Protein AF-A0AB39FPR2-F1 (afdb_monomer_lite)

Sequence (483 aa):
MNIKIENTLQAGTAARDAWGEVFLKLSSGEIPLDKPYDILQDCTLQELDERMTATFALIEGLRRIDEGAISLVLPRLKNIDKSIGQIKTTCESALNTAKTFPDDFTLNDPSGNLQLQVVSGGAAVATWELNGLLPTVGSQQMALLDPLTLSLRFGRYRGASFFQQTATELRALADELKGLVEESSPRADSIEKALETVRASMAAIASEEEGAVEKNKEIAVLVQESQTKVDEIDAKLARTKEITGKSDALEKEVDGYRSSFDAFQKSLDARVSAHEKFEENVRSVNIKNKEREADIDRLIGQADTMIRGATTAGLSSSLDETKLSYERKLVVTQRWFLGSAIFLLICVLPIVGQLIPGPWQQWFPSTPHNGEGASVWLSALGKIILALPATWATAFFAGNYAELFHLSREYAHKAAMAKAVDGFKREAPDYKEEIVAGVFVEISDNPGSRRSPAAATPQNPITKRVMETLLGAIKKKAEGPSQ

Radius of gyration: 102.19 Å; chains: 1; bounding box: 181×46×248 Å

Secondary structure (DSSP, 8-state):
-HHHHHHHHHHHHHHHHHHHHHHHHHHTTT--SSSEEGGGTTEEHHHHHHHHHHHHHHHHHGGGB-TTTHHHHHHHHHHHHHHHHHHHHHHHHHHHHHTTS-TT-EEE-TTSSSEEEEEETTEEEEEEE-TTHHHHHHHHHHHHHHHHHHHHTTBS---THHHHHHHHHHHHHHHHHHHHHHHHHHHHHHHHHHHHHHHHHHHHHHHHHHHHHHHHHHHHHHHHHHHHHHHHHHHHHHHHHHHHHHHHHHHHHHHHHHHHHHHHHHHHHHHHHHHHHHHHHHHHHHHHHHHHHHHHHHHHHHHHHHHHHHHHHHHHHHHHHHHHHHHHHHHHHHHHHHHHHHHHHHHHHHHHHHHS-SGGGGGS------S-SSHHHHHHHHHHHHHHHHHHHHHHHHHHHHHHHHHHHHHHHHHHHHHHHHHHHHH-GGGHHHHHHHHHHHHHS-GGGSPPPPP-----HHHHHHHHHHHHHHHHHH-----

pLDDT: mean 79.86, std 15.67, range [35.88, 97.75]

Foldseek 3Di:
DVVLLVVLLVLLVLLLVLVVVLLVVCVQQPHPQCAAAVLLVRDGVVRLNVLSVVLSVLSVLLVQFDPVLVVVLVVVSVLSSVLSVQSNVLSVVLVVVVVVADPAWHWDDPPSNQQTFTDDPRDGDDTRDCSVRSSSNSVSSVSSCVSSVVSNVRGPDDDCVCVVVVVVVVVVVVVVVVVVVVVVVVVVVVVVVVVVVVVVVVVVVVVVVVVVVVVVVVVVVVVVVVVVVVVVVVVVVVVVVVVVVVVVVVVVVVVVVVVVVVVVVVVVVVVVVVVVVVVVVVVVVVVVVVVVVVVVVVVVVVVVVVVVVVVLVVVLVVLVVVLVVLVVVLVVLVVQLVVLVVVLVVLCVVVVLVVDDDPCPVVDDDDDDDDDDDPPVVVVVVSVVSNVVSVVSNVVSVVVNQLSVQVSVLSVVLSVLSNCLVVVCVVDVVCNPVSVVVSCVSNVDDSVVDPRDPPDPPPPVVVVVVVVVVVVVVVVVVCDDDD

Structure (mmCIF, N/CA/C/O backbone):
data_AF-A0AB39FPR2-F1
#
_entry.id   AF-A0AB39FPR2-F1
#
loop_
_atom_site.group_PDB
_atom_site.id
_atom_site.type_symbol
_atom_site.label_atom_id
_atom_site.label_alt_id
_atom_site.label_comp_id
_atom_site.label_asym_id
_atom_site.label_entity_id
_atom_site.label_seq_id
_atom_site.pdbx_PDB_ins_code
_atom_site.Cartn_x
_atom_site.Cartn_y
_atom_site.Cartn_z
_atom_site.occupancy
_atom_site.B_iso_or_equiv
_atom_site.auth_seq_id
_atom_site.auth_comp_id
_atom_site.auth_asym_id
_atom_site.auth_atom_id
_atom_site.pdbx_PDB_model_num
ATOM 1 N N . MET A 1 1 ? 25.248 17.379 -100.585 1.00 63.06 1 MET A N 1
ATOM 2 C CA . MET A 1 1 ? 26.004 16.229 -100.040 1.00 63.06 1 MET A CA 1
ATOM 3 C C . MET A 1 1 ? 26.344 16.466 -98.575 1.00 63.06 1 MET A C 1
ATOM 5 O O . MET A 1 1 ? 25.871 15.693 -97.755 1.00 63.06 1 MET A O 1
ATOM 9 N N . ASN A 1 2 ? 26.981 17.597 -98.245 1.00 76.94 2 ASN A N 1
ATOM 10 C CA . ASN A 1 2 ? 27.242 18.031 -96.861 1.00 76.94 2 ASN A CA 1
ATOM 11 C C . ASN A 1 2 ? 25.987 18.071 -95.971 1.00 76.94 2 ASN A C 1
ATOM 13 O O . ASN A 1 2 ? 26.049 17.625 -94.838 1.00 76.94 2 ASN A O 1
ATOM 17 N N . ILE A 1 3 ? 24.825 18.464 -96.513 1.00 86.38 3 ILE A N 1
ATOM 18 C CA . ILE A 1 3 ? 23.545 18.447 -95.772 1.00 86.38 3 ILE A CA 1
ATOM 19 C C . ILE A 1 3 ? 23.184 17.042 -95.254 1.00 86.38 3 ILE A C 1
ATOM 21 O O . ILE A 1 3 ? 22.679 16.914 -94.149 1.00 86.38 3 ILE A O 1
ATOM 25 N N . LYS A 1 4 ? 23.447 15.973 -96.023 1.00 87.50 4 LYS A N 1
ATOM 26 C CA . LYS A 1 4 ? 23.105 14.608 -95.586 1.00 87.50 4 LYS A CA 1
ATOM 27 C C . LYS A 1 4 ? 24.008 14.141 -94.447 1.00 87.50 4 LYS A C 1
ATOM 29 O O . LYS A 1 4 ? 23.493 13.587 -93.492 1.00 87.50 4 LYS A O 1
ATOM 34 N N . ILE A 1 5 ? 25.313 14.408 -94.536 1.00 88.50 5 ILE A N 1
ATOM 35 C CA . ILE A 1 5 ? 26.253 14.088 -93.453 1.00 88.50 5 ILE A CA 1
ATOM 36 C C . ILE A 1 5 ? 25.920 14.900 -92.204 1.00 88.50 5 ILE A C 1
ATOM 38 O O . ILE A 1 5 ? 25.873 14.326 -91.127 1.00 88.50 5 ILE A O 1
ATOM 42 N N . GLU A 1 6 ? 25.644 16.200 -92.332 1.00 91.19 6 GLU A N 1
ATOM 43 C CA . GLU A 1 6 ? 25.304 17.029 -91.170 1.00 91.19 6 GLU A CA 1
ATOM 44 C C . GLU A 1 6 ? 24.013 16.544 -90.491 1.00 91.19 6 GLU A C 1
ATOM 46 O O . GLU A 1 6 ? 23.961 16.472 -89.268 1.00 91.19 6 GLU A O 1
ATOM 51 N N . ASN A 1 7 ? 23.012 16.103 -91.263 1.00 92.81 7 ASN A N 1
ATOM 52 C CA . ASN A 1 7 ? 21.810 15.477 -90.706 1.00 92.81 7 ASN A CA 1
ATOM 53 C C . ASN A 1 7 ? 22.129 14.164 -89.966 1.00 92.81 7 ASN A C 1
ATOM 55 O O . ASN A 1 7 ? 21.593 13.938 -88.883 1.00 92.81 7 ASN A O 1
ATOM 59 N N . THR A 1 8 ? 23.007 13.315 -90.515 1.00 92.81 8 THR A N 1
ATOM 60 C CA . THR A 1 8 ? 23.482 12.090 -89.845 1.00 92.81 8 THR A CA 1
ATOM 61 C C . THR A 1 8 ? 24.229 12.415 -88.551 1.00 92.81 8 THR A C 1
ATOM 63 O O . THR A 1 8 ? 24.008 11.762 -87.535 1.00 92.81 8 THR A O 1
ATOM 66 N N . LEU A 1 9 ? 25.088 13.440 -88.565 1.00 93.19 9 LEU A N 1
ATOM 67 C CA . LEU A 1 9 ? 25.830 13.905 -87.393 1.00 93.19 9 LEU A CA 1
ATOM 68 C C . LEU A 1 9 ? 24.878 14.405 -86.307 1.00 93.19 9 LEU A C 1
ATOM 70 O O . LEU A 1 9 ? 24.980 13.973 -85.165 1.00 93.19 9 LEU A O 1
ATOM 74 N N . GLN A 1 10 ? 23.906 15.242 -86.674 1.00 95.06 10 GLN A N 1
ATOM 75 C CA . GLN A 1 10 ? 22.899 15.753 -85.748 1.00 95.06 10 GLN A CA 1
ATOM 76 C C . GLN A 1 10 ? 22.044 14.624 -85.156 1.00 95.06 10 GLN A C 1
ATOM 78 O O . GLN A 1 10 ? 21.759 14.623 -83.958 1.00 95.06 10 GLN A O 1
ATOM 83 N N . ALA A 1 11 ? 21.656 13.639 -85.972 1.00 94.25 11 ALA A N 1
ATOM 84 C CA . ALA A 1 11 ? 20.962 12.448 -85.493 1.00 94.25 11 ALA A CA 1
ATOM 85 C C . ALA A 1 11 ? 21.848 11.619 -84.546 1.00 94.25 11 ALA A C 1
ATOM 87 O O . ALA A 1 11 ? 21.353 11.120 -83.537 1.00 94.25 11 ALA A O 1
ATOM 88 N N . GLY A 1 12 ? 23.146 11.507 -84.848 1.00 94.56 12 GLY A N 1
ATOM 89 C CA . GLY A 1 12 ? 24.142 10.830 -84.020 1.00 94.56 12 GLY A CA 1
ATOM 90 C C . GLY A 1 12 ? 24.302 11.482 -82.651 1.00 94.56 12 GLY A C 1
ATOM 91 O O . GLY A 1 12 ? 24.247 10.782 -81.646 1.00 94.56 12 GLY A O 1
ATOM 92 N N . THR A 1 13 ? 24.409 12.811 -82.597 1.00 95.00 13 THR A N 1
ATOM 93 C CA . THR A 1 13 ? 24.443 13.564 -81.335 1.00 95.00 13 THR A CA 1
ATOM 94 C C . THR A 1 13 ? 23.161 13.353 -80.533 1.00 95.00 13 THR A C 1
ATOM 96 O O . THR A 1 13 ? 23.231 12.987 -79.368 1.00 95.00 13 THR A O 1
ATOM 99 N N . ALA A 1 14 ? 21.986 13.452 -81.164 1.00 95.19 14 ALA A N 1
ATOM 100 C CA . ALA A 1 14 ? 20.722 13.215 -80.465 1.00 95.19 14 ALA A CA 1
ATOM 101 C C . ALA A 1 14 ? 20.593 11.777 -79.920 1.00 95.19 14 ALA A C 1
ATOM 103 O O . ALA A 1 14 ? 20.019 11.569 -78.855 1.00 95.19 14 ALA A O 1
ATOM 104 N N . ALA A 1 15 ? 21.115 10.778 -80.639 1.00 96.25 15 ALA A N 1
ATOM 105 C CA . ALA A 1 15 ? 21.152 9.394 -80.169 1.00 96.25 15 ALA A CA 1
ATOM 106 C C . ALA A 1 15 ? 22.151 9.199 -79.016 1.00 96.25 15 ALA A C 1
ATOM 108 O O . ALA A 1 15 ? 21.858 8.456 -78.082 1.00 96.25 15 ALA A O 1
ATOM 109 N N . ARG A 1 16 ? 23.304 9.879 -79.070 1.00 96.88 16 ARG A N 1
ATOM 110 C CA . ARG A 1 16 ? 24.313 9.896 -78.005 1.00 96.88 16 ARG A CA 1
ATOM 111 C C . ARG A 1 16 ? 23.754 10.487 -76.720 1.00 96.88 16 ARG A C 1
ATOM 113 O O . ARG A 1 16 ? 23.913 9.875 -75.671 1.00 96.88 16 ARG A O 1
ATOM 120 N N . ASP A 1 17 ? 23.082 11.628 -76.814 1.00 96.06 17 ASP A N 1
ATOM 121 C CA . ASP A 1 17 ? 22.495 12.302 -75.657 1.00 96.06 17 ASP A CA 1
ATOM 122 C C . ASP A 1 17 ? 21.399 11.429 -75.029 1.00 96.06 17 ASP A C 1
ATOM 124 O O . ASP A 1 17 ? 21.405 11.198 -73.821 1.00 96.06 17 ASP A O 1
ATOM 128 N N . ALA A 1 18 ? 20.525 10.837 -75.854 1.00 96.38 18 ALA A N 1
ATOM 129 C CA . ALA A 1 18 ? 19.496 9.913 -75.379 1.00 96.38 18 ALA A CA 1
ATOM 130 C C . ALA A 1 18 ? 20.090 8.662 -74.701 1.00 96.38 18 ALA A C 1
ATOM 132 O O . ALA A 1 18 ? 19.572 8.219 -73.678 1.00 96.38 18 ALA A O 1
ATOM 133 N N . TRP A 1 19 ? 21.174 8.094 -75.240 1.00 97.12 19 TRP A N 1
ATOM 134 C CA . TRP A 1 19 ? 21.887 6.984 -74.599 1.00 97.12 19 TRP A CA 1
ATOM 135 C C . TRP A 1 19 ? 22.521 7.408 -73.269 1.00 97.12 19 TRP A C 1
ATOM 137 O O . TRP A 1 19 ? 22.353 6.713 -72.271 1.00 97.12 19 TRP A O 1
ATOM 147 N N . GLY A 1 20 ? 23.195 8.561 -73.236 1.00 96.38 20 GLY A N 1
ATOM 148 C CA . GLY A 1 20 ? 23.829 9.088 -72.029 1.00 96.38 20 GLY A CA 1
ATOM 149 C C . GLY A 1 20 ? 22.829 9.319 -70.895 1.00 96.38 20 GLY A C 1
ATOM 150 O O . GLY A 1 20 ? 23.113 8.970 -69.752 1.00 96.38 20 GLY A O 1
ATOM 151 N N . GLU A 1 21 ? 21.630 9.824 -71.200 1.00 95.75 21 GLU A N 1
ATOM 152 C CA . GLU A 1 21 ? 20.555 9.960 -70.209 1.00 95.75 21 GLU A CA 1
ATOM 153 C C . GLU A 1 21 ? 20.066 8.602 -69.680 1.00 95.75 21 GLU A C 1
ATOM 155 O O . GLU A 1 21 ? 19.840 8.458 -68.475 1.00 95.75 21 GLU A O 1
ATOM 160 N N . VAL A 1 22 ? 19.922 7.595 -70.553 1.00 95.12 22 VAL A N 1
ATOM 161 C CA . VAL A 1 22 ? 19.559 6.232 -70.131 1.00 95.12 22 VAL A CA 1
ATOM 162 C C . VAL A 1 22 ? 20.647 5.660 -69.228 1.00 95.12 22 VAL A C 1
ATOM 164 O O . VAL A 1 22 ? 20.339 5.190 -68.136 1.00 95.12 22 VAL A O 1
ATOM 167 N N . PHE A 1 23 ? 21.912 5.738 -69.638 1.00 95.69 23 PHE A N 1
ATOM 168 C CA . PHE A 1 23 ? 23.033 5.210 -68.865 1.00 95.69 23 PHE A CA 1
ATOM 169 C C . PHE A 1 23 ? 23.166 5.897 -67.501 1.00 95.69 23 PHE A C 1
ATOM 171 O O . PHE A 1 23 ? 23.323 5.220 -66.485 1.00 95.69 23 PHE A O 1
ATOM 178 N N . LEU A 1 24 ? 22.997 7.222 -67.443 1.00 94.31 24 LEU A N 1
ATOM 179 C CA . LEU A 1 24 ? 23.017 7.970 -66.188 1.00 94.31 24 LEU A CA 1
ATOM 180 C C . LEU A 1 24 ? 21.929 7.473 -65.221 1.00 94.31 24 LEU A C 1
ATOM 182 O O . LEU A 1 24 ? 22.223 7.206 -64.056 1.00 94.31 24 LEU A O 1
ATOM 186 N N . LYS A 1 25 ? 20.698 7.262 -65.711 1.00 91.50 25 LYS A N 1
ATOM 187 C CA . LYS A 1 25 ? 19.593 6.689 -64.918 1.00 91.50 25 LYS A CA 1
ATOM 188 C C . LYS A 1 25 ? 19.932 5.294 -64.381 1.00 91.50 25 LYS A C 1
ATOM 190 O O . LYS A 1 25 ? 19.616 5.000 -63.231 1.00 91.50 25 LYS A O 1
ATOM 195 N N . LEU A 1 26 ? 20.595 4.455 -65.177 1.00 92.25 26 LEU A N 1
ATOM 196 C CA . LEU A 1 26 ? 21.035 3.126 -64.736 1.00 92.25 26 LEU A CA 1
ATOM 197 C C . LEU A 1 26 ? 22.132 3.212 -63.672 1.00 92.25 26 LEU A C 1
ATOM 199 O O . LEU A 1 26 ? 22.028 2.550 -62.644 1.00 92.25 26 LEU A O 1
ATOM 203 N N . SER A 1 27 ? 23.131 4.076 -63.869 1.00 91.62 27 SER A N 1
ATOM 204 C CA . SER A 1 27 ? 24.230 4.257 -62.910 1.00 91.62 27 SER A CA 1
ATOM 205 C C . SER A 1 27 ? 23.777 4.819 -61.560 1.00 91.62 27 SER A C 1
ATOM 207 O O . SER A 1 27 ? 24.382 4.510 -60.538 1.00 91.62 27 SER A O 1
ATOM 209 N N . SER A 1 28 ? 22.692 5.602 -61.527 1.00 87.94 28 SER A N 1
ATOM 210 C CA . SER A 1 28 ? 22.131 6.111 -60.270 1.00 87.94 28 SER A CA 1
ATOM 211 C C . SER A 1 28 ? 21.404 5.046 -59.445 1.00 87.94 28 SER A C 1
ATOM 213 O O . SER A 1 28 ? 21.157 5.258 -58.264 1.00 87.94 28 SER A O 1
ATOM 215 N N . GLY A 1 29 ? 21.047 3.912 -60.052 1.00 81.94 29 GLY A N 1
ATOM 216 C CA . GLY A 1 29 ? 20.167 2.906 -59.461 1.00 81.94 29 GLY A CA 1
ATOM 217 C C . GLY A 1 29 ? 20.853 1.774 -58.697 1.00 81.94 29 GLY A C 1
ATOM 218 O O . GLY A 1 29 ? 20.266 0.706 -58.633 1.00 81.94 29 GLY A O 1
ATOM 219 N N . GLU A 1 30 ? 22.082 1.950 -58.199 1.00 83.50 30 GLU A N 1
ATOM 220 C CA . GLU A 1 30 ? 22.879 0.894 -57.528 1.00 83.50 30 GLU A CA 1
ATOM 221 C C . GLU A 1 30 ? 23.048 -0.412 -58.342 1.00 83.50 30 GLU A C 1
ATOM 223 O O . GLU A 1 30 ? 23.407 -1.463 -57.809 1.00 83.50 30 GLU A O 1
ATOM 228 N N . ILE A 1 31 ? 22.830 -0.364 -59.659 1.00 89.69 31 ILE A N 1
ATOM 229 C CA . ILE A 1 31 ? 23.001 -1.516 -60.547 1.00 89.69 31 ILE A CA 1
ATOM 230 C C . ILE A 1 31 ? 24.505 -1.760 -60.729 1.00 89.69 31 ILE A C 1
ATOM 232 O O . ILE A 1 31 ? 25.219 -0.824 -61.101 1.00 89.69 31 ILE A O 1
ATOM 236 N N . PRO A 1 32 ? 25.012 -2.990 -60.529 1.00 90.81 32 PRO A N 1
ATOM 237 C CA . PRO A 1 32 ? 26.423 -3.281 -60.743 1.00 90.81 32 PRO A CA 1
ATOM 238 C C . PRO A 1 32 ? 26.771 -3.110 -62.228 1.00 90.81 32 PRO A C 1
ATOM 240 O O . PRO A 1 32 ? 26.290 -3.855 -63.089 1.00 90.81 32 PRO A O 1
ATOM 243 N N . LEU A 1 33 ? 27.579 -2.092 -62.532 1.00 92.69 33 LEU A N 1
ATOM 244 C CA . LEU A 1 33 ? 27.967 -1.721 -63.898 1.00 92.69 33 LEU A CA 1
ATOM 245 C C . LEU A 1 33 ? 29.066 -2.626 -64.469 1.00 92.69 33 LEU A C 1
ATOM 247 O O . LEU A 1 33 ? 29.176 -2.753 -65.688 1.00 92.69 33 LEU A O 1
ATOM 251 N N . ASP A 1 34 ? 29.847 -3.242 -63.585 1.00 93.81 34 ASP A N 1
ATOM 252 C CA . ASP A 1 34 ? 31.006 -4.102 -63.837 1.00 93.81 34 ASP A CA 1
ATOM 253 C C . ASP A 1 34 ? 30.650 -5.595 -63.917 1.00 93.81 34 ASP A C 1
ATOM 255 O O . ASP A 1 34 ? 31.486 -6.424 -64.278 1.00 93.81 34 ASP A O 1
ATOM 259 N N . LYS A 1 35 ? 29.400 -5.955 -63.614 1.00 92.75 35 LYS A N 1
ATOM 260 C CA . LYS A 1 35 ? 28.915 -7.329 -63.721 1.00 92.75 35 LYS A CA 1
ATOM 261 C C . LYS A 1 35 ? 28.544 -7.659 -65.178 1.00 92.75 35 LYS A C 1
ATOM 263 O O . LYS A 1 35 ? 27.854 -6.860 -65.815 1.00 92.75 35 LYS A O 1
ATOM 268 N N . PRO A 1 36 ? 28.954 -8.821 -65.718 1.00 91.81 36 PRO A N 1
ATOM 269 C CA . PRO A 1 36 ? 28.508 -9.273 -67.033 1.00 91.81 36 PRO A CA 1
ATOM 270 C C . PRO A 1 36 ? 27.037 -9.709 -66.995 1.00 91.81 36 PRO A C 1
ATOM 272 O O . PRO A 1 36 ? 26.582 -10.300 -66.010 1.00 91.81 36 PRO A O 1
ATOM 275 N N . TYR A 1 37 ? 26.307 -9.430 -68.078 1.00 91.62 37 TYR A N 1
ATOM 276 C CA . TYR A 1 37 ? 24.900 -9.807 -68.235 1.00 91.62 37 TYR A CA 1
ATOM 277 C C . TYR A 1 37 ? 24.714 -10.708 -69.462 1.00 91.62 37 TYR A C 1
ATOM 279 O O . TYR A 1 37 ? 25.089 -10.324 -70.571 1.00 91.62 37 TYR A O 1
ATOM 287 N N . ASP A 1 38 ? 24.052 -11.857 -69.294 1.00 90.44 38 ASP A N 1
ATOM 288 C CA . ASP A 1 38 ? 23.791 -12.830 -70.372 1.00 90.44 38 ASP A CA 1
ATOM 289 C C . ASP A 1 38 ? 23.085 -12.183 -71.576 1.00 90.44 38 ASP A C 1
ATOM 291 O O . ASP A 1 38 ? 23.414 -12.431 -72.738 1.00 90.44 38 ASP A O 1
ATOM 295 N N . ILE A 1 39 ? 22.137 -11.279 -71.307 1.00 88.94 39 ILE A N 1
ATOM 296 C CA . ILE A 1 39 ? 21.393 -10.555 -72.346 1.00 88.94 39 ILE A CA 1
ATOM 297 C C . ILE A 1 39 ? 22.270 -9.605 -73.176 1.00 88.94 39 ILE A C 1
ATOM 299 O O . ILE A 1 39 ? 21.896 -9.241 -74.290 1.00 88.94 39 ILE A O 1
ATOM 303 N N . LEU A 1 40 ? 23.440 -9.223 -72.658 1.00 90.25 40 LEU A N 1
ATOM 304 C CA . LEU A 1 40 ? 24.439 -8.401 -73.341 1.00 90.25 40 LEU A CA 1
ATOM 305 C C . LEU A 1 40 ? 25.577 -9.242 -73.928 1.00 90.25 40 LEU A C 1
ATOM 307 O O . LEU A 1 40 ? 26.620 -8.684 -74.260 1.00 90.25 40 LEU A O 1
ATOM 311 N N . GLN A 1 41 ? 25.384 -10.558 -74.090 1.00 89.50 41 GLN A N 1
ATOM 312 C CA . GLN A 1 41 ? 26.417 -11.477 -74.584 1.00 89.50 41 GLN A CA 1
ATOM 313 C C . GLN A 1 41 ? 27.677 -11.424 -73.708 1.00 89.50 41 GLN A C 1
ATOM 315 O O . GLN A 1 41 ? 28.777 -11.190 -74.208 1.00 89.50 41 GLN A O 1
ATOM 320 N N . ASP A 1 42 ? 27.489 -11.562 -72.394 1.00 89.94 42 ASP A N 1
ATOM 321 C CA . ASP A 1 42 ? 28.544 -11.524 -71.371 1.00 89.94 42 ASP A CA 1
ATOM 322 C C . ASP A 1 42 ? 29.315 -10.194 -71.282 1.00 89.94 42 ASP A C 1
ATOM 324 O O . ASP A 1 42 ? 30.339 -10.114 -70.606 1.00 89.94 42 ASP A O 1
ATOM 328 N N . CYS A 1 43 ? 28.827 -9.131 -71.930 1.00 90.50 43 CYS A N 1
ATOM 329 C CA . CYS A 1 43 ? 29.392 -7.792 -71.785 1.00 90.50 43 CYS A CA 1
ATOM 330 C C . CYS A 1 43 ? 28.835 -7.102 -70.533 1.00 90.50 43 CYS A C 1
ATOM 332 O O . CYS A 1 43 ? 27.684 -7.319 -70.133 1.00 90.50 43 CYS A O 1
ATOM 334 N N . THR A 1 44 ? 29.640 -6.231 -69.932 1.00 94.75 44 THR A N 1
ATOM 335 C CA . THR A 1 44 ? 29.190 -5.385 -68.817 1.00 94.75 44 THR A CA 1
ATOM 336 C C . THR A 1 44 ? 28.428 -4.159 -69.337 1.00 94.75 44 THR A C 1
ATOM 338 O O . THR A 1 44 ? 28.544 -3.773 -70.506 1.00 94.75 44 THR A O 1
ATOM 341 N N . LEU A 1 45 ? 27.627 -3.517 -68.479 1.00 93.94 45 LEU A N 1
ATOM 342 C CA . LEU A 1 45 ? 26.952 -2.263 -68.847 1.00 93.94 45 LEU A CA 1
ATOM 343 C C . LEU A 1 45 ? 27.960 -1.143 -69.123 1.00 93.94 45 LEU A C 1
ATOM 345 O O . LEU A 1 45 ? 27.750 -0.347 -70.038 1.00 93.94 45 LEU A O 1
ATOM 349 N N . GLN A 1 46 ? 29.060 -1.114 -68.367 1.00 95.12 46 GLN A N 1
ATOM 350 C CA . GLN A 1 46 ? 30.154 -0.175 -68.586 1.00 95.12 46 GLN A CA 1
ATOM 351 C C . GLN A 1 46 ? 30.818 -0.389 -69.956 1.00 95.12 46 GLN A C 1
ATOM 353 O O . GLN A 1 46 ? 31.009 0.567 -70.704 1.00 95.12 46 GLN A O 1
ATOM 358 N N . GLU A 1 47 ? 31.102 -1.636 -70.338 1.00 93.12 47 GLU A N 1
ATOM 359 C CA . GLU A 1 47 ? 31.674 -1.944 -71.653 1.00 93.12 47 GLU A CA 1
ATOM 360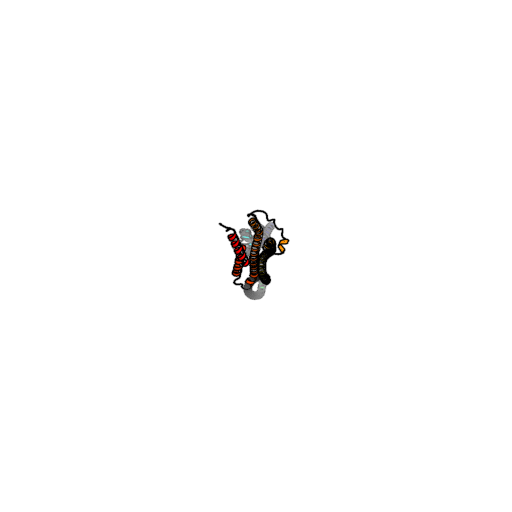 C C . GLU A 1 47 ? 30.744 -1.537 -72.802 1.00 93.12 47 GLU A C 1
ATOM 362 O O . GLU A 1 47 ? 31.205 -1.074 -73.849 1.00 93.12 47 GLU A O 1
ATOM 367 N N . LEU A 1 48 ? 29.428 -1.706 -72.634 1.00 94.56 48 LEU A N 1
ATOM 368 C CA . LEU A 1 48 ? 28.453 -1.261 -73.628 1.00 94.56 48 LEU A CA 1
ATOM 369 C C . LEU A 1 48 ? 28.469 0.267 -73.779 1.00 94.56 48 LEU A C 1
ATOM 371 O O . LEU A 1 48 ? 28.468 0.754 -74.911 1.00 94.56 48 LEU A O 1
ATOM 375 N N . ASP A 1 49 ? 28.529 1.018 -72.678 1.00 95.75 49 ASP A N 1
ATOM 376 C CA . ASP A 1 49 ? 28.626 2.482 -72.711 1.00 95.75 49 ASP A CA 1
ATOM 377 C C . ASP A 1 49 ? 29.912 2.971 -73.390 1.00 95.75 49 ASP A C 1
ATOM 379 O O . ASP A 1 49 ? 29.868 3.828 -74.279 1.00 95.75 49 ASP A O 1
ATOM 383 N N . GLU A 1 50 ? 31.052 2.361 -73.065 1.00 91.75 50 GLU A N 1
ATOM 384 C CA . GLU A 1 50 ? 32.335 2.670 -73.698 1.00 91.75 50 GLU A CA 1
ATOM 385 C C . GLU A 1 50 ? 32.285 2.421 -75.216 1.00 91.75 50 GLU A C 1
ATOM 387 O O . GLU A 1 50 ? 32.724 3.260 -76.013 1.00 91.75 50 GLU A O 1
ATOM 392 N N . ARG A 1 51 ? 31.670 1.309 -75.649 1.00 91.75 51 ARG A N 1
ATOM 393 C CA . ARG A 1 51 ? 31.463 0.993 -77.076 1.00 91.75 51 ARG A CA 1
ATOM 394 C C . ARG A 1 51 ? 30.532 1.988 -77.760 1.00 91.75 51 ARG A C 1
ATOM 396 O O . ARG A 1 51 ? 30.799 2.384 -78.899 1.00 91.75 51 ARG A O 1
ATOM 403 N N . MET A 1 52 ? 29.451 2.396 -77.101 1.00 93.88 52 MET A N 1
ATOM 404 C CA . MET A 1 52 ? 28.510 3.393 -77.617 1.00 93.88 52 MET A CA 1
ATOM 405 C C . MET A 1 52 ? 29.189 4.752 -77.783 1.00 93.88 52 MET A C 1
ATOM 407 O O . MET A 1 52 ? 29.144 5.337 -78.869 1.00 93.88 52 MET A O 1
ATOM 411 N N . THR A 1 53 ? 29.903 5.208 -76.755 1.00 91.12 53 THR A N 1
ATOM 412 C CA . THR A 1 53 ? 30.674 6.456 -76.767 1.00 91.12 53 THR A CA 1
ATOM 413 C C . THR A 1 53 ? 31.719 6.453 -77.881 1.00 91.12 53 THR A C 1
ATOM 415 O O . THR A 1 53 ? 31.792 7.405 -78.664 1.00 91.12 53 THR A O 1
ATOM 418 N N . ALA A 1 54 ? 32.469 5.357 -78.032 1.00 87.31 54 ALA A N 1
ATOM 419 C CA . ALA A 1 54 ? 33.413 5.197 -79.132 1.00 87.31 54 ALA A CA 1
ATOM 420 C C . ALA A 1 54 ? 32.706 5.248 -80.497 1.00 87.31 54 ALA A C 1
ATOM 422 O O . ALA A 1 54 ? 33.137 5.973 -81.390 1.00 87.31 54 ALA A O 1
ATOM 423 N N . THR A 1 55 ? 31.586 4.542 -80.659 1.00 90.56 55 THR A N 1
ATOM 424 C CA . THR A 1 55 ? 30.827 4.499 -81.921 1.00 90.56 55 THR A CA 1
ATOM 425 C C . THR A 1 55 ? 30.314 5.882 -82.325 1.00 90.56 55 THR A C 1
ATOM 427 O O . THR A 1 55 ? 30.441 6.267 -83.489 1.00 90.56 55 THR A O 1
ATOM 430 N N . PHE A 1 56 ? 29.802 6.676 -81.382 1.00 92.31 56 PHE A N 1
ATOM 431 C CA . PHE A 1 56 ? 29.379 8.049 -81.663 1.00 92.31 56 PHE A CA 1
ATOM 432 C C . PHE A 1 56 ? 30.551 8.982 -81.977 1.00 92.31 56 PHE A C 1
ATOM 434 O O . PHE A 1 56 ? 30.434 9.805 -82.885 1.00 92.31 56 PHE A O 1
ATOM 441 N N . ALA A 1 57 ? 31.709 8.806 -81.336 1.00 86.56 57 ALA A N 1
ATOM 442 C CA . ALA A 1 57 ? 32.921 9.531 -81.716 1.00 86.56 57 ALA A CA 1
ATOM 443 C C . ALA A 1 57 ? 33.369 9.195 -83.156 1.00 86.56 57 ALA A C 1
ATOM 445 O O . ALA A 1 57 ? 33.819 10.073 -83.896 1.00 86.56 57 ALA A O 1
ATOM 446 N N . LEU A 1 58 ? 33.192 7.944 -83.603 1.00 86.38 58 LEU A N 1
ATOM 447 C CA . LEU A 1 58 ? 33.441 7.554 -84.997 1.00 86.38 58 LEU A CA 1
ATOM 448 C C . LEU A 1 58 ? 32.435 8.198 -85.965 1.00 86.38 58 LEU A C 1
ATOM 450 O O . LEU A 1 58 ? 32.828 8.594 -87.065 1.00 86.38 58 LEU A O 1
ATOM 454 N N . ILE A 1 59 ? 31.167 8.345 -85.561 1.00 89.31 59 ILE A N 1
ATOM 455 C CA . ILE A 1 59 ? 30.151 9.087 -86.327 1.00 89.31 59 ILE A CA 1
ATOM 456 C C . ILE A 1 59 ? 30.568 10.554 -86.468 1.00 89.31 59 ILE A C 1
ATOM 458 O O . ILE A 1 59 ? 30.575 11.068 -87.583 1.00 89.31 59 ILE A O 1
ATOM 462 N N . GLU A 1 60 ? 31.007 11.210 -85.390 1.00 87.25 60 GLU A N 1
ATOM 463 C CA . GLU A 1 60 ? 31.555 12.576 -85.441 1.00 87.25 60 GLU A CA 1
ATOM 464 C C . GLU A 1 60 ? 32.776 12.677 -86.371 1.00 87.25 60 GLU A C 1
ATOM 466 O O . GLU A 1 60 ? 32.951 13.661 -87.099 1.00 87.25 60 GLU A O 1
ATOM 471 N N . GLY A 1 61 ? 33.584 11.615 -86.425 1.00 85.19 61 GLY A N 1
ATOM 472 C CA . GLY A 1 61 ? 34.702 11.464 -87.351 1.00 85.19 61 GLY A CA 1
ATOM 473 C C . GLY A 1 61 ? 34.314 11.558 -88.832 1.00 85.19 61 GLY A C 1
ATOM 474 O O . GLY A 1 61 ? 35.144 11.976 -89.644 1.00 85.19 61 GLY A O 1
ATOM 475 N N . LEU A 1 62 ? 33.054 11.278 -89.197 1.00 85.38 62 LEU A N 1
ATOM 476 C CA . LEU A 1 62 ? 32.560 11.436 -90.571 1.00 85.38 62 LEU A CA 1
ATOM 477 C C . LEU A 1 62 ? 32.659 12.887 -91.065 1.00 85.38 62 LEU A C 1
ATOM 479 O O . LEU A 1 62 ? 32.803 13.114 -92.267 1.00 85.38 62 LEU A O 1
ATOM 483 N N . ARG A 1 63 ? 32.676 13.872 -90.153 1.00 85.00 63 ARG A N 1
ATOM 484 C CA . ARG A 1 63 ? 32.887 15.293 -90.480 1.00 85.00 63 ARG A CA 1
ATOM 485 C C . ARG A 1 63 ? 34.242 15.561 -91.141 1.00 85.00 63 ARG A C 1
ATOM 487 O O . ARG A 1 63 ? 34.416 16.578 -91.803 1.00 85.00 63 ARG A O 1
ATOM 494 N N . ARG A 1 64 ? 35.216 14.666 -90.941 1.00 82.75 64 ARG A N 1
ATOM 495 C CA . ARG A 1 64 ? 36.602 14.802 -91.418 1.00 82.75 64 ARG A CA 1
ATOM 496 C C . ARG A 1 64 ? 36.885 14.024 -92.708 1.00 82.75 64 ARG A C 1
ATOM 498 O O . ARG A 1 64 ? 38.045 13.939 -93.121 1.00 82.75 64 ARG A O 1
ATOM 505 N N . ILE A 1 65 ? 35.863 13.434 -93.329 1.00 81.69 65 ILE A N 1
ATOM 506 C CA . ILE A 1 65 ? 36.006 12.723 -94.604 1.00 81.69 65 ILE A CA 1
ATOM 507 C C . ILE A 1 65 ? 36.270 13.735 -95.723 1.00 81.69 65 ILE A C 1
ATOM 509 O O . ILE A 1 65 ? 35.612 14.768 -95.814 1.00 81.69 65 ILE A O 1
ATOM 513 N N . ASP A 1 66 ? 37.253 13.435 -96.573 1.00 78.81 66 ASP A N 1
ATOM 514 C CA . ASP A 1 66 ? 37.606 14.281 -97.714 1.00 78.81 66 ASP A CA 1
ATOM 515 C C . ASP A 1 66 ? 36.475 14.323 -98.751 1.00 78.81 66 ASP A C 1
ATOM 517 O O . ASP A 1 66 ? 35.838 13.300 -99.001 1.00 78.81 66 ASP A O 1
ATOM 521 N N . GLU A 1 67 ? 36.250 15.470 -99.402 1.00 75.81 67 GLU A N 1
ATOM 522 C CA . GLU A 1 67 ? 35.118 15.660 -100.327 1.00 75.81 67 GLU A CA 1
ATOM 523 C C . GLU A 1 67 ? 35.049 14.592 -101.433 1.00 75.81 67 GLU A C 1
ATOM 525 O O . GLU A 1 67 ? 33.959 14.133 -101.784 1.00 75.81 67 GLU A O 1
ATOM 530 N N . GLY A 1 68 ? 36.202 14.115 -101.922 1.00 76.00 68 GLY A N 1
ATOM 531 C CA . GLY A 1 68 ? 36.275 13.037 -102.915 1.00 76.00 68 GLY A CA 1
ATOM 532 C C . GLY A 1 68 ? 35.834 11.665 -102.386 1.00 76.00 68 GLY A C 1
ATOM 533 O O . GLY A 1 68 ? 35.243 10.871 -103.122 1.00 76.00 68 GLY A O 1
ATOM 534 N N . ALA A 1 69 ? 36.053 11.397 -101.098 1.00 79.00 69 ALA A N 1
ATOM 535 C CA . ALA A 1 69 ? 35.682 10.150 -100.433 1.00 79.00 69 ALA A CA 1
ATOM 536 C C . ALA A 1 69 ? 34.215 10.111 -99.980 1.00 79.00 69 ALA A C 1
ATOM 538 O O . ALA A 1 69 ? 33.675 9.028 -99.742 1.00 79.00 69 ALA A O 1
ATOM 539 N N . ILE A 1 70 ? 33.532 11.261 -99.918 1.00 79.94 70 ILE A N 1
ATOM 540 C CA . ILE A 1 70 ? 32.123 11.318 -99.504 1.00 79.94 70 ILE A CA 1
ATOM 541 C C . ILE A 1 70 ? 31.241 10.448 -100.420 1.00 79.94 70 ILE A C 1
ATOM 543 O O . ILE A 1 70 ? 30.271 9.845 -99.960 1.00 79.94 70 ILE A O 1
ATOM 547 N N . SER A 1 71 ? 31.590 10.321 -101.707 1.00 80.25 71 SER A N 1
ATOM 548 C CA . SER A 1 71 ? 30.853 9.497 -102.680 1.00 80.25 71 SER A CA 1
ATOM 549 C C . SER A 1 71 ? 30.832 8.003 -102.329 1.00 80.25 71 SER A C 1
ATOM 551 O O . SER A 1 71 ? 29.848 7.325 -102.623 1.00 80.25 71 SER A O 1
ATOM 553 N N . LEU A 1 72 ? 31.864 7.509 -101.636 1.00 81.31 72 LEU A N 1
ATOM 554 C CA . LEU A 1 72 ? 31.992 6.114 -101.200 1.00 81.31 72 LEU A CA 1
ATOM 555 C C . LEU A 1 72 ? 31.204 5.827 -99.915 1.00 81.31 72 LEU A C 1
ATOM 557 O O . LEU A 1 72 ? 30.757 4.701 -99.692 1.00 81.31 72 LEU A O 1
ATOM 561 N N . VAL A 1 73 ? 31.006 6.851 -99.084 1.00 83.62 73 VAL A N 1
ATOM 562 C CA . VAL A 1 73 ? 30.291 6.754 -97.803 1.00 83.62 73 VAL A CA 1
ATOM 563 C C . VAL A 1 73 ? 28.791 6.993 -97.981 1.00 83.62 73 VAL A C 1
ATOM 565 O O . VAL A 1 73 ? 27.976 6.401 -97.273 1.00 83.62 73 VAL A O 1
ATOM 568 N N . LEU A 1 74 ? 28.397 7.778 -98.990 1.00 85.19 74 LEU A N 1
ATOM 569 C CA . LEU A 1 74 ? 27.004 8.152 -99.247 1.00 85.19 74 LEU A CA 1
ATOM 570 C C . LEU A 1 74 ? 26.014 6.969 -99.327 1.00 85.19 74 LEU A C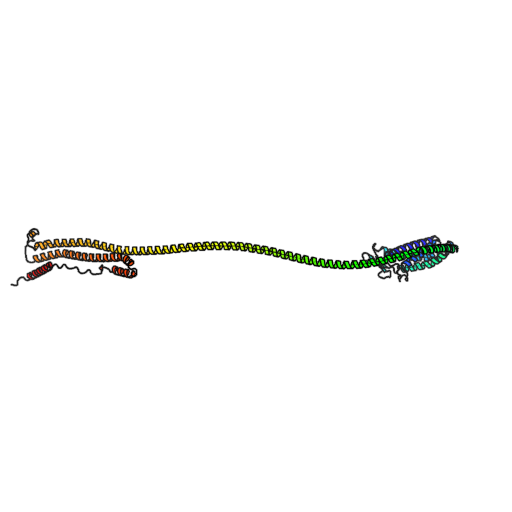 1
ATOM 572 O O . LEU A 1 74 ? 24.942 7.076 -98.729 1.00 85.19 74 LEU A O 1
ATOM 576 N N . PRO A 1 75 ? 26.319 5.841 -100.006 1.00 87.56 75 PRO A N 1
ATOM 577 C CA . PRO A 1 75 ? 25.405 4.696 -100.064 1.00 87.56 75 PRO A CA 1
ATOM 578 C C . PRO A 1 75 ? 25.174 4.044 -98.696 1.00 87.56 75 PRO A C 1
ATOM 580 O O . PRO A 1 75 ? 24.138 3.422 -98.472 1.00 87.56 75 PRO A O 1
ATOM 583 N N . ARG A 1 76 ? 26.134 4.198 -97.777 1.00 88.19 76 ARG A N 1
ATOM 584 C CA . ARG A 1 76 ? 26.124 3.604 -96.436 1.00 88.19 76 ARG A CA 1
ATOM 585 C C . ARG A 1 76 ? 25.500 4.517 -95.391 1.00 88.19 76 ARG A C 1
ATOM 587 O O . ARG A 1 76 ? 24.994 4.004 -94.398 1.00 88.19 76 ARG A O 1
ATOM 594 N N . LEU A 1 77 ? 25.455 5.832 -95.641 1.00 89.50 77 LEU A N 1
ATOM 595 C CA . LEU A 1 77 ? 24.789 6.794 -94.754 1.00 89.50 77 LEU A CA 1
ATOM 596 C C . LEU A 1 77 ? 23.346 6.391 -94.459 1.00 89.50 77 LEU A C 1
ATOM 598 O O . LEU A 1 77 ? 22.925 6.492 -93.322 1.00 89.50 77 LEU A O 1
ATOM 602 N N . LYS A 1 78 ? 22.617 5.822 -95.429 1.00 91.12 78 LYS A N 1
ATOM 603 C CA . LYS A 1 78 ? 21.248 5.337 -95.192 1.00 91.12 78 LYS A CA 1
ATOM 604 C C . LYS A 1 78 ? 21.177 4.256 -94.102 1.00 91.12 78 LYS A C 1
ATOM 606 O O . LYS A 1 78 ? 20.214 4.225 -93.341 1.00 91.12 78 LYS A O 1
ATOM 611 N N . ASN A 1 79 ? 22.166 3.365 -94.043 1.00 91.00 79 ASN A N 1
ATOM 612 C CA . ASN A 1 79 ? 22.227 2.322 -93.018 1.00 91.00 79 ASN A CA 1
ATOM 613 C C . ASN A 1 79 ? 22.669 2.909 -91.674 1.00 91.00 79 ASN A C 1
ATOM 615 O O . ASN A 1 79 ? 22.082 2.567 -90.655 1.00 91.00 79 ASN A O 1
ATOM 619 N N . ILE A 1 80 ? 23.631 3.838 -91.694 1.00 93.31 80 ILE A N 1
ATOM 620 C CA . ILE A 1 80 ? 24.074 4.575 -90.504 1.00 93.31 80 ILE A CA 1
ATOM 621 C C . ILE A 1 80 ? 22.898 5.351 -89.893 1.00 93.31 80 ILE A C 1
ATOM 623 O O . ILE A 1 80 ? 22.593 5.166 -88.721 1.00 93.31 80 ILE A O 1
ATOM 627 N N . ASP A 1 81 ? 22.172 6.132 -90.696 1.00 94.62 81 ASP A N 1
ATOM 628 C CA . ASP A 1 81 ? 20.981 6.883 -90.284 1.00 94.62 81 ASP A CA 1
ATOM 629 C C . ASP A 1 81 ? 19.907 5.964 -89.701 1.00 94.62 81 ASP A C 1
ATOM 631 O O . ASP A 1 81 ? 19.289 6.288 -88.688 1.00 94.62 81 ASP A O 1
ATOM 635 N N . LYS A 1 82 ? 19.686 4.798 -90.324 1.00 95.31 82 LYS A N 1
ATOM 636 C CA . LYS A 1 82 ? 18.715 3.814 -89.838 1.00 95.31 82 LYS A CA 1
ATOM 637 C C . LYS A 1 82 ? 19.103 3.291 -88.454 1.00 95.31 82 LYS A C 1
ATOM 639 O O . LYS A 1 82 ? 18.249 3.279 -87.572 1.00 95.31 82 LYS A O 1
ATOM 644 N N . SER A 1 83 ? 20.357 2.885 -88.258 1.00 95.25 83 SER A N 1
ATOM 645 C CA . SER A 1 83 ? 20.820 2.348 -86.974 1.00 95.25 83 SER A CA 1
ATOM 646 C C . SER A 1 83 ? 20.881 3.423 -85.886 1.00 95.25 83 SER A C 1
ATOM 648 O O . SER A 1 83 ? 20.413 3.177 -84.778 1.00 95.25 83 SER A O 1
ATOM 650 N N . ILE A 1 84 ? 21.333 4.643 -86.206 1.00 96.44 84 ILE A N 1
ATOM 651 C CA . ILE A 1 84 ? 21.268 5.804 -85.299 1.00 96.44 84 ILE A CA 1
ATOM 652 C C . ILE A 1 84 ? 19.817 6.093 -84.898 1.00 96.44 84 ILE A C 1
ATOM 654 O O . ILE A 1 84 ? 19.520 6.252 -83.715 1.00 96.44 84 ILE A O 1
ATOM 658 N N . GLY A 1 85 ? 18.900 6.128 -85.869 1.00 95.81 85 GLY A N 1
ATOM 659 C CA . GLY A 1 85 ? 17.481 6.364 -85.617 1.00 95.81 85 GLY A CA 1
ATOM 660 C C . GLY A 1 85 ? 16.868 5.295 -84.713 1.00 95.81 85 GLY A C 1
ATOM 661 O O . GLY A 1 85 ? 16.140 5.626 -83.783 1.00 95.81 85 GLY A O 1
ATOM 662 N N . GLN A 1 86 ? 17.212 4.023 -84.929 1.00 96.44 86 GLN A N 1
ATOM 663 C CA . GLN A 1 86 ? 16.747 2.920 -84.085 1.00 96.44 86 GLN A CA 1
ATOM 664 C C . GLN A 1 86 ? 17.298 3.002 -82.658 1.00 96.44 86 GLN A C 1
ATOM 666 O O . GLN A 1 86 ? 16.526 2.819 -81.717 1.00 96.44 86 GLN A O 1
ATOM 671 N N . ILE A 1 87 ? 18.584 3.327 -82.479 1.00 96.56 87 ILE A N 1
ATOM 672 C CA . ILE A 1 87 ? 19.172 3.563 -81.150 1.00 96.56 87 ILE A CA 1
ATOM 673 C C . ILE A 1 87 ? 18.427 4.692 -80.445 1.00 96.56 87 ILE A C 1
ATOM 675 O O . ILE A 1 87 ? 17.967 4.510 -79.319 1.00 96.56 87 ILE A O 1
ATOM 679 N N . LYS A 1 88 ? 18.251 5.829 -81.126 1.00 96.81 88 LYS A N 1
ATOM 680 C CA . LYS A 1 88 ? 17.564 6.997 -80.579 1.00 96.81 88 LYS A CA 1
ATOM 681 C C . LYS A 1 88 ? 16.145 6.656 -80.127 1.00 96.81 88 LYS A C 1
ATOM 683 O O . LYS A 1 88 ? 15.820 6.873 -78.968 1.00 96.81 88 LYS A O 1
ATOM 688 N N . THR A 1 89 ? 15.318 6.080 -81.003 1.00 96.62 89 THR A N 1
ATOM 689 C CA . THR A 1 89 ? 13.926 5.733 -80.668 1.00 96.62 89 THR A CA 1
ATOM 690 C C . THR A 1 89 ? 13.846 4.724 -79.521 1.00 96.62 89 THR A C 1
ATOM 692 O O . THR A 1 89 ? 12.972 4.838 -78.664 1.00 96.62 89 THR A O 1
ATOM 695 N N . THR A 1 90 ? 14.775 3.764 -79.465 1.00 96.38 90 THR A N 1
ATOM 696 C CA . THR A 1 90 ? 14.847 2.784 -78.369 1.00 96.38 90 THR A CA 1
ATOM 697 C C . THR A 1 90 ? 15.176 3.469 -77.039 1.00 96.38 90 THR A C 1
ATOM 699 O O . THR A 1 90 ? 14.493 3.231 -76.043 1.00 96.38 90 THR A O 1
ATOM 702 N N . CYS A 1 91 ? 16.158 4.377 -77.026 1.00 96.69 91 CYS A N 1
ATOM 703 C CA . CYS A 1 91 ? 16.528 5.139 -75.830 1.00 96.69 91 CYS A CA 1
ATOM 704 C C . CYS A 1 91 ? 15.413 6.103 -75.399 1.00 96.69 91 CYS A C 1
ATOM 706 O O . CYS A 1 91 ? 15.065 6.154 -74.226 1.00 96.69 91 CYS A O 1
ATOM 708 N N . GLU A 1 92 ? 14.777 6.812 -76.334 1.00 96.69 92 GLU A N 1
ATOM 709 C CA . GLU A 1 92 ? 13.649 7.706 -76.037 1.00 96.69 92 GLU A CA 1
ATOM 710 C C . GLU A 1 92 ? 12.449 6.945 -75.456 1.00 96.69 92 GLU A C 1
ATOM 712 O O . GLU A 1 92 ? 11.803 7.430 -74.529 1.00 96.69 92 GLU A O 1
ATOM 717 N N . SER A 1 93 ? 12.166 5.732 -75.945 1.00 95.62 93 SER A N 1
ATOM 718 C CA . SER A 1 93 ? 11.141 4.859 -75.359 1.00 95.62 93 SER A CA 1
ATOM 719 C C . SER A 1 93 ? 11.486 4.465 -73.918 1.00 95.62 93 SER A C 1
ATOM 721 O O . SER A 1 93 ? 10.613 4.476 -73.045 1.00 95.62 93 SER A O 1
ATOM 723 N N . ALA A 1 94 ? 12.760 4.158 -73.652 1.00 95.25 94 ALA A N 1
ATOM 724 C CA . ALA A 1 94 ? 13.249 3.858 -72.310 1.00 95.25 94 ALA A CA 1
ATOM 725 C C . ALA A 1 94 ? 13.086 5.068 -71.375 1.00 95.25 94 ALA A C 1
ATOM 727 O O . ALA A 1 94 ? 12.519 4.942 -70.292 1.00 95.25 94 ALA A O 1
ATOM 728 N N . LEU A 1 95 ? 13.500 6.255 -71.828 1.00 95.88 95 LEU A N 1
ATOM 729 C CA . LEU A 1 95 ? 13.394 7.506 -71.073 1.00 95.88 95 LEU A CA 1
ATOM 730 C C . LEU A 1 95 ? 11.944 7.912 -70.818 1.00 95.88 95 LEU A C 1
ATOM 732 O O . LEU A 1 95 ? 11.621 8.374 -69.729 1.00 95.88 95 LEU A O 1
ATOM 736 N N . ASN A 1 96 ? 11.048 7.731 -71.789 1.00 95.31 96 ASN A N 1
ATOM 737 C CA . ASN A 1 96 ? 9.628 8.027 -71.603 1.00 95.31 96 ASN A CA 1
ATOM 738 C C . ASN A 1 96 ? 8.980 7.103 -70.569 1.00 95.31 96 ASN A C 1
ATOM 740 O O . ASN A 1 96 ? 8.132 7.560 -69.809 1.00 95.31 96 ASN A O 1
ATOM 744 N N . THR A 1 97 ? 9.423 5.846 -70.489 1.00 94.75 97 THR A N 1
ATOM 745 C CA . THR A 1 97 ? 9.029 4.939 -69.401 1.00 94.75 97 THR A CA 1
ATOM 746 C C . THR A 1 97 ? 9.590 5.444 -68.070 1.00 94.75 97 THR A C 1
ATOM 748 O O . THR A 1 97 ? 8.840 5.600 -67.111 1.00 94.75 97 THR A O 1
ATOM 751 N N . ALA A 1 98 ? 10.873 5.821 -68.033 1.00 92.81 98 ALA A N 1
ATOM 752 C CA . ALA A 1 98 ? 11.528 6.321 -66.826 1.00 92.81 98 ALA A CA 1
ATOM 753 C C . ALA A 1 98 ? 10.940 7.634 -66.280 1.00 92.81 98 ALA A C 1
ATOM 755 O O . ALA A 1 98 ? 10.957 7.860 -65.075 1.00 92.81 98 ALA A O 1
ATOM 756 N N . LYS A 1 99 ? 10.370 8.489 -67.139 1.00 94.06 99 LYS A N 1
ATOM 757 C CA . LYS A 1 99 ? 9.658 9.716 -66.730 1.00 94.06 99 LYS A CA 1
ATOM 758 C C . LYS A 1 99 ? 8.379 9.448 -65.933 1.00 94.06 99 LYS A C 1
ATOM 760 O O . LYS A 1 99 ? 7.867 10.371 -65.312 1.00 94.06 99 LYS A O 1
ATOM 765 N N . THR A 1 100 ? 7.836 8.230 -65.979 1.00 93.75 100 THR A N 1
ATOM 766 C CA . THR A 1 100 ? 6.650 7.859 -65.188 1.00 93.75 100 THR A CA 1
ATOM 767 C C . THR A 1 100 ? 6.991 7.468 -63.751 1.00 93.75 100 THR A C 1
ATOM 769 O O . THR A 1 100 ? 6.083 7.281 -62.943 1.00 93.75 100 THR A O 1
ATOM 772 N N . PHE A 1 101 ? 8.279 7.334 -63.425 1.00 93.69 101 PHE A N 1
ATOM 773 C CA . PHE A 1 101 ? 8.724 6.935 -62.096 1.00 93.69 101 PHE A CA 1
ATOM 774 C C . PHE A 1 101 ? 8.685 8.130 -61.125 1.00 93.69 101 PHE A C 1
ATOM 776 O O . PHE A 1 101 ? 8.895 9.263 -61.563 1.00 93.69 101 PHE A O 1
ATOM 783 N N . PRO A 1 102 ? 8.409 7.902 -59.824 1.00 90.44 102 PRO A N 1
ATOM 784 C CA . PRO A 1 102 ? 8.515 8.936 -58.788 1.00 90.44 102 PRO A CA 1
ATOM 785 C C . PRO A 1 102 ? 9.915 9.559 -58.755 1.00 90.44 102 PRO A C 1
ATOM 787 O O . PRO A 1 102 ? 10.863 8.895 -59.149 1.00 90.44 102 PRO A O 1
ATOM 790 N N . ASP A 1 103 ? 10.083 10.786 -58.257 1.00 87.69 103 ASP A N 1
ATOM 791 C CA . ASP A 1 103 ? 11.409 11.434 -58.197 1.00 87.69 103 ASP A CA 1
ATOM 792 C C . ASP A 1 103 ? 12.378 10.759 -57.196 1.00 87.69 103 ASP A C 1
ATOM 794 O O . ASP A 1 103 ? 13.592 10.906 -57.323 1.00 87.69 103 ASP A O 1
ATOM 798 N N . ASP A 1 104 ? 11.861 10.000 -56.222 1.00 87.25 104 ASP A N 1
ATOM 799 C CA . ASP A 1 104 ? 12.591 9.391 -55.097 1.00 87.25 104 ASP A CA 1
ATOM 800 C C . ASP A 1 104 ? 12.723 7.857 -55.190 1.00 87.25 104 ASP A C 1
ATOM 802 O O . ASP A 1 104 ? 12.681 7.143 -54.185 1.00 87.25 104 ASP A O 1
ATOM 806 N N . PHE A 1 105 ? 12.861 7.328 -56.405 1.00 91.12 105 PHE A N 1
ATOM 807 C CA . PHE A 1 105 ? 12.955 5.888 -56.632 1.00 91.12 105 PHE A CA 1
ATOM 808 C C . PHE A 1 105 ? 14.379 5.331 -56.510 1.00 91.12 105 PHE A C 1
ATOM 810 O O . PHE A 1 105 ? 15.358 5.978 -56.879 1.00 91.12 105 PHE A O 1
ATOM 817 N N . THR A 1 106 ? 14.479 4.071 -56.091 1.00 90.81 106 THR A N 1
ATOM 818 C CA . THR A 1 106 ? 15.659 3.221 -56.281 1.00 90.81 106 THR A CA 1
ATOM 819 C C . THR A 1 106 ? 15.348 2.116 -57.289 1.00 90.81 106 THR A C 1
ATOM 821 O O . THR A 1 106 ? 14.191 1.725 -57.478 1.00 90.81 106 THR A O 1
ATOM 824 N N . LEU A 1 107 ? 16.375 1.634 -57.989 1.00 92.94 107 LEU A N 1
ATOM 825 C CA . LEU A 1 107 ? 16.256 0.499 -58.901 1.00 92.94 107 LEU A CA 1
ATOM 826 C C . LEU A 1 107 ? 16.816 -0.732 -58.199 1.00 92.94 107 LEU A C 1
ATOM 828 O O . LEU A 1 107 ? 17.880 -0.685 -57.598 1.00 92.94 107 LEU A O 1
ATOM 832 N N . ASN A 1 108 ? 16.092 -1.837 -58.271 1.00 90.94 108 ASN A N 1
ATOM 833 C CA . ASN A 1 108 ? 16.570 -3.122 -57.786 1.00 90.94 108 ASN A CA 1
ATOM 834 C C . ASN A 1 108 ? 16.460 -4.139 -58.921 1.00 90.94 108 ASN A C 1
ATOM 836 O O . ASN A 1 108 ? 15.411 -4.223 -59.556 1.00 90.94 108 ASN A O 1
ATOM 840 N N . ASP A 1 109 ? 17.509 -4.917 -59.180 1.00 91.56 109 ASP A N 1
ATOM 841 C CA . ASP A 1 109 ? 17.469 -6.025 -60.138 1.00 91.56 109 ASP A CA 1
ATOM 842 C C . ASP A 1 109 ? 17.425 -7.369 -59.397 1.00 91.56 109 ASP A C 1
ATOM 844 O O . ASP A 1 109 ? 18.459 -8.019 -59.219 1.00 91.56 109 ASP A O 1
ATOM 848 N N . PRO A 1 110 ? 16.238 -7.839 -58.975 1.00 86.00 110 PRO A N 1
ATOM 849 C CA . PRO A 1 110 ? 16.127 -9.121 -58.283 1.00 86.00 110 PRO A CA 1
ATOM 850 C C . PRO A 1 110 ? 16.461 -10.309 -59.193 1.00 86.00 110 PRO A C 1
ATOM 852 O O . PRO A 1 110 ? 16.741 -11.402 -58.708 1.00 86.00 110 PRO A O 1
ATOM 855 N N . SER A 1 111 ? 16.394 -10.116 -60.512 1.00 85.50 111 SER A N 1
ATOM 856 C CA . SER A 1 111 ? 16.538 -11.184 -61.499 1.00 85.50 111 SER A CA 1
ATOM 857 C C . SER A 1 111 ? 17.975 -11.377 -61.983 1.00 85.50 111 SER A C 1
ATOM 859 O O . SER A 1 111 ? 18.281 -12.420 -62.557 1.00 85.50 111 SER A O 1
ATOM 861 N N . GLY A 1 112 ? 18.835 -10.368 -61.804 1.00 85.00 112 GLY A N 1
ATOM 862 C CA . GLY A 1 112 ? 20.148 -10.295 -62.448 1.00 85.00 112 GLY A CA 1
ATOM 863 C C . GLY A 1 112 ? 20.087 -10.195 -63.978 1.00 85.00 112 GLY A C 1
ATOM 864 O O . GLY A 1 112 ? 21.117 -10.337 -64.628 1.00 85.00 112 GLY A O 1
ATOM 865 N N . ASN A 1 113 ? 18.894 -9.985 -64.541 1.00 86.88 113 ASN A N 1
ATOM 866 C CA . ASN A 1 113 ? 18.604 -9.922 -65.970 1.00 86.88 113 ASN A CA 1
ATOM 867 C C . ASN A 1 113 ? 18.027 -8.552 -66.342 1.00 86.88 113 ASN A C 1
ATOM 869 O O . ASN A 1 113 ? 17.145 -8.477 -67.191 1.00 86.88 113 ASN A O 1
ATOM 873 N N . LEU A 1 114 ? 18.425 -7.475 -65.659 1.00 90.19 114 LEU A N 1
ATOM 874 C CA . LEU A 1 114 ? 18.008 -6.098 -65.954 1.00 90.19 114 LEU A CA 1
ATOM 875 C C . LEU A 1 114 ? 16.476 -5.923 -66.072 1.00 90.19 114 LEU A C 1
ATOM 877 O O . LEU A 1 114 ? 15.977 -5.090 -66.835 1.00 90.19 114 LEU A O 1
ATOM 881 N N . GLN A 1 115 ? 15.719 -6.715 -65.300 1.00 91.19 115 GLN A N 1
ATOM 882 C CA . GLN A 1 115 ? 14.297 -6.492 -65.031 1.00 91.19 115 GLN A CA 1
ATOM 883 C C . GLN A 1 115 ? 14.198 -5.657 -63.764 1.00 91.19 115 GLN A C 1
ATOM 885 O O . GLN A 1 115 ? 14.041 -6.178 -62.659 1.00 91.19 115 GLN A O 1
ATOM 890 N N . LEU A 1 116 ? 14.365 -4.350 -63.928 1.00 93.44 116 LEU A N 1
ATOM 891 C CA . LEU A 1 116 ? 14.543 -3.468 -62.790 1.00 93.44 116 LEU A CA 1
ATOM 892 C C . LEU A 1 116 ? 13.193 -3.194 -62.135 1.00 93.44 116 LEU A C 1
ATOM 894 O O . LEU A 1 116 ? 12.263 -2.698 -62.772 1.00 93.44 116 LEU A O 1
ATOM 898 N N . GLN A 1 117 ? 13.081 -3.494 -60.852 1.00 92.94 117 GLN A N 1
ATOM 899 C CA . GLN A 1 117 ? 11.971 -3.051 -60.027 1.00 92.94 117 GLN A CA 1
ATOM 900 C C . GLN A 1 117 ? 12.248 -1.629 -59.550 1.00 92.94 117 GLN A C 1
ATOM 902 O O . GLN A 1 117 ? 13.285 -1.352 -58.952 1.00 92.94 117 GLN A O 1
ATOM 907 N N . VAL A 1 118 ? 11.305 -0.734 -59.823 1.00 94.44 118 VAL A N 1
ATOM 908 C CA . VAL A 1 118 ? 11.318 0.649 -59.351 1.00 94.44 118 VAL A CA 1
ATOM 909 C C . VAL A 1 118 ? 10.691 0.657 -57.964 1.00 94.44 118 VAL A C 1
ATOM 911 O O . VAL A 1 118 ? 9.495 0.390 -57.828 1.00 94.44 118 VAL A O 1
ATOM 914 N N . VAL A 1 119 ? 11.487 0.935 -56.936 1.00 91.56 119 VAL A N 1
ATOM 915 C CA . VAL A 1 119 ? 11.057 0.945 -55.535 1.00 91.56 119 VAL A CA 1
ATOM 916 C C . VAL A 1 119 ? 11.001 2.389 -55.042 1.00 91.56 119 VAL A C 1
ATOM 918 O O . VAL A 1 119 ? 11.985 3.109 -55.141 1.00 91.56 119 VAL A O 1
ATOM 921 N N . SER A 1 120 ? 9.864 2.823 -54.499 1.00 92.19 120 SER A N 1
ATOM 922 C CA . SER A 1 120 ? 9.720 4.122 -53.817 1.00 92.19 120 SER A CA 1
ATOM 923 C C . SER A 1 120 ? 8.987 3.895 -52.494 1.00 92.19 120 SER A C 1
ATOM 925 O O . SER A 1 120 ? 8.077 3.066 -52.405 1.00 92.19 120 SER A O 1
ATOM 927 N N . GLY A 1 121 ? 9.464 4.526 -51.417 1.00 88.44 121 GLY A N 1
ATOM 928 C CA . GLY A 1 121 ? 8.939 4.313 -50.061 1.00 88.44 121 GLY A CA 1
ATOM 929 C C . GLY A 1 121 ? 9.035 2.866 -49.543 1.00 88.44 121 GLY A C 1
ATOM 930 O O . GLY A 1 121 ? 8.267 2.481 -48.664 1.00 88.44 121 GLY A O 1
ATOM 931 N N . GLY A 1 122 ? 9.938 2.047 -50.095 1.00 87.44 122 GLY A N 1
ATOM 932 C CA . GLY A 1 122 ? 10.108 0.634 -49.725 1.00 87.44 122 GLY A CA 1
ATOM 933 C C . GLY A 1 122 ? 9.126 -0.344 -50.387 1.00 87.44 122 GLY A C 1
ATOM 934 O O . GLY A 1 122 ? 9.183 -1.536 -50.092 1.00 87.44 122 GLY A O 1
ATOM 935 N N . ALA A 1 123 ? 8.256 0.120 -51.292 1.00 90.31 123 ALA A N 1
ATOM 936 C CA . ALA A 1 123 ? 7.358 -0.727 -52.079 1.00 90.31 123 ALA A CA 1
ATOM 937 C C . ALA A 1 123 ? 7.715 -0.677 -53.574 1.00 90.31 123 ALA A C 1
ATOM 939 O O . ALA A 1 123 ? 8.101 0.369 -54.093 1.00 90.31 123 ALA A O 1
ATOM 940 N N . ALA A 1 124 ? 7.572 -1.803 -54.278 1.00 90.81 124 ALA A N 1
ATOM 941 C CA . ALA A 1 124 ? 7.733 -1.852 -55.730 1.00 90.81 124 ALA A CA 1
ATOM 942 C C . ALA A 1 124 ? 6.542 -1.153 -56.411 1.00 90.81 124 ALA A C 1
ATOM 944 O O . ALA A 1 124 ? 5.399 -1.583 -56.262 1.00 90.81 124 ALA A O 1
ATOM 945 N N . VAL A 1 125 ? 6.815 -0.071 -57.142 1.00 92.62 125 VAL A N 1
ATOM 946 C CA . VAL A 1 125 ? 5.802 0.796 -57.771 1.00 92.62 125 VAL A CA 1
ATOM 947 C C . VAL A 1 125 ? 5.659 0.510 -59.267 1.00 92.62 125 VAL A C 1
ATOM 949 O O . VAL A 1 125 ? 4.558 0.590 -59.807 1.00 92.62 125 VAL A O 1
ATOM 952 N N . ALA A 1 126 ? 6.754 0.156 -59.943 1.00 94.25 126 ALA A N 1
ATOM 953 C CA . ALA A 1 126 ? 6.763 -0.152 -61.372 1.00 94.25 126 ALA A CA 1
ATOM 954 C C . ALA A 1 126 ? 7.881 -1.144 -61.729 1.00 94.25 126 ALA A C 1
ATOM 956 O O . ALA A 1 126 ? 8.758 -1.447 -60.918 1.00 94.25 126 ALA A O 1
ATOM 957 N N . THR A 1 127 ? 7.865 -1.640 -62.964 1.00 92.31 127 THR A N 1
ATOM 958 C CA . THR A 1 127 ? 8.940 -2.466 -63.525 1.00 92.31 127 THR A CA 1
ATOM 959 C C . THR A 1 127 ? 9.460 -1.810 -64.794 1.00 92.31 127 THR A C 1
ATOM 961 O O . THR A 1 127 ? 8.683 -1.435 -65.671 1.00 92.31 127 THR A O 1
ATOM 964 N N . TRP A 1 128 ? 10.778 -1.660 -64.884 1.00 94.19 128 TRP A N 1
ATOM 965 C CA . TRP A 1 128 ? 11.470 -1.152 -66.055 1.00 94.19 128 TRP A CA 1
ATOM 966 C C . TRP A 1 128 ? 12.139 -2.312 -66.794 1.00 94.19 128 TRP A C 1
ATOM 968 O O . TRP A 1 128 ? 13.167 -2.843 -66.374 1.00 94.19 128 TRP A O 1
ATOM 978 N N . GLU A 1 129 ? 11.526 -2.733 -67.898 1.00 91.69 129 GLU A N 1
ATOM 979 C CA . GLU A 1 129 ? 12.013 -3.858 -68.696 1.00 91.69 129 GLU A CA 1
ATOM 980 C C . GLU A 1 129 ? 13.072 -3.405 -69.710 1.00 91.69 129 GLU A C 1
ATOM 982 O O . GLU A 1 129 ? 12.754 -2.880 -70.779 1.00 91.69 129 GLU A O 1
ATOM 987 N N . LEU A 1 130 ? 14.351 -3.639 -69.401 1.00 92.19 130 LEU A N 1
ATOM 988 C CA . LEU A 1 130 ? 15.467 -3.307 -70.301 1.00 92.19 130 LEU A CA 1
ATOM 989 C C . LEU A 1 130 ? 15.877 -4.458 -71.224 1.00 92.19 130 LEU A C 1
ATOM 991 O O . LEU A 1 130 ? 16.651 -4.250 -72.161 1.00 92.19 130 LEU A O 1
ATOM 995 N N . ASN A 1 131 ? 15.314 -5.648 -71.008 1.00 86.69 131 ASN A N 1
ATOM 996 C CA . ASN A 1 131 ? 15.656 -6.869 -71.738 1.00 86.69 131 ASN A CA 1
ATOM 997 C C . ASN A 1 131 ? 15.440 -6.794 -73.247 1.00 86.69 131 ASN A C 1
ATOM 999 O O . ASN A 1 131 ? 16.178 -7.416 -74.000 1.00 86.69 131 ASN A O 1
ATOM 1003 N N . GLY A 1 132 ? 14.456 -6.025 -73.715 1.00 87.19 132 GLY A N 1
ATOM 1004 C CA . GLY A 1 132 ? 14.290 -5.775 -75.149 1.00 87.19 132 GLY A CA 1
ATOM 1005 C C . GLY A 1 132 ? 15.148 -4.617 -75.663 1.00 87.19 132 GLY A C 1
ATOM 1006 O O . GLY A 1 132 ? 15.514 -4.578 -76.838 1.00 87.19 132 GLY A O 1
ATOM 1007 N N . LEU A 1 133 ? 15.473 -3.663 -74.790 1.00 91.62 133 LEU A N 1
ATOM 1008 C CA . LEU A 1 133 ? 16.040 -2.371 -75.166 1.00 91.62 133 LEU A CA 1
ATOM 1009 C C . LEU A 1 133 ? 17.556 -2.453 -75.355 1.00 91.62 133 LEU A C 1
ATOM 1011 O O . LEU A 1 133 ? 18.057 -2.096 -76.421 1.00 91.62 133 LEU A O 1
ATOM 1015 N N . LEU A 1 134 ? 18.289 -2.957 -74.361 1.00 94.25 134 LEU A N 1
ATOM 1016 C CA . LEU A 1 134 ? 19.755 -2.967 -74.399 1.00 94.25 134 LEU A CA 1
ATOM 1017 C C . LEU A 1 134 ? 20.335 -3.896 -75.476 1.00 94.25 134 LEU A C 1
ATOM 1019 O O . LEU A 1 134 ? 21.243 -3.456 -76.185 1.00 94.25 134 LEU A O 1
ATOM 1023 N N . PRO A 1 135 ? 19.796 -5.111 -75.714 1.00 94.12 135 PRO A N 1
ATOM 1024 C CA . PRO A 1 135 ? 20.259 -5.938 -76.828 1.00 94.12 135 PRO A CA 1
ATOM 1025 C C . PRO A 1 135 ? 19.978 -5.286 -78.185 1.00 94.12 135 PRO A C 1
ATOM 1027 O O . PRO A 1 135 ? 20.793 -5.374 -79.104 1.00 94.12 135 PRO A O 1
ATOM 1030 N N . THR A 1 136 ? 18.854 -4.568 -78.310 1.00 94.62 136 THR A N 1
ATOM 1031 C CA . THR A 1 136 ? 18.543 -3.800 -79.522 1.00 94.62 136 THR A CA 1
ATOM 1032 C C . THR A 1 136 ? 19.581 -2.701 -79.736 1.00 94.62 136 THR A C 1
ATOM 1034 O O . THR A 1 136 ? 20.146 -2.622 -80.827 1.00 94.62 136 THR A O 1
ATOM 1037 N N . VAL A 1 137 ? 19.906 -1.913 -78.705 1.00 95.19 137 VAL A N 1
ATOM 1038 C CA . VAL A 1 137 ? 20.946 -0.872 -78.778 1.00 95.19 137 VAL A CA 1
ATOM 1039 C C . VAL A 1 137 ? 22.311 -1.471 -79.128 1.00 95.19 137 VAL A C 1
ATOM 1041 O O . VAL A 1 137 ? 22.931 -1.016 -80.087 1.00 95.19 137 VAL A O 1
ATOM 1044 N N . GLY A 1 138 ? 22.740 -2.536 -78.445 1.00 93.31 138 GLY A N 1
ATOM 1045 C CA . GLY A 1 138 ? 24.003 -3.223 -78.733 1.00 93.31 138 GLY A CA 1
ATOM 1046 C C . GLY A 1 138 ? 24.072 -3.778 -80.161 1.00 93.31 138 GLY A C 1
ATOM 1047 O O . GLY A 1 138 ? 25.076 -3.614 -80.853 1.00 93.31 138 GLY A O 1
ATOM 1048 N N . SER A 1 139 ? 22.982 -4.361 -80.668 1.00 94.12 139 SER A N 1
ATOM 1049 C CA . SER A 1 139 ? 22.931 -4.860 -82.050 1.00 94.12 139 SER A CA 1
ATOM 1050 C C . SER A 1 139 ? 23.047 -3.736 -83.088 1.00 94.12 139 SER A C 1
ATOM 1052 O O . SER A 1 139 ? 23.738 -3.891 -84.096 1.00 94.12 139 SER A O 1
ATOM 1054 N N . GLN A 1 140 ? 22.416 -2.582 -82.836 1.00 95.06 140 GLN A N 1
ATOM 1055 C CA . GLN A 1 140 ? 22.510 -1.421 -83.722 1.00 95.06 140 GLN A CA 1
ATOM 1056 C C . GLN A 1 140 ? 23.877 -0.743 -83.634 1.00 95.06 140 GLN A C 1
ATOM 1058 O O . GLN A 1 140 ? 24.393 -0.285 -84.650 1.00 95.06 140 GLN A O 1
ATOM 1063 N N . GLN A 1 141 ? 24.493 -0.732 -82.453 1.00 94.62 141 GLN A N 1
ATOM 1064 C CA . GLN A 1 141 ? 25.869 -0.289 -82.252 1.00 94.62 141 GLN A CA 1
ATOM 1065 C C . GLN A 1 141 ? 26.841 -1.123 -83.091 1.00 94.62 141 GLN A C 1
ATOM 1067 O O . GLN A 1 141 ? 27.642 -0.571 -83.845 1.00 94.62 141 GLN A O 1
ATOM 1072 N N . MET A 1 142 ? 26.714 -2.449 -83.057 1.00 90.81 142 MET A N 1
ATOM 1073 C CA . MET A 1 142 ? 27.517 -3.338 -83.900 1.00 90.81 142 MET A CA 1
ATOM 1074 C C . MET A 1 142 ? 27.253 -3.113 -85.395 1.00 90.81 142 MET A C 1
ATOM 1076 O O . MET A 1 142 ? 28.194 -3.067 -86.189 1.00 90.81 142 MET A O 1
ATOM 1080 N N . ALA A 1 143 ? 25.994 -2.888 -85.787 1.00 90.94 143 ALA A N 1
ATOM 1081 C CA . ALA A 1 143 ? 25.630 -2.563 -87.168 1.00 90.94 143 ALA A CA 1
ATOM 1082 C C . ALA A 1 143 ? 26.218 -1.224 -87.656 1.00 90.94 143 ALA A C 1
ATOM 1084 O O . ALA A 1 143 ? 26.382 -1.035 -88.863 1.00 90.94 143 ALA A O 1
ATOM 1085 N N . LEU A 1 144 ? 26.563 -0.309 -86.743 1.00 89.62 144 LEU A N 1
ATOM 1086 C CA . LEU A 1 144 ? 27.250 0.945 -87.054 1.00 89.62 144 LEU A CA 1
ATOM 1087 C C . LEU A 1 144 ? 28.759 0.766 -87.243 1.00 89.62 144 LEU A C 1
ATOM 1089 O O . LEU A 1 144 ? 29.346 1.457 -88.077 1.00 89.62 144 LEU A O 1
ATOM 1093 N N . LEU A 1 145 ? 29.401 -0.160 -86.528 1.00 86.50 145 LEU A N 1
ATOM 1094 C CA . LEU A 1 145 ? 30.856 -0.329 -86.599 1.00 86.50 145 LEU A CA 1
ATOM 1095 C C . LEU A 1 145 ? 31.349 -0.720 -87.998 1.00 86.50 145 LEU A C 1
ATOM 1097 O O . LEU A 1 145 ? 32.346 -0.170 -88.470 1.00 86.50 145 LEU A O 1
ATOM 1101 N N . ASP A 1 146 ? 30.654 -1.616 -88.695 1.00 83.12 146 ASP A N 1
ATOM 1102 C CA . ASP A 1 146 ? 31.050 -2.058 -90.040 1.00 83.12 146 ASP A CA 1
ATOM 1103 C C . ASP A 1 146 ? 31.081 -0.902 -91.073 1.00 83.12 146 ASP A C 1
ATOM 1105 O O . ASP A 1 146 ? 32.131 -0.628 -91.670 1.00 83.12 146 ASP A O 1
ATOM 1109 N N . PRO A 1 147 ? 30.004 -0.112 -91.262 1.00 82.06 147 PRO A N 1
ATOM 1110 C CA . PRO A 1 147 ? 30.051 1.016 -92.182 1.00 82.06 147 PRO A CA 1
ATOM 1111 C C . PRO A 1 147 ? 30.980 2.144 -91.705 1.00 82.06 147 PRO A C 1
ATOM 1113 O O . PRO A 1 147 ? 31.604 2.781 -92.559 1.00 82.06 147 PRO A O 1
ATOM 1116 N N . LEU A 1 148 ? 31.116 2.392 -90.396 1.00 82.00 148 LEU A N 1
ATOM 1117 C CA . LEU A 1 148 ? 31.958 3.473 -89.862 1.00 82.00 148 LEU A CA 1
ATOM 1118 C C . LEU A 1 148 ? 33.453 3.184 -90.002 1.00 82.00 148 LEU A C 1
ATOM 1120 O O . LEU A 1 148 ? 34.197 4.039 -90.482 1.00 82.00 148 LEU A O 1
ATOM 1124 N N . THR A 1 149 ? 33.901 1.976 -89.660 1.00 79.12 149 THR A N 1
ATOM 1125 C CA . THR A 1 149 ? 35.321 1.591 -89.763 1.00 79.12 149 THR A CA 1
ATOM 1126 C C . THR A 1 149 ? 35.823 1.642 -91.205 1.00 79.12 149 THR A C 1
ATOM 1128 O O . THR A 1 149 ? 36.927 2.121 -91.468 1.00 79.12 149 THR A O 1
ATOM 1131 N N . LEU A 1 150 ? 34.994 1.230 -92.167 1.00 75.50 150 LEU A N 1
ATOM 1132 C CA . LEU A 1 150 ? 35.287 1.364 -93.594 1.00 75.50 150 LEU A CA 1
ATOM 1133 C C . LEU A 1 150 ? 35.275 2.826 -94.060 1.00 75.50 150 LEU A C 1
ATOM 1135 O O . LEU A 1 150 ? 36.103 3.193 -94.888 1.00 75.50 150 LEU A O 1
ATOM 1139 N N . SER A 1 151 ? 34.393 3.668 -93.516 1.00 70.75 151 SER A N 1
ATOM 1140 C CA . SER A 1 151 ? 34.313 5.096 -93.869 1.00 70.75 151 SER A CA 1
ATOM 1141 C C . SER A 1 151 ? 35.514 5.897 -93.350 1.00 70.75 151 SER A C 1
ATOM 1143 O O . SER A 1 151 ? 36.011 6.786 -94.038 1.00 70.75 151 SER A O 1
ATOM 1145 N N . LEU A 1 152 ? 36.041 5.541 -92.175 1.00 67.06 152 LEU A N 1
ATOM 1146 C CA . LEU A 1 152 ? 37.195 6.202 -91.557 1.00 67.06 152 LEU A CA 1
ATOM 1147 C C . LEU A 1 152 ? 38.522 5.917 -92.265 1.00 67.06 152 LEU A C 1
ATOM 1149 O O . LEU A 1 152 ? 39.412 6.766 -92.239 1.00 67.06 152 LEU A O 1
ATOM 1153 N N . ARG A 1 153 ? 38.643 4.784 -92.973 1.00 68.38 153 ARG A N 1
ATOM 1154 C CA . ARG A 1 153 ? 39.810 4.491 -93.830 1.00 68.38 153 ARG A CA 1
ATOM 1155 C C . ARG A 1 153 ? 40.010 5.519 -94.947 1.00 68.38 153 ARG A C 1
ATOM 1157 O O . ARG A 1 153 ? 41.104 5.604 -95.496 1.00 68.38 153 ARG A O 1
ATOM 1164 N N . PHE A 1 154 ? 38.976 6.294 -95.272 1.00 65.62 154 PHE A N 1
ATOM 1165 C CA . PHE A 1 154 ? 39.023 7.353 -96.278 1.00 65.62 154 PHE A CA 1
ATOM 1166 C C . PHE A 1 154 ? 39.129 8.768 -95.678 1.00 65.62 154 PHE A C 1
ATOM 1168 O O . PHE A 1 154 ? 39.103 9.755 -96.416 1.00 65.62 154 PHE A O 1
ATOM 1175 N N . GLY A 1 155 ? 39.253 8.887 -94.351 1.00 59.09 155 GLY A N 1
ATOM 1176 C CA . GLY A 1 155 ? 39.565 10.148 -93.679 1.00 59.09 155 GLY A CA 1
ATOM 1177 C C . GLY A 1 155 ? 40.983 10.633 -94.003 1.00 59.09 155 GLY A C 1
ATOM 1178 O O . GLY A 1 155 ? 41.852 9.844 -94.371 1.00 59.09 155 GLY A O 1
ATOM 1179 N N . ARG A 1 156 ? 41.231 11.942 -93.864 1.00 53.16 156 ARG A N 1
ATOM 1180 C CA . ARG A 1 156 ? 42.501 12.642 -94.177 1.00 53.16 156 ARG A CA 1
ATOM 1181 C C . ARG A 1 156 ? 43.719 12.252 -93.309 1.00 53.16 156 ARG A C 1
ATOM 1183 O O . ARG A 1 156 ? 44.529 13.105 -92.967 1.00 53.16 156 ARG A O 1
ATOM 1190 N N . TYR A 1 157 ? 43.918 10.981 -92.986 1.00 49.59 157 TYR A N 1
ATOM 1191 C CA . TYR A 1 157 ? 45.151 10.505 -92.359 1.00 49.59 157 TYR A CA 1
ATOM 1192 C C . TYR A 1 157 ? 46.063 9.885 -93.423 1.00 49.59 157 TYR A C 1
ATOM 1194 O O . TYR A 1 157 ? 46.144 8.672 -93.595 1.00 49.59 157 TYR A O 1
ATOM 1202 N N . ARG A 1 158 ? 46.743 10.753 -94.185 1.00 44.59 158 ARG A N 1
ATOM 1203 C CA . ARG A 1 158 ? 47.869 10.377 -95.052 1.00 44.59 158 ARG A CA 1
ATOM 1204 C C . ARG A 1 158 ? 49.187 10.571 -94.297 1.00 44.59 158 ARG A C 1
ATOM 1206 O O . ARG A 1 158 ? 49.491 11.688 -93.901 1.00 44.59 158 ARG A O 1
ATOM 1213 N N . GLY A 1 159 ? 50.005 9.517 -94.252 1.00 41.94 159 GLY A N 1
ATOM 1214 C CA . GLY A 1 159 ? 51.466 9.632 -94.321 1.00 41.94 159 GLY A CA 1
ATOM 1215 C C . GLY A 1 159 ? 52.252 9.156 -93.098 1.00 41.94 159 GLY A C 1
ATOM 1216 O O . GLY A 1 159 ? 52.022 9.592 -91.977 1.00 41.94 159 GLY A O 1
ATOM 1217 N N . ALA A 1 160 ? 53.260 8.319 -93.353 1.00 44.41 160 ALA A N 1
ATOM 1218 C CA . ALA A 1 160 ? 54.243 7.777 -92.410 1.00 44.41 160 ALA A CA 1
ATOM 1219 C C . ALA A 1 160 ? 54.989 8.815 -91.535 1.00 44.41 160 ALA A C 1
ATOM 1221 O O . ALA A 1 160 ? 55.660 8.429 -90.583 1.00 44.41 160 ALA A O 1
ATOM 1222 N N . SER A 1 161 ? 54.838 10.118 -91.796 1.00 47.12 161 SER A N 1
ATOM 1223 C CA . SER A 1 161 ? 55.322 11.187 -90.917 1.00 47.12 161 SER A CA 1
ATOM 1224 C C . SER A 1 161 ? 54.592 11.218 -89.574 1.00 47.12 161 SER A C 1
ATOM 1226 O O . SER A 1 161 ? 55.219 11.539 -88.573 1.00 47.12 161 SER A O 1
ATOM 1228 N N . PHE A 1 162 ? 53.311 10.822 -89.528 1.00 49.12 162 PHE A N 1
ATOM 1229 C CA . PHE A 1 162 ? 52.600 10.633 -88.263 1.00 49.12 162 PHE A CA 1
ATOM 1230 C C . PHE A 1 162 ? 53.230 9.482 -87.487 1.00 49.12 162 PHE A C 1
ATOM 1232 O O . PHE A 1 162 ? 53.665 9.699 -86.380 1.00 49.12 162 PHE A O 1
ATOM 1239 N N . PHE A 1 163 ? 53.439 8.307 -88.088 1.00 48.94 163 PHE A N 1
ATOM 1240 C CA . PHE A 1 163 ? 54.100 7.188 -87.397 1.00 48.94 163 PHE A CA 1
ATOM 1241 C C . PHE A 1 163 ? 55.488 7.532 -86.851 1.00 48.94 163 PHE A C 1
ATOM 1243 O O . PHE A 1 163 ? 55.852 7.054 -85.785 1.00 48.94 163 PHE A O 1
ATOM 1250 N N . GLN A 1 164 ? 56.258 8.356 -87.558 1.00 50.34 164 GLN A N 1
ATOM 1251 C CA . GLN A 1 164 ? 57.591 8.755 -87.119 1.00 50.34 164 GLN A CA 1
ATOM 1252 C C . GLN A 1 164 ? 57.541 9.815 -86.009 1.00 50.34 164 GLN A C 1
ATOM 1254 O O . GLN A 1 164 ? 58.286 9.699 -85.041 1.00 50.34 164 GLN A O 1
ATOM 1259 N N . GLN A 1 165 ? 56.619 10.778 -86.107 1.00 53.38 165 GLN A N 1
ATOM 1260 C CA . GLN A 1 165 ? 56.362 11.770 -85.064 1.00 53.38 165 GLN A CA 1
ATOM 1261 C C . GLN A 1 165 ? 55.762 11.117 -83.812 1.00 53.38 165 GLN A C 1
ATOM 1263 O O . GLN A 1 165 ? 56.260 11.326 -82.712 1.00 53.38 165 GLN A O 1
ATOM 1268 N N . THR A 1 166 ? 54.788 10.228 -83.986 1.00 56.28 166 THR A N 1
ATOM 1269 C CA . THR A 1 1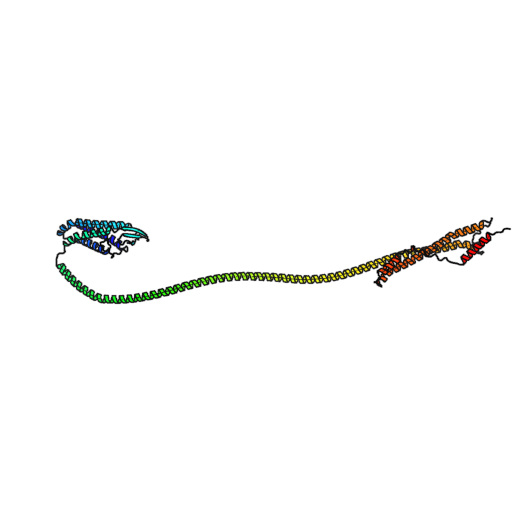66 ? 54.209 9.395 -82.936 1.00 56.28 166 THR A CA 1
ATOM 1270 C C . THR A 1 166 ? 55.244 8.445 -82.355 1.00 56.28 166 THR A C 1
ATOM 1272 O O . THR A 1 166 ? 55.185 8.221 -81.165 1.00 56.28 166 THR A O 1
ATOM 1275 N N . ALA A 1 167 ? 56.219 7.920 -83.112 1.00 54.91 167 ALA A N 1
ATOM 1276 C CA . ALA A 1 167 ? 57.300 7.090 -82.562 1.00 54.91 167 ALA A CA 1
ATOM 1277 C C . ALA A 1 167 ? 58.299 7.900 -81.721 1.00 54.91 167 ALA A C 1
ATOM 1279 O O . ALA A 1 167 ? 58.787 7.403 -80.707 1.00 54.91 167 ALA A O 1
ATOM 1280 N N . THR A 1 168 ? 58.602 9.143 -82.109 1.00 65.00 168 THR A N 1
ATOM 1281 C CA . THR A 1 168 ? 59.419 10.052 -81.290 1.00 65.00 168 THR A CA 1
ATOM 1282 C C . THR A 1 168 ? 58.669 10.556 -80.065 1.00 65.00 168 THR A C 1
ATOM 1284 O O . THR A 1 168 ? 59.249 10.593 -78.985 1.00 65.00 168 THR A O 1
ATOM 1287 N N . GLU A 1 169 ? 57.379 10.860 -80.204 1.00 66.00 169 GLU A N 1
ATOM 1288 C CA . GLU A 1 169 ? 56.490 11.171 -79.086 1.00 66.00 169 GLU A CA 1
ATOM 1289 C C . GLU A 1 169 ? 56.339 9.946 -78.178 1.00 66.00 169 GLU A C 1
ATOM 1291 O O . GLU A 1 169 ? 56.433 10.110 -76.974 1.00 66.00 169 GLU A O 1
ATOM 1296 N N . LEU A 1 170 ? 56.249 8.720 -78.718 1.00 68.12 170 LEU A N 1
ATOM 1297 C CA . LEU A 1 170 ? 56.221 7.471 -77.943 1.00 68.12 170 LEU A CA 1
ATOM 1298 C C . LEU A 1 170 ? 57.513 7.261 -77.164 1.00 68.12 170 LEU A C 1
ATOM 1300 O O . LEU A 1 170 ? 57.474 6.726 -76.067 1.00 68.12 170 LEU A O 1
ATOM 1304 N N . ARG A 1 171 ? 58.662 7.617 -77.748 1.00 68.19 171 ARG A N 1
ATOM 1305 C CA . ARG A 1 171 ? 59.965 7.456 -77.099 1.00 68.19 171 ARG A CA 1
ATOM 1306 C C . ARG A 1 171 ? 60.167 8.493 -75.999 1.00 68.19 171 ARG A C 1
ATOM 1308 O O . ARG A 1 171 ? 60.620 8.125 -74.925 1.00 68.19 171 ARG A O 1
ATOM 1315 N N . ALA A 1 172 ? 59.770 9.743 -76.241 1.00 73.88 172 ALA A N 1
ATOM 1316 C CA . ALA A 1 172 ? 59.731 10.776 -75.210 1.00 73.88 172 ALA A CA 1
ATOM 1317 C C . ALA A 1 172 ? 58.753 10.397 -74.086 1.00 73.88 172 ALA A C 1
ATOM 1319 O O . ALA A 1 172 ? 59.128 10.454 -72.921 1.00 73.88 172 ALA A O 1
ATOM 1320 N N . LEU A 1 173 ? 57.562 9.896 -74.436 1.00 73.19 173 LEU A N 1
ATOM 1321 C CA . LEU A 1 173 ? 56.605 9.328 -73.487 1.00 73.19 173 LEU A CA 1
ATOM 1322 C C . LEU A 1 173 ? 57.178 8.123 -72.754 1.00 73.19 173 LEU A C 1
ATOM 1324 O O . LEU A 1 173 ? 56.881 7.982 -71.585 1.00 73.19 173 LEU A O 1
ATOM 1328 N N . ALA A 1 174 ? 57.973 7.262 -73.394 1.00 71.50 174 ALA A N 1
ATOM 1329 C CA . ALA A 1 174 ? 58.574 6.090 -72.758 1.00 71.50 174 ALA A CA 1
ATOM 1330 C C . ALA A 1 174 ? 59.675 6.474 -71.760 1.00 71.50 174 ALA A C 1
ATOM 1332 O O . ALA A 1 174 ? 59.764 5.864 -70.696 1.00 71.50 174 ALA A O 1
ATOM 1333 N N . ASP A 1 175 ? 60.487 7.484 -72.076 1.00 75.44 175 ASP A N 1
ATOM 1334 C CA . ASP A 1 175 ? 61.499 8.017 -71.161 1.00 75.44 175 ASP A CA 1
ATOM 1335 C C . ASP A 1 175 ? 60.842 8.790 -69.999 1.00 75.44 175 ASP A C 1
ATOM 1337 O O . ASP A 1 175 ? 61.249 8.629 -68.849 1.00 75.44 175 ASP A O 1
ATOM 1341 N N . GLU A 1 176 ? 59.769 9.545 -70.262 1.00 81.25 176 GLU A N 1
ATOM 1342 C CA . GLU A 1 176 ? 58.926 10.163 -69.230 1.00 81.25 176 GLU A CA 1
ATOM 1343 C C . GLU A 1 176 ? 58.216 9.103 -68.375 1.00 81.25 176 GLU A C 1
ATOM 1345 O O . GLU A 1 176 ? 58.212 9.210 -67.151 1.00 81.25 176 GLU A O 1
ATOM 1350 N N . LEU A 1 177 ? 57.711 8.021 -68.984 1.00 74.00 177 LEU A N 1
ATOM 1351 C CA . LEU A 1 177 ? 57.139 6.875 -68.274 1.00 74.00 177 LEU A CA 1
ATOM 1352 C C . LEU A 1 177 ? 58.186 6.227 -67.381 1.00 74.00 177 LEU A C 1
ATOM 1354 O O . LEU A 1 177 ? 57.869 5.831 -66.271 1.00 74.00 177 LEU A O 1
ATOM 1358 N N . LYS A 1 178 ? 59.432 6.114 -67.846 1.00 78.25 178 LYS A N 1
ATOM 1359 C CA . LYS A 1 178 ? 60.519 5.546 -67.052 1.00 78.25 178 LYS A CA 1
ATOM 1360 C C . LYS A 1 178 ? 60.877 6.446 -65.869 1.00 78.25 178 LYS A C 1
ATOM 1362 O O . LYS A 1 178 ? 61.050 5.928 -64.772 1.00 78.25 178 LYS A O 1
ATOM 1367 N N . GLY A 1 179 ? 60.920 7.765 -66.067 1.00 81.06 179 GLY A N 1
ATOM 1368 C CA . GLY A 1 179 ? 61.088 8.737 -64.983 1.00 81.06 179 GLY A CA 1
ATOM 1369 C C . GLY A 1 179 ? 59.939 8.681 -63.972 1.00 81.06 179 GLY A C 1
ATOM 1370 O O . GLY A 1 179 ? 60.181 8.615 -62.770 1.00 81.06 179 GLY A O 1
ATOM 1371 N N . LEU A 1 180 ? 58.695 8.595 -64.452 1.00 78.94 180 LEU A N 1
ATOM 1372 C CA . LEU A 1 180 ? 57.507 8.391 -63.620 1.00 78.94 180 LEU A CA 1
ATOM 1373 C C . LEU A 1 180 ? 57.542 7.042 -62.896 1.00 78.94 180 LEU A C 1
ATOM 1375 O O . LEU A 1 180 ? 57.138 6.974 -61.742 1.00 78.94 180 LEU A O 1
ATOM 1379 N N . VAL A 1 181 ? 58.054 5.979 -63.523 1.00 77.69 181 VAL A N 1
ATOM 1380 C CA . VAL A 1 181 ? 58.231 4.662 -62.896 1.00 77.69 181 VAL A CA 1
ATOM 1381 C C . VAL A 1 181 ? 59.291 4.732 -61.793 1.00 77.69 181 VAL A C 1
ATOM 1383 O O . VAL A 1 181 ? 59.019 4.280 -60.681 1.00 77.69 181 VAL A O 1
ATOM 1386 N N . GLU A 1 182 ? 60.443 5.360 -62.043 1.00 78.62 182 GLU A N 1
ATOM 1387 C CA . GLU A 1 182 ? 61.501 5.565 -61.042 1.00 78.62 182 GLU A CA 1
ATOM 1388 C C . GLU A 1 182 ? 61.046 6.475 -59.885 1.00 78.62 182 GLU A C 1
ATOM 1390 O O . GLU A 1 182 ? 61.408 6.214 -58.740 1.00 78.62 182 GLU A O 1
ATOM 1395 N N . GLU A 1 183 ? 60.200 7.481 -60.135 1.00 81.62 183 GLU A N 1
ATOM 1396 C CA . GLU A 1 183 ? 59.597 8.327 -59.089 1.00 81.62 183 GLU A CA 1
ATOM 1397 C C . GLU A 1 183 ? 58.440 7.620 -58.354 1.00 81.62 183 GLU A C 1
ATOM 1399 O O . GLU A 1 183 ? 58.218 7.833 -57.158 1.00 81.62 183 GLU A O 1
ATOM 1404 N N . SER A 1 184 ? 57.705 6.741 -59.043 1.00 76.75 184 SER A N 1
ATOM 1405 C CA . SER A 1 184 ? 56.597 5.973 -58.465 1.00 76.75 184 SER A CA 1
ATOM 1406 C C . SER A 1 184 ? 57.064 4.808 -57.594 1.00 76.75 184 SER A C 1
ATOM 1408 O O . SER A 1 184 ? 56.362 4.469 -56.648 1.00 76.75 184 SER A O 1
ATOM 1410 N N . SER A 1 185 ? 58.250 4.239 -57.836 1.00 82.69 185 SER A N 1
ATOM 1411 C CA . SER A 1 185 ? 58.802 3.135 -57.037 1.00 82.69 185 SER A CA 1
ATOM 1412 C C . SER A 1 185 ? 58.980 3.486 -55.548 1.00 82.69 185 SER A C 1
ATOM 1414 O O . SER A 1 185 ? 58.425 2.773 -54.715 1.00 82.69 185 SER A O 1
ATOM 1416 N N . PRO A 1 186 ? 59.655 4.587 -55.150 1.00 83.69 186 PRO A N 1
ATOM 1417 C CA . PRO A 1 186 ? 59.754 4.958 -53.736 1.00 83.69 186 PRO A CA 1
ATOM 1418 C C . PRO A 1 186 ? 58.401 5.389 -53.150 1.00 83.69 186 PRO A C 1
ATOM 1420 O O . PRO A 1 186 ? 58.173 5.238 -51.948 1.00 83.69 186 PRO A O 1
ATOM 1423 N N . ARG A 1 187 ? 57.477 5.899 -53.983 1.00 82.50 187 ARG A N 1
ATOM 1424 C CA . ARG A 1 187 ? 56.092 6.145 -53.557 1.00 82.50 187 ARG A CA 1
ATOM 1425 C C . ARG A 1 187 ? 55.367 4.830 -53.268 1.00 82.50 187 ARG A C 1
ATOM 1427 O O . ARG A 1 187 ? 54.700 4.761 -52.242 1.00 82.50 187 ARG A O 1
ATOM 1434 N N . ALA A 1 188 ? 55.541 3.796 -54.089 1.00 80.50 188 ALA A N 1
ATOM 1435 C CA . ALA A 1 188 ? 54.984 2.465 -53.860 1.00 80.50 188 ALA A CA 1
ATOM 1436 C C . ALA A 1 188 ? 55.505 1.856 -52.547 1.00 80.50 188 ALA A C 1
ATOM 1438 O O . ALA A 1 188 ? 54.694 1.441 -51.724 1.00 80.50 188 ALA A O 1
ATOM 1439 N N . ASP A 1 189 ? 56.811 1.943 -52.275 1.00 86.31 189 ASP A N 1
ATOM 1440 C CA . ASP A 1 189 ? 57.395 1.490 -51.001 1.00 86.31 189 ASP A CA 1
ATOM 1441 C C . ASP A 1 189 ? 56.842 2.277 -49.797 1.00 86.31 189 ASP A C 1
ATOM 1443 O O . ASP A 1 189 ? 56.613 1.730 -48.714 1.00 86.31 189 ASP A O 1
ATOM 1447 N N . SER A 1 190 ? 56.616 3.587 -49.961 1.00 87.81 190 SER A N 1
ATOM 1448 C CA . SER A 1 190 ? 56.011 4.419 -48.911 1.00 87.81 190 SER A CA 1
ATOM 1449 C C . SER A 1 190 ? 54.537 4.074 -48.667 1.00 87.81 190 SER A C 1
ATOM 1451 O O . SER A 1 190 ? 54.090 4.085 -47.520 1.00 87.81 190 SER A O 1
ATOM 1453 N N . ILE A 1 191 ? 53.804 3.715 -49.728 1.00 84.69 191 ILE A N 1
ATOM 1454 C CA . ILE A 1 191 ? 52.415 3.253 -49.664 1.00 84.69 191 ILE A CA 1
ATOM 1455 C C . ILE A 1 191 ? 52.352 1.885 -48.983 1.00 84.69 191 ILE A C 1
ATOM 1457 O O . ILE A 1 191 ? 51.478 1.677 -48.148 1.00 84.69 191 ILE A O 1
ATOM 1461 N N . GLU A 1 192 ? 53.285 0.977 -49.272 1.00 89.50 192 GLU A N 1
ATOM 1462 C CA . GLU A 1 192 ? 53.350 -0.338 -48.631 1.00 89.50 192 GLU A CA 1
ATOM 1463 C C . GLU A 1 192 ? 53.611 -0.218 -47.121 1.00 89.50 192 GLU A C 1
ATOM 1465 O O . GLU A 1 192 ? 52.871 -0.788 -46.318 1.00 89.50 192 GLU A O 1
ATOM 1470 N N . LYS A 1 193 ? 54.560 0.633 -46.709 1.00 91.06 193 LYS A N 1
ATOM 1471 C CA . LYS A 1 193 ? 54.802 0.936 -45.283 1.00 91.06 193 LYS A CA 1
ATOM 1472 C C . LYS A 1 193 ? 53.609 1.612 -44.602 1.00 91.06 193 LYS A C 1
ATOM 1474 O O . LYS A 1 193 ? 53.310 1.328 -43.437 1.00 91.06 193 LYS A O 1
ATOM 1479 N N . ALA A 1 194 ? 52.917 2.508 -45.306 1.00 88.75 194 ALA A N 1
ATOM 1480 C CA . ALA A 1 194 ? 51.687 3.111 -44.803 1.00 88.75 194 ALA A CA 1
ATOM 1481 C C . ALA A 1 194 ? 50.582 2.052 -44.636 1.00 88.75 194 ALA A C 1
ATOM 1483 O O . ALA A 1 194 ? 49.905 2.041 -43.611 1.00 88.75 194 ALA A O 1
ATOM 1484 N N . LEU A 1 195 ? 50.452 1.116 -45.582 1.00 88.94 195 LEU A N 1
ATOM 1485 C CA . LEU A 1 195 ? 49.524 -0.015 -45.513 1.00 88.94 195 LEU A CA 1
ATOM 1486 C C . LEU A 1 195 ? 49.823 -0.947 -44.336 1.00 88.94 195 LEU A C 1
ATOM 1488 O O . LEU A 1 195 ? 48.891 -1.367 -43.655 1.00 88.94 195 LEU A O 1
ATOM 1492 N N . GLU A 1 196 ? 51.091 -1.252 -44.054 1.00 92.19 196 GLU A N 1
ATOM 1493 C CA . GLU A 1 196 ? 51.469 -2.025 -42.862 1.00 92.19 196 GLU A CA 1
ATOM 1494 C C . GLU A 1 196 ? 51.099 -1.294 -41.566 1.00 92.19 196 GLU A C 1
ATOM 1496 O O . GLU A 1 196 ? 50.539 -1.901 -40.652 1.00 92.19 196 GLU A O 1
ATOM 1501 N N . THR A 1 197 ? 51.329 0.021 -41.509 1.00 93.31 197 THR A N 1
ATOM 1502 C CA . THR A 1 197 ? 50.968 0.849 -40.347 1.00 93.31 197 THR A CA 1
ATOM 1503 C C . THR A 1 197 ? 49.451 0.885 -40.137 1.00 93.31 197 THR A C 1
ATOM 1505 O O . THR A 1 197 ? 48.982 0.742 -39.009 1.00 93.31 197 THR A O 1
ATOM 1508 N N . VAL A 1 198 ? 48.676 1.017 -41.219 1.00 91.38 198 VAL A N 1
ATOM 1509 C CA . VAL A 1 198 ? 47.205 0.973 -41.183 1.00 91.38 198 VAL A CA 1
ATOM 1510 C C . VAL A 1 198 ? 46.707 -0.409 -40.765 1.00 91.38 198 VAL A C 1
ATOM 1512 O O . VAL A 1 198 ? 45.792 -0.510 -39.957 1.00 91.38 198 VAL A O 1
ATOM 1515 N N . ARG A 1 199 ? 47.316 -1.497 -41.246 1.00 92.81 199 ARG A N 1
ATOM 1516 C CA . ARG A 1 199 ? 46.951 -2.854 -40.804 1.00 92.81 199 ARG A CA 1
ATOM 1517 C C . ARG A 1 199 ? 47.232 -3.062 -39.319 1.00 92.81 199 ARG A C 1
ATOM 1519 O O . ARG A 1 199 ? 46.398 -3.635 -38.622 1.00 92.81 199 ARG A O 1
ATOM 1526 N N . ALA A 1 200 ? 48.370 -2.575 -38.828 1.00 93.38 200 ALA A N 1
ATOM 1527 C CA . ALA A 1 200 ? 48.713 -2.648 -37.413 1.00 93.38 200 ALA A CA 1
ATOM 1528 C C . ALA A 1 200 ? 47.736 -1.836 -36.545 1.00 93.38 200 ALA A C 1
ATOM 1530 O O . ALA A 1 200 ? 47.305 -2.322 -35.499 1.00 93.38 200 ALA A O 1
ATOM 1531 N N . SER A 1 201 ? 47.331 -0.638 -36.986 1.00 91.56 201 SER A N 1
ATOM 1532 C CA . SER A 1 201 ? 46.339 0.162 -36.260 1.00 91.56 201 SER A CA 1
ATOM 1533 C C . SER A 1 201 ? 44.939 -0.454 -36.313 1.00 91.56 201 SER A C 1
ATOM 1535 O O . SER A 1 201 ? 44.264 -0.471 -35.290 1.00 91.56 201 SER A O 1
ATOM 1537 N N . MET A 1 202 ? 44.521 -1.036 -37.443 1.00 89.31 202 MET A N 1
ATOM 1538 C CA . MET A 1 202 ? 43.252 -1.770 -37.544 1.00 89.31 202 MET A CA 1
ATOM 1539 C C . MET A 1 202 ? 43.212 -2.973 -36.596 1.00 89.31 202 MET A C 1
ATOM 1541 O O . MET A 1 202 ? 42.199 -3.191 -35.939 1.00 89.31 202 MET A O 1
ATOM 1545 N N . ALA A 1 203 ? 44.313 -3.721 -36.472 1.00 92.81 203 ALA A N 1
ATOM 1546 C CA . ALA A 1 203 ? 44.403 -4.829 -35.523 1.00 92.81 203 ALA A CA 1
ATOM 1547 C C . ALA A 1 203 ? 44.331 -4.351 -34.060 1.00 92.81 203 ALA A C 1
ATOM 1549 O O . ALA A 1 203 ? 43.661 -4.977 -33.239 1.00 92.81 203 ALA A O 1
ATOM 1550 N N . ALA A 1 204 ? 44.979 -3.225 -33.735 1.00 93.62 204 ALA A N 1
ATOM 1551 C CA . ALA A 1 204 ? 44.898 -2.624 -32.405 1.00 93.62 204 ALA A CA 1
ATOM 1552 C C . ALA A 1 204 ? 43.474 -2.139 -32.077 1.00 93.62 204 ALA A C 1
ATOM 1554 O O . ALA A 1 204 ? 42.975 -2.422 -30.991 1.00 93.62 204 ALA A O 1
ATOM 1555 N N . ILE A 1 205 ? 42.801 -1.485 -33.033 1.00 92.06 205 ILE A N 1
ATOM 1556 C CA . ILE A 1 205 ? 41.409 -1.031 -32.893 1.00 92.06 205 ILE A CA 1
ATOM 1557 C C . ILE A 1 205 ? 40.472 -2.223 -32.685 1.00 92.06 205 ILE A C 1
ATOM 1559 O O . ILE A 1 205 ? 39.650 -2.180 -31.779 1.00 92.06 205 ILE A O 1
ATOM 1563 N N . ALA A 1 206 ? 40.623 -3.300 -33.461 1.00 92.06 206 ALA A N 1
ATOM 1564 C CA . ALA A 1 206 ? 39.800 -4.499 -33.306 1.00 92.06 206 ALA A CA 1
ATOM 1565 C C . ALA A 1 206 ? 39.959 -5.132 -31.911 1.00 92.06 206 ALA A C 1
ATOM 1567 O O . ALA A 1 206 ? 38.973 -5.497 -31.275 1.00 92.06 206 ALA A O 1
ATOM 1568 N N . SER A 1 207 ? 41.191 -5.205 -31.391 1.00 93.69 207 SER A N 1
ATOM 1569 C CA . SER A 1 207 ? 41.439 -5.703 -30.032 1.00 93.69 207 SER A CA 1
ATOM 1570 C C . SER A 1 207 ? 40.840 -4.793 -28.952 1.00 93.69 207 SER A C 1
ATOM 1572 O O . SER A 1 207 ? 40.376 -5.289 -27.923 1.00 93.69 207 SER A O 1
ATOM 1574 N N . GLU A 1 208 ? 40.858 -3.475 -29.153 1.00 92.50 208 GLU A N 1
ATOM 1575 C CA . GLU A 1 208 ? 40.250 -2.519 -28.224 1.00 92.50 208 GLU A CA 1
ATOM 1576 C C . GLU A 1 208 ? 38.715 -2.573 -28.282 1.00 92.50 208 GLU A C 1
ATOM 1578 O O . GLU A 1 208 ? 38.061 -2.496 -27.241 1.00 92.50 208 GLU A O 1
ATOM 1583 N N . GLU A 1 209 ? 38.142 -2.795 -29.467 1.00 89.44 209 GLU A N 1
ATOM 1584 C CA . GLU A 1 209 ? 36.709 -3.003 -29.677 1.00 89.44 209 GLU A CA 1
ATOM 1585 C C . GLU A 1 209 ? 36.218 -4.271 -28.966 1.00 89.44 209 GLU A C 1
ATOM 1587 O O . GLU A 1 209 ? 35.236 -4.209 -28.226 1.00 89.44 209 GLU A O 1
ATOM 1592 N N . GLU A 1 210 ? 36.935 -5.393 -29.081 1.00 92.00 210 GLU A N 1
ATOM 1593 C CA . GLU A 1 210 ? 36.628 -6.613 -28.321 1.00 92.00 210 GLU A CA 1
ATOM 1594 C C . GLU A 1 210 ? 36.663 -6.363 -26.804 1.00 92.00 210 GLU A C 1
ATOM 1596 O O . GLU A 1 210 ? 35.749 -6.767 -26.077 1.00 92.00 210 GLU A O 1
ATOM 1601 N N . GLY A 1 211 ? 37.672 -5.629 -26.319 1.00 93.50 211 GLY A N 1
ATOM 1602 C CA . GLY A 1 211 ? 37.770 -5.242 -24.910 1.00 93.50 211 GLY A CA 1
ATOM 1603 C C . GLY A 1 211 ? 36.633 -4.319 -24.450 1.00 93.50 211 GLY A C 1
ATOM 1604 O O . GLY A 1 211 ? 36.151 -4.439 -23.320 1.00 93.50 211 GLY A O 1
ATOM 1605 N N . ALA A 1 212 ? 36.176 -3.408 -25.312 1.00 90.50 212 ALA A N 1
ATOM 1606 C CA . ALA A 1 212 ? 35.044 -2.527 -25.039 1.00 90.50 212 ALA A CA 1
ATOM 1607 C C . ALA A 1 212 ? 33.712 -3.291 -25.022 1.00 90.50 212 ALA A C 1
ATOM 1609 O O . ALA A 1 212 ? 32.870 -3.044 -24.155 1.00 90.50 212 ALA A O 1
ATOM 1610 N N . VAL A 1 213 ? 33.534 -4.253 -25.930 1.00 93.38 213 VAL A N 1
ATOM 1611 C CA . VAL A 1 213 ? 32.361 -5.134 -25.965 1.00 93.38 213 VAL A CA 1
ATOM 1612 C C . VAL A 1 213 ? 32.261 -5.951 -24.679 1.00 93.38 213 VAL A C 1
ATOM 1614 O O . VAL A 1 213 ? 31.172 -6.047 -24.113 1.00 93.38 213 VAL A O 1
ATOM 1617 N N . GLU A 1 214 ? 33.371 -6.489 -24.171 1.00 93.44 214 GLU A N 1
ATOM 1618 C CA . GLU A 1 214 ? 33.346 -7.274 -22.932 1.00 93.44 214 GLU A CA 1
ATOM 1619 C C . GLU A 1 214 ? 32.990 -6.414 -21.711 1.00 93.44 214 GLU A C 1
ATOM 1621 O O . GLU A 1 214 ? 32.097 -6.770 -20.941 1.00 93.44 214 GLU A O 1
ATOM 1626 N N . LYS A 1 215 ? 33.565 -5.209 -21.598 1.00 94.50 215 LYS A N 1
ATOM 1627 C CA . LYS A 1 215 ? 33.174 -4.244 -20.554 1.00 94.50 215 LYS A CA 1
ATOM 1628 C C . LYS A 1 215 ? 31.701 -3.843 -20.651 1.00 94.50 215 LYS A C 1
ATOM 1630 O O . LYS A 1 215 ? 31.042 -3.680 -19.627 1.00 94.50 215 LYS A O 1
ATOM 1635 N N . ASN A 1 216 ? 31.159 -3.707 -21.860 1.00 92.25 216 ASN A N 1
ATOM 1636 C CA . ASN A 1 216 ? 29.739 -3.409 -22.048 1.00 92.25 216 ASN A CA 1
ATOM 1637 C C . ASN A 1 216 ? 28.836 -4.559 -21.580 1.00 92.25 216 ASN A C 1
ATOM 1639 O O . ASN A 1 216 ? 27.766 -4.293 -21.031 1.00 92.25 216 ASN A O 1
ATOM 1643 N N . LYS A 1 217 ? 29.261 -5.822 -21.728 1.00 94.12 217 LYS A N 1
ATOM 1644 C CA . LYS A 1 217 ? 28.538 -6.964 -21.144 1.00 94.12 217 LYS A CA 1
ATOM 1645 C C . LYS A 1 217 ? 28.555 -6.910 -19.617 1.00 94.12 217 LYS A C 1
ATOM 1647 O O . LYS A 1 217 ? 27.502 -7.078 -19.008 1.00 94.12 217 LYS A O 1
ATOM 1652 N N . GLU A 1 218 ? 29.704 -6.623 -19.002 1.00 95.56 218 GLU A N 1
ATOM 1653 C CA . GLU A 1 218 ? 29.810 -6.465 -17.542 1.00 95.56 218 GLU A CA 1
ATOM 1654 C C . GLU A 1 218 ? 28.906 -5.338 -17.022 1.00 95.56 218 GLU A C 1
ATOM 1656 O O . GLU A 1 218 ? 28.174 -5.519 -16.048 1.00 95.56 218 GLU A O 1
ATOM 1661 N N . ILE A 1 219 ? 28.888 -4.190 -17.710 1.00 94.88 219 ILE A N 1
ATOM 1662 C CA . ILE A 1 219 ? 27.992 -3.072 -17.388 1.00 94.88 219 ILE A CA 1
ATOM 1663 C C . ILE A 1 219 ? 26.526 -3.502 -17.498 1.00 94.88 219 ILE A C 1
ATOM 1665 O O . ILE A 1 219 ? 25.737 -3.180 -16.612 1.00 94.88 219 ILE A O 1
ATOM 1669 N N . ALA A 1 220 ? 26.148 -4.246 -18.540 1.00 94.62 220 ALA A N 1
ATOM 1670 C CA . ALA A 1 220 ? 24.775 -4.715 -18.709 1.00 94.62 220 ALA A CA 1
ATOM 1671 C C . ALA A 1 220 ? 24.335 -5.637 -17.556 1.00 94.62 220 ALA A C 1
ATOM 1673 O O . ALA A 1 220 ? 23.224 -5.490 -17.041 1.00 94.62 220 ALA A O 1
ATOM 1674 N N . VAL A 1 221 ? 25.223 -6.529 -17.100 1.00 95.75 221 VAL A N 1
ATOM 1675 C CA . VAL A 1 221 ? 24.983 -7.386 -15.927 1.00 95.75 221 VAL A CA 1
ATOM 1676 C C . VAL A 1 221 ? 24.806 -6.541 -14.665 1.00 95.75 221 VAL A C 1
ATOM 1678 O O . VAL A 1 221 ? 23.822 -6.713 -13.948 1.00 95.75 221 VAL A O 1
ATOM 1681 N N . LEU A 1 222 ? 25.693 -5.571 -14.419 1.00 95.69 222 LEU A N 1
ATOM 1682 C CA . LEU A 1 222 ? 25.589 -4.678 -13.259 1.00 95.69 222 LEU A CA 1
ATOM 1683 C C . LEU A 1 222 ? 24.304 -3.839 -13.276 1.00 95.69 222 LEU A C 1
ATOM 1685 O O . LEU A 1 222 ? 23.701 -3.615 -12.225 1.00 95.69 222 LEU A O 1
ATOM 1689 N N . VAL A 1 223 ? 23.856 -3.395 -14.452 1.00 95.50 223 VAL A N 1
ATOM 1690 C CA . VAL A 1 223 ? 22.579 -2.686 -14.613 1.00 95.50 223 VAL A CA 1
ATOM 1691 C C . VAL A 1 223 ? 21.406 -3.597 -14.244 1.00 95.50 223 VAL A C 1
ATOM 1693 O O . VAL A 1 223 ? 20.516 -3.167 -13.510 1.00 95.50 223 VAL A O 1
ATOM 1696 N N . GLN A 1 224 ? 21.418 -4.861 -14.673 1.00 94.50 224 GLN A N 1
ATOM 1697 C CA . GLN A 1 224 ? 20.372 -5.830 -14.337 1.00 94.50 224 GLN A CA 1
ATOM 1698 C C . GLN A 1 224 ? 20.351 -6.176 -12.836 1.00 94.50 224 GLN A C 1
ATOM 1700 O O . GLN A 1 224 ? 19.282 -6.227 -12.218 1.00 94.50 224 GLN A O 1
ATOM 1705 N N . GLU A 1 225 ? 21.521 -6.363 -12.221 1.00 95.44 225 GLU A N 1
ATOM 1706 C CA . GLU A 1 225 ? 21.638 -6.566 -10.772 1.00 95.44 225 GLU A CA 1
ATOM 1707 C C . GLU A 1 225 ? 21.157 -5.342 -9.983 1.00 95.44 225 GLU A C 1
ATOM 1709 O O . GLU A 1 225 ? 20.461 -5.483 -8.975 1.00 95.44 225 GLU A O 1
ATOM 1714 N N . SER A 1 226 ? 21.506 -4.137 -10.443 1.00 94.00 226 SER A N 1
ATOM 1715 C CA . SER A 1 226 ? 21.051 -2.881 -9.844 1.00 94.00 226 SER A CA 1
ATOM 1716 C C . SER A 1 226 ? 19.529 -2.758 -9.908 1.00 94.00 226 SER A C 1
ATOM 1718 O O . SER A 1 226 ? 18.901 -2.468 -8.891 1.00 94.00 226 SER A O 1
ATOM 1720 N N . GLN A 1 227 ? 18.919 -3.070 -11.057 1.00 94.44 227 GLN A N 1
ATOM 1721 C CA . GLN A 1 227 ? 17.464 -3.051 -11.211 1.00 94.44 227 GLN A CA 1
ATOM 1722 C C . GLN A 1 227 ? 16.777 -4.033 -10.254 1.00 94.44 227 GLN A C 1
ATOM 1724 O O . GLN A 1 227 ? 15.831 -3.663 -9.567 1.00 94.44 227 GLN A O 1
ATOM 1729 N N . THR A 1 228 ? 17.319 -5.247 -10.118 1.00 95.19 228 THR A N 1
ATOM 1730 C CA . THR A 1 228 ? 16.793 -6.251 -9.176 1.00 95.19 228 THR A CA 1
ATOM 1731 C C . THR A 1 228 ? 16.835 -5.739 -7.731 1.00 95.19 228 THR A C 1
ATOM 1733 O O . THR A 1 228 ? 15.883 -5.911 -6.970 1.00 95.19 228 THR A O 1
ATOM 1736 N N . LYS A 1 229 ? 17.918 -5.052 -7.341 1.00 95.19 229 LYS A N 1
ATOM 1737 C CA . LYS A 1 229 ? 18.038 -4.440 -6.008 1.00 95.19 229 LYS A CA 1
ATOM 1738 C C . LYS A 1 229 ? 17.070 -3.274 -5.805 1.00 95.19 229 LYS A C 1
ATOM 1740 O O . LYS A 1 229 ? 16.572 -3.111 -4.694 1.00 95.19 229 LYS A O 1
ATOM 1745 N N . VAL A 1 230 ? 16.802 -2.474 -6.837 1.00 95.00 230 VAL A N 1
ATOM 1746 C CA . VAL A 1 230 ? 15.788 -1.406 -6.786 1.00 95.00 230 VAL A CA 1
ATOM 1747 C C . VAL A 1 230 ? 14.402 -2.005 -6.547 1.00 95.00 230 VAL A C 1
ATOM 1749 O O . VAL A 1 230 ? 13.716 -1.576 -5.621 1.00 95.00 230 VAL A O 1
ATOM 1752 N N . ASP A 1 231 ? 14.043 -3.063 -7.273 1.00 93.81 231 ASP A N 1
ATOM 1753 C CA . ASP A 1 231 ? 12.756 -3.744 -7.106 1.00 93.81 231 ASP A CA 1
ATOM 1754 C C . ASP A 1 231 ? 12.609 -4.343 -5.687 1.00 93.81 231 ASP A C 1
ATOM 1756 O O . ASP A 1 231 ? 11.552 -4.250 -5.055 1.00 93.81 231 ASP A O 1
ATOM 1760 N N . GLU A 1 232 ? 13.688 -4.907 -5.126 1.00 95.88 232 GLU A N 1
ATOM 1761 C CA . GLU A 1 232 ? 13.715 -5.363 -3.729 1.00 95.88 232 GLU A CA 1
ATOM 1762 C C . GLU A 1 232 ? 13.542 -4.220 -2.718 1.00 95.88 232 GLU A C 1
ATOM 1764 O O . GLU A 1 232 ? 12.885 -4.401 -1.683 1.00 95.88 232 GLU A O 1
ATOM 1769 N N . ILE A 1 233 ? 14.153 -3.060 -2.975 1.00 95.94 233 ILE A N 1
ATOM 1770 C CA . ILE A 1 233 ? 14.020 -1.868 -2.130 1.00 95.94 233 ILE A CA 1
ATOM 1771 C C . ILE A 1 233 ? 12.574 -1.376 -2.152 1.00 95.94 233 ILE A C 1
ATOM 1773 O O . ILE A 1 233 ? 12.017 -1.128 -1.082 1.00 95.94 233 ILE A O 1
ATOM 1777 N N . ASP A 1 234 ? 11.941 -1.309 -3.321 1.00 95.38 234 ASP A N 1
ATOM 1778 C CA . ASP A 1 234 ? 10.543 -0.895 -3.455 1.00 95.38 234 ASP A CA 1
ATOM 1779 C C . ASP A 1 234 ? 9.594 -1.862 -2.737 1.00 95.38 234 ASP A C 1
ATOM 1781 O O . ASP A 1 234 ? 8.700 -1.436 -1.996 1.00 95.38 234 ASP A O 1
ATOM 1785 N N . ALA A 1 235 ? 9.839 -3.172 -2.848 1.00 95.19 235 ALA A N 1
ATOM 1786 C CA . ALA A 1 235 ? 9.085 -4.184 -2.112 1.00 95.19 235 ALA A CA 1
ATOM 1787 C C . ALA A 1 235 ? 9.249 -4.042 -0.586 1.00 95.19 235 ALA A C 1
ATOM 1789 O O . ALA A 1 235 ? 8.273 -4.144 0.167 1.00 95.19 235 ALA A O 1
ATOM 1790 N N . LYS A 1 236 ? 10.471 -3.775 -0.104 1.00 95.81 236 LYS A N 1
ATOM 1791 C CA . LYS A 1 236 ? 10.737 -3.512 1.322 1.00 95.81 236 LYS A CA 1
ATOM 1792 C C . LYS A 1 236 ? 10.087 -2.209 1.784 1.00 95.81 236 LYS A C 1
ATOM 1794 O O . LYS A 1 236 ? 9.511 -2.182 2.868 1.00 95.81 236 LYS A O 1
ATOM 1799 N N . LEU A 1 237 ? 10.114 -1.156 0.970 1.00 95.75 237 LEU A N 1
ATOM 1800 C CA . LEU A 1 237 ? 9.478 0.126 1.269 1.00 95.75 237 LEU A CA 1
ATOM 1801 C C . LEU A 1 237 ? 7.955 -0.017 1.388 1.00 95.75 237 LEU A C 1
ATOM 1803 O O . LEU A 1 237 ? 7.359 0.534 2.315 1.00 95.75 237 LEU A O 1
ATOM 1807 N N . ALA A 1 238 ? 7.330 -0.788 0.495 1.00 94.44 238 ALA A N 1
ATOM 1808 C CA . ALA A 1 238 ? 5.904 -1.096 0.560 1.00 94.44 238 ALA A CA 1
ATOM 1809 C C . ALA A 1 238 ? 5.539 -1.831 1.862 1.00 94.44 238 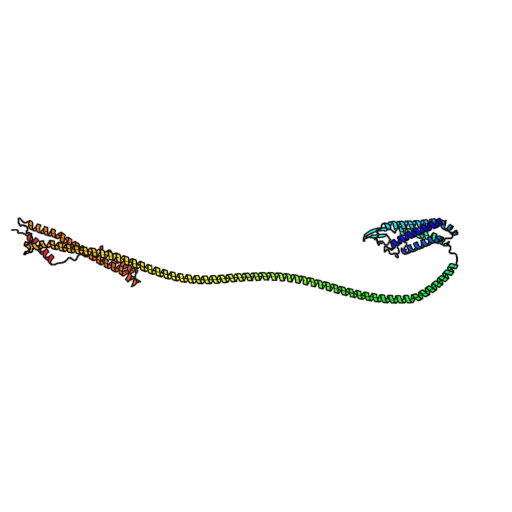ALA A C 1
ATOM 1811 O O . ALA A 1 238 ? 4.599 -1.427 2.549 1.00 94.44 238 ALA A O 1
ATOM 1812 N N . ARG A 1 239 ? 6.327 -2.844 2.257 1.00 95.81 239 ARG A N 1
ATOM 1813 C CA . ARG A 1 239 ? 6.140 -3.546 3.541 1.00 95.81 239 ARG A CA 1
ATOM 1814 C C . ARG A 1 239 ? 6.303 -2.621 4.742 1.00 95.81 239 ARG A C 1
ATOM 1816 O O . ARG A 1 239 ? 5.506 -2.698 5.669 1.00 95.81 239 ARG A O 1
ATOM 1823 N N . THR A 1 240 ? 7.299 -1.736 4.732 1.00 96.25 240 THR A N 1
ATOM 1824 C CA . THR A 1 240 ? 7.492 -0.761 5.814 1.00 96.25 240 THR A CA 1
ATOM 1825 C C . THR A 1 240 ? 6.276 0.150 5.951 1.00 96.25 240 THR A C 1
ATOM 1827 O O . THR A 1 240 ? 5.785 0.319 7.060 1.00 96.25 240 THR A O 1
ATOM 1830 N N . LYS A 1 241 ? 5.726 0.666 4.843 1.00 95.31 241 LYS A N 1
ATOM 1831 C CA . LYS A 1 241 ? 4.499 1.484 4.871 1.00 95.31 241 LYS A CA 1
ATOM 1832 C C . LYS A 1 241 ? 3.299 0.718 5.432 1.00 95.31 241 LYS A C 1
ATOM 1834 O O . LYS A 1 241 ? 2.533 1.280 6.209 1.00 95.31 241 LYS A O 1
ATOM 1839 N N . GLU A 1 242 ? 3.142 -0.554 5.066 1.00 95.94 242 GLU A N 1
ATOM 1840 C CA . GLU A 1 242 ? 2.080 -1.407 5.610 1.00 95.94 242 GLU A CA 1
ATOM 1841 C C . GLU A 1 242 ? 2.243 -1.622 7.122 1.00 95.94 242 GLU A C 1
ATOM 1843 O O . GLU A 1 242 ? 1.273 -1.507 7.871 1.00 95.94 242 GLU A O 1
ATOM 1848 N N . ILE A 1 243 ? 3.469 -1.899 7.582 1.00 96.00 243 ILE A N 1
ATOM 1849 C CA . ILE A 1 243 ? 3.781 -2.055 9.008 1.00 96.00 243 ILE A CA 1
ATOM 1850 C C . ILE A 1 243 ? 3.495 -0.755 9.759 1.00 96.00 243 ILE A C 1
ATOM 1852 O O . ILE A 1 243 ? 2.825 -0.808 10.784 1.00 96.00 243 ILE A O 1
ATOM 1856 N N . THR A 1 244 ? 3.920 0.400 9.238 1.00 95.44 244 THR A N 1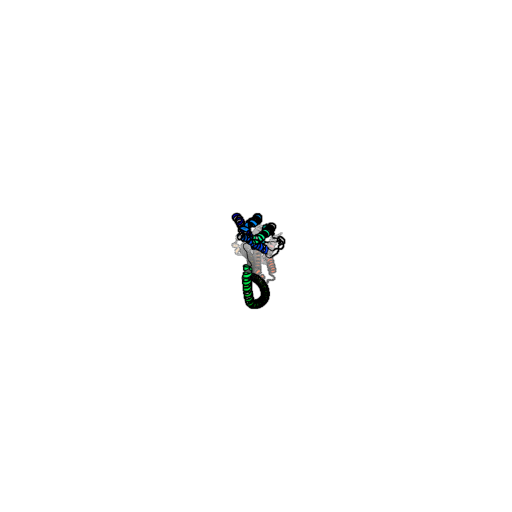
ATOM 1857 C CA . THR A 1 244 ? 3.617 1.707 9.838 1.00 95.44 244 THR A CA 1
ATOM 1858 C C . THR A 1 244 ? 2.109 1.925 9.953 1.00 95.44 244 THR A C 1
ATOM 1860 O O . THR A 1 244 ? 1.629 2.241 11.034 1.00 95.44 244 THR A O 1
ATOM 1863 N N . GLY A 1 245 ? 1.337 1.648 8.897 1.00 95.25 245 GLY A N 1
ATOM 1864 C CA . GLY A 1 245 ? -0.124 1.766 8.954 1.00 95.25 245 GLY A CA 1
ATOM 1865 C C . GLY A 1 245 ? -0.773 0.841 9.993 1.00 95.25 245 GLY A C 1
ATOM 1866 O O . GLY A 1 245 ? -1.722 1.239 10.668 1.00 95.2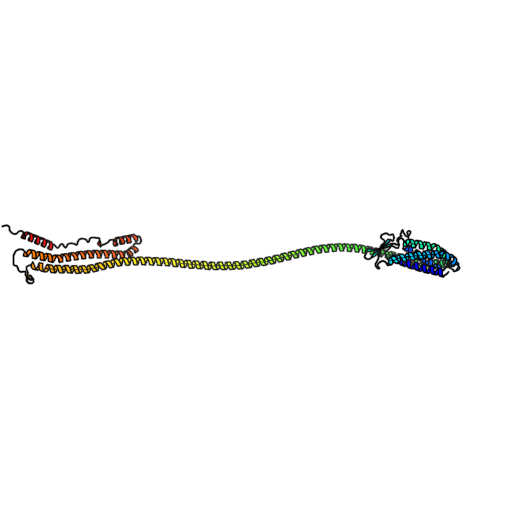5 245 GLY A O 1
ATOM 1867 N N . LYS A 1 246 ? -0.253 -0.383 10.165 1.00 95.25 246 LYS A N 1
ATOM 1868 C CA . LYS A 1 246 ? -0.700 -1.305 11.225 1.00 95.25 246 LYS A CA 1
ATOM 1869 C C . LYS A 1 246 ? -0.299 -0.819 12.619 1.00 95.25 246 LYS A C 1
ATOM 1871 O O . LYS A 1 246 ? -1.093 -0.963 13.544 1.00 95.25 246 LYS A O 1
ATOM 1876 N N . SER A 1 247 ? 0.893 -0.246 12.775 1.00 96.00 247 SER A N 1
ATOM 1877 C CA . SER A 1 247 ? 1.344 0.354 14.034 1.00 96.00 247 SER A CA 1
ATOM 1878 C C . SER A 1 247 ? 0.469 1.539 14.441 1.00 96.00 247 SER A C 1
ATOM 1880 O O . SER A 1 247 ? 0.030 1.570 15.585 1.00 96.00 247 SER A O 1
ATOM 1882 N N . ASP A 1 248 ? 0.122 2.433 13.512 1.00 96.31 248 ASP A N 1
ATOM 1883 C CA . ASP A 1 248 ? -0.776 3.567 13.780 1.00 96.31 248 ASP A CA 1
ATOM 1884 C C . ASP A 1 248 ? -2.187 3.097 14.182 1.00 96.31 248 ASP A C 1
ATOM 1886 O O . ASP A 1 248 ? -2.853 3.695 15.030 1.00 96.31 248 ASP A O 1
ATOM 1890 N N . ALA A 1 249 ? -2.677 2.015 13.564 1.00 95.25 249 ALA A N 1
ATOM 1891 C CA . ALA A 1 249 ? -3.957 1.413 13.928 1.00 95.25 249 ALA A CA 1
ATOM 1892 C C . ALA A 1 249 ? -3.916 0.797 15.336 1.00 95.25 249 ALA A C 1
ATOM 1894 O O . ALA A 1 249 ? -4.848 0.994 16.115 1.00 95.25 249 ALA A O 1
ATOM 1895 N N . LEU A 1 250 ? -2.827 0.098 15.669 1.00 96.38 250 LEU A N 1
ATOM 1896 C CA . LEU A 1 250 ? -2.615 -0.481 16.993 1.00 96.38 250 LEU A CA 1
ATOM 1897 C C . LEU A 1 250 ? -2.493 0.603 18.072 1.00 96.38 250 LEU A C 1
ATOM 1899 O O . LEU A 1 250 ? -3.067 0.449 19.145 1.00 96.38 250 LEU A O 1
ATOM 1903 N N . GLU A 1 251 ? -1.797 1.706 17.791 1.00 96.31 251 GLU A N 1
ATOM 1904 C CA . GLU A 1 251 ? -1.690 2.851 18.704 1.00 96.31 251 GLU A CA 1
ATOM 1905 C C . GLU A 1 251 ? -3.075 3.420 19.039 1.00 96.31 251 GLU A C 1
ATOM 1907 O O . GLU A 1 251 ? -3.422 3.556 20.213 1.00 96.31 251 GLU A O 1
ATOM 1912 N N . LYS A 1 252 ? -3.925 3.627 18.024 1.00 96.31 252 LYS A N 1
ATOM 1913 C CA . LYS A 1 252 ? -5.318 4.061 18.228 1.00 96.31 252 LYS A CA 1
ATOM 1914 C C . LYS A 1 252 ? -6.137 3.069 19.053 1.00 96.31 252 LYS A C 1
ATOM 1916 O O . LYS A 1 252 ? -6.974 3.489 19.853 1.00 96.31 252 LYS A O 1
ATOM 1921 N N . GLU A 1 253 ? -5.931 1.767 18.860 1.00 96.06 253 GLU A N 1
ATOM 1922 C CA . GLU A 1 253 ? -6.623 0.736 19.639 1.00 96.06 253 GLU A CA 1
ATOM 1923 C C . GLU A 1 253 ? -6.177 0.757 21.109 1.00 96.06 253 GLU A C 1
ATOM 1925 O O . GLU A 1 253 ? -7.015 0.739 22.013 1.00 96.06 253 GLU A O 1
ATOM 1930 N N . VAL A 1 254 ? -4.870 0.879 21.361 1.00 97.19 254 VAL A N 1
ATOM 1931 C CA . VAL A 1 254 ? -4.299 1.002 22.711 1.00 97.19 254 VAL A CA 1
ATOM 1932 C C . VAL A 1 254 ? -4.814 2.256 23.419 1.00 97.19 254 VAL A C 1
ATOM 1934 O O . VAL A 1 254 ? -5.216 2.171 24.581 1.00 97.19 254 VAL A O 1
ATOM 1937 N N . ASP A 1 255 ? -4.887 3.396 22.732 1.00 96.75 255 ASP A N 1
ATOM 1938 C CA . ASP A 1 255 ? -5.471 4.626 23.281 1.00 96.75 255 ASP A CA 1
ATOM 1939 C C . ASP A 1 255 ? -6.970 4.473 23.593 1.00 96.75 255 ASP A C 1
ATOM 1941 O O . ASP A 1 255 ? -7.466 4.975 24.613 1.00 96.75 255 ASP A O 1
ATOM 1945 N N . GLY A 1 256 ? -7.695 3.723 22.758 1.00 96.88 256 GLY A N 1
ATOM 1946 C CA . GLY A 1 256 ? -9.084 3.339 23.004 1.00 96.88 256 GLY A CA 1
ATOM 1947 C C . GLY A 1 256 ? -9.244 2.478 24.262 1.00 96.88 256 GLY A C 1
ATOM 1948 O O . GLY A 1 256 ? -10.112 2.756 25.102 1.00 96.88 256 GLY A O 1
ATOM 1949 N N . TYR A 1 257 ? -8.381 1.473 24.447 1.00 97.06 257 TYR A N 1
ATOM 1950 C CA . TYR A 1 257 ? -8.367 0.654 25.663 1.00 97.06 257 TYR A CA 1
ATOM 1951 C C . TYR A 1 257 ? -7.994 1.466 26.895 1.00 97.06 257 TYR A C 1
ATOM 1953 O O . TYR A 1 257 ? -8.649 1.323 27.925 1.00 97.06 257 TYR A O 1
ATOM 1961 N N . ARG A 1 258 ? -7.000 2.353 26.798 1.00 97.06 258 ARG A N 1
ATOM 1962 C CA . ARG A 1 258 ? -6.604 3.241 27.895 1.00 97.06 258 ARG A CA 1
ATOM 1963 C C . ARG A 1 258 ? -7.767 4.124 28.342 1.00 97.06 258 ARG A C 1
ATOM 1965 O O . ARG A 1 258 ? -8.075 4.175 29.529 1.00 97.06 258 ARG A O 1
ATOM 1972 N N . SER A 1 259 ? -8.470 4.734 27.391 1.00 96.62 259 SER A N 1
ATOM 1973 C CA . SER A 1 259 ? -9.654 5.555 27.672 1.00 96.62 259 SER A CA 1
ATOM 1974 C C . SER A 1 259 ? -10.777 4.744 28.332 1.00 96.62 259 SER A C 1
ATOM 1976 O O . SER A 1 259 ? -11.414 5.204 29.281 1.00 96.62 259 SER A O 1
ATOM 1978 N N . SER A 1 260 ? -11.001 3.513 27.863 1.00 96.25 260 SER A N 1
ATOM 1979 C CA . SER A 1 260 ? -11.990 2.595 28.443 1.00 96.25 260 SER A CA 1
ATOM 1980 C C . SER A 1 260 ? -11.608 2.159 29.859 1.00 96.25 260 SER A C 1
ATOM 1982 O O . SER A 1 260 ? -12.471 2.070 30.732 1.00 96.25 260 SER A O 1
ATOM 1984 N N . PHE A 1 261 ? -10.318 1.927 30.103 1.00 97.38 261 PHE A N 1
ATOM 1985 C CA . PHE A 1 261 ? -9.790 1.561 31.411 1.00 97.38 261 PHE A CA 1
ATOM 1986 C C . PHE A 1 261 ? -9.920 2.713 32.412 1.00 97.38 261 PHE A C 1
ATOM 1988 O O . PHE A 1 261 ? -10.398 2.497 33.522 1.00 97.38 261 PHE A O 1
ATOM 1995 N N . ASP A 1 262 ? -9.611 3.946 32.007 1.00 97.38 262 ASP A N 1
ATOM 1996 C CA . ASP A 1 262 ? -9.802 5.136 32.846 1.00 97.38 262 ASP A CA 1
ATOM 1997 C C . ASP A 1 262 ? -11.283 5.347 33.208 1.00 97.38 262 ASP A C 1
ATOM 1999 O O . ASP A 1 262 ? -11.618 5.696 34.345 1.00 97.38 262 ASP A O 1
ATOM 2003 N N . ALA A 1 263 ? -12.198 5.115 32.260 1.00 96.56 263 ALA A N 1
ATOM 2004 C CA . ALA A 1 263 ? -13.637 5.169 32.516 1.00 96.56 263 ALA A CA 1
ATOM 2005 C C . ALA A 1 263 ? -14.095 4.055 33.473 1.00 96.56 263 ALA A C 1
ATOM 2007 O O . ALA A 1 263 ? -14.880 4.307 34.393 1.00 96.56 263 ALA A O 1
ATOM 2008 N N . PHE A 1 264 ? -13.579 2.837 33.288 1.00 96.94 264 PHE A N 1
ATOM 2009 C CA . PHE A 1 264 ? -13.851 1.707 34.169 1.00 96.94 264 PHE A CA 1
ATOM 2010 C C . PHE A 1 264 ? -13.348 1.968 35.592 1.00 96.94 264 PHE A C 1
ATOM 2012 O O . PHE A 1 264 ? -14.112 1.785 36.539 1.00 96.94 264 PHE A O 1
ATOM 2019 N N . GLN A 1 265 ? -12.122 2.474 35.749 1.00 97.44 265 GLN A N 1
ATOM 2020 C CA . GLN A 1 265 ? -11.545 2.817 37.048 1.00 97.44 265 GLN A CA 1
ATOM 2021 C C . GLN A 1 265 ? -12.404 3.858 37.775 1.00 97.44 265 GLN A C 1
ATOM 2023 O O . GLN A 1 265 ? -12.797 3.632 38.917 1.00 97.44 265 GLN A O 1
ATOM 2028 N N . LYS A 1 266 ? -12.818 4.937 37.092 1.00 97.06 266 LYS A N 1
ATOM 2029 C CA . LYS A 1 266 ? -13.742 5.936 37.663 1.00 97.06 266 LYS A CA 1
ATOM 2030 C C . LYS A 1 266 ? -15.070 5.322 38.108 1.00 97.06 266 LYS A C 1
ATOM 2032 O O . LYS A 1 266 ? -15.596 5.681 39.161 1.00 97.06 266 LYS A O 1
ATOM 2037 N N . SER A 1 267 ? -15.629 4.403 37.318 1.00 97.00 267 SER A N 1
ATOM 2038 C CA . SER A 1 267 ? -16.858 3.697 37.693 1.00 97.00 267 SER A CA 1
ATOM 2039 C C . SER A 1 267 ? -16.653 2.790 38.906 1.00 97.00 267 SER A C 1
ATOM 2041 O O . SER A 1 267 ? -17.579 2.632 39.705 1.00 97.00 267 SER A O 1
ATOM 2043 N N . LEU A 1 268 ? -15.485 2.164 39.027 1.00 97.31 268 LEU A N 1
ATOM 2044 C CA . LEU A 1 268 ? -15.152 1.277 40.132 1.00 97.31 268 LEU A CA 1
ATOM 2045 C C . LEU A 1 268 ? -14.977 2.082 41.423 1.00 97.31 268 LEU A C 1
ATOM 2047 O O . LEU A 1 268 ? -15.624 1.759 42.417 1.00 97.31 268 LEU A O 1
ATOM 2051 N N . ASP A 1 269 ? -14.243 3.193 41.373 1.00 97.75 269 ASP A N 1
ATOM 2052 C CA . ASP A 1 269 ? -14.067 4.114 42.500 1.00 97.75 269 ASP A CA 1
ATOM 2053 C C . ASP A 1 269 ? -15.415 4.687 42.978 1.00 97.75 269 ASP A C 1
ATOM 2055 O O . ASP A 1 269 ? -15.707 4.715 44.176 1.00 97.75 269 ASP A O 1
ATOM 2059 N N . ALA A 1 270 ? -16.297 5.069 42.045 1.00 97.00 270 ALA A N 1
ATOM 2060 C CA . ALA A 1 270 ? -17.644 5.535 42.374 1.00 97.00 270 ALA A CA 1
ATOM 2061 C C . ALA A 1 270 ? -18.490 4.451 43.064 1.00 97.00 270 ALA A C 1
ATOM 2063 O O . ALA A 1 270 ? -19.215 4.746 44.018 1.00 97.00 270 ALA A O 1
ATOM 2064 N N . ARG A 1 271 ? -18.392 3.190 42.616 1.00 96.19 271 ARG A N 1
ATOM 2065 C CA . ARG A 1 271 ? -19.088 2.059 43.250 1.00 96.19 271 ARG A CA 1
ATOM 2066 C C . ARG A 1 271 ? -18.537 1.750 44.635 1.00 96.19 271 ARG A C 1
ATOM 2068 O O . ARG A 1 271 ? -19.337 1.479 45.525 1.00 96.19 271 ARG A O 1
ATOM 2075 N N . VAL A 1 272 ? -17.219 1.800 44.820 1.00 97.31 272 VAL A N 1
ATOM 2076 C CA . VAL A 1 272 ? -16.584 1.609 46.132 1.00 97.31 272 VAL A CA 1
ATOM 2077 C C . VAL A 1 272 ? -17.068 2.684 47.104 1.00 97.31 272 VAL A C 1
ATOM 2079 O O . VAL A 1 272 ? -17.605 2.345 48.153 1.00 97.31 272 VAL A O 1
ATOM 2082 N N . SER A 1 273 ? -17.030 3.961 46.712 1.00 96.56 273 SER A N 1
ATOM 2083 C CA . SER A 1 273 ? -17.529 5.056 47.557 1.00 96.56 273 SER A CA 1
ATOM 2084 C C . SER A 1 273 ? -19.029 4.936 47.871 1.00 96.56 273 SER A C 1
ATOM 2086 O O . SER A 1 273 ? -19.470 5.202 48.991 1.00 96.56 273 SER A O 1
ATOM 2088 N N . ALA A 1 274 ? -19.844 4.504 46.902 1.00 95.94 274 ALA A N 1
ATOM 2089 C CA . ALA A 1 274 ? -21.262 4.239 47.137 1.00 95.94 274 ALA A CA 1
ATOM 2090 C C . ALA A 1 274 ? -21.480 3.067 48.109 1.00 95.94 274 ALA A C 1
ATOM 2092 O O . ALA A 1 274 ? -22.394 3.121 48.933 1.00 95.94 274 ALA A O 1
ATOM 2093 N N . HIS A 1 275 ? -20.644 2.029 48.033 1.00 96.94 275 HIS A N 1
ATOM 2094 C CA . HIS A 1 275 ? -20.702 0.881 48.930 1.00 96.94 275 HIS A CA 1
ATOM 2095 C C . HIS A 1 275 ? -20.303 1.251 50.362 1.00 96.94 275 HIS A C 1
ATOM 2097 O O . HIS A 1 275 ? -20.998 0.859 51.293 1.00 96.94 275 HIS A O 1
ATOM 2103 N N . GLU A 1 276 ? -19.270 2.075 50.547 1.00 96.88 276 GLU A N 1
ATOM 2104 C CA . GLU A 1 276 ? -18.882 2.602 51.863 1.00 96.88 276 GLU A CA 1
ATOM 2105 C C . GLU A 1 276 ? -20.026 3.396 52.513 1.00 96.88 276 GLU A C 1
ATOM 2107 O O . GLU A 1 276 ? -20.393 3.141 53.662 1.00 96.88 276 GLU A O 1
ATOM 2112 N N . LYS A 1 277 ? -20.675 4.293 51.754 1.00 96.19 277 LYS A N 1
ATOM 2113 C CA . LYS A 1 277 ? -21.868 5.024 52.227 1.00 96.19 277 LYS A CA 1
ATOM 2114 C C . LYS A 1 277 ? -23.035 4.091 52.536 1.00 96.19 277 LYS A C 1
ATOM 2116 O O . LYS A 1 277 ? -23.801 4.337 53.466 1.00 96.19 277 LYS A O 1
ATOM 2121 N N . PHE A 1 278 ? -23.212 3.040 51.739 1.00 95.75 278 PHE A N 1
ATOM 2122 C CA . PHE A 1 278 ? -24.239 2.037 51.988 1.00 95.75 278 PHE A CA 1
ATOM 2123 C C . PHE A 1 278 ? -23.965 1.273 53.289 1.00 95.75 278 PHE A C 1
ATOM 2125 O O . PHE A 1 278 ? -24.879 1.152 54.101 1.00 95.75 278 PHE A O 1
ATOM 2132 N N . GLU A 1 279 ? -22.730 0.826 53.536 1.00 96.56 279 GLU A N 1
ATOM 2133 C CA . GLU A 1 279 ? -22.354 0.183 54.800 1.00 96.56 279 GLU A CA 1
ATOM 2134 C C . GLU A 1 279 ? -22.596 1.100 56.003 1.00 96.56 279 GLU A C 1
ATOM 2136 O O . GLU A 1 279 ? -23.162 0.660 57.007 1.00 96.56 279 GLU A O 1
ATOM 2141 N N . GLU A 1 280 ? -22.207 2.373 55.908 1.00 95.88 280 GLU A N 1
ATOM 2142 C CA . GLU A 1 280 ? -22.433 3.358 56.967 1.00 95.88 280 GLU A CA 1
ATOM 2143 C C . GLU A 1 280 ? -23.932 3.537 57.251 1.00 95.88 280 GLU A C 1
ATOM 2145 O O . GLU A 1 280 ? -24.367 3.461 58.404 1.00 95.88 280 GLU A O 1
ATOM 2150 N N . ASN A 1 281 ? -24.744 3.684 56.200 1.00 95.69 281 ASN A N 1
ATOM 2151 C CA . ASN A 1 281 ? -26.194 3.791 56.322 1.00 95.69 281 ASN A CA 1
ATOM 2152 C C . ASN A 1 281 ? -26.816 2.529 56.929 1.00 95.69 281 ASN A C 1
ATOM 2154 O O . ASN A 1 281 ? -27.663 2.639 57.813 1.00 95.69 281 ASN A O 1
ATOM 2158 N N . VAL A 1 282 ? -26.390 1.333 56.509 1.00 95.56 282 VAL A N 1
ATOM 2159 C CA . VAL A 1 282 ? -26.874 0.063 57.072 1.00 95.56 282 VAL A CA 1
ATOM 2160 C C . VAL A 1 282 ? -26.515 -0.041 58.551 1.00 95.56 282 VAL A C 1
ATOM 2162 O O . VAL A 1 282 ? -27.379 -0.392 59.354 1.00 95.56 282 VAL A O 1
ATOM 2165 N N . ARG A 1 283 ? -25.284 0.310 58.947 1.00 95.06 283 ARG A N 1
ATOM 2166 C CA . ARG A 1 283 ? -24.886 0.340 60.365 1.00 95.06 283 ARG A CA 1
ATOM 2167 C C . ARG A 1 283 ? -25.732 1.337 61.157 1.00 95.06 283 ARG A C 1
ATOM 2169 O O . ARG A 1 283 ? -26.258 0.971 62.205 1.00 95.06 283 ARG A O 1
ATOM 2176 N N . SER A 1 284 ? -25.921 2.553 60.642 1.00 95.38 284 SER A N 1
ATOM 2177 C CA . SER A 1 284 ? -26.746 3.589 61.280 1.00 95.38 284 SER A CA 1
ATOM 2178 C C . SER A 1 284 ? -28.202 3.146 61.452 1.00 95.38 284 SER A C 1
ATOM 2180 O O . SER A 1 284 ? -28.773 3.285 62.534 1.00 95.38 284 SER A O 1
ATOM 2182 N N . VAL A 1 285 ? -28.804 2.567 60.409 1.00 94.00 285 VAL A N 1
ATOM 2183 C CA . VAL A 1 285 ? -30.180 2.054 60.446 1.00 94.00 285 VAL A CA 1
ATOM 2184 C C . VAL A 1 285 ? -30.303 0.881 61.411 1.00 94.00 285 VAL A C 1
ATOM 2186 O O . VAL A 1 285 ? -31.265 0.832 62.167 1.00 94.00 285 VAL A O 1
ATOM 2189 N N . ASN A 1 286 ? -29.335 -0.036 61.435 1.00 94.75 286 ASN A N 1
ATOM 2190 C CA . ASN A 1 286 ? -29.357 -1.180 62.344 1.00 94.75 286 ASN A CA 1
ATOM 2191 C C . ASN A 1 286 ? -29.270 -0.731 63.815 1.00 94.75 286 ASN A C 1
ATOM 2193 O O . ASN A 1 286 ? -30.029 -1.217 64.649 1.00 94.75 286 ASN A O 1
ATOM 2197 N N . ILE A 1 287 ? -28.424 0.261 64.126 1.00 94.44 287 ILE A N 1
ATOM 2198 C CA . ILE A 1 287 ? -28.374 0.881 65.461 1.00 94.44 287 ILE A CA 1
ATOM 2199 C C . ILE A 1 287 ? -29.731 1.505 65.814 1.00 94.44 287 ILE A C 1
ATOM 2201 O O . ILE A 1 287 ? -30.308 1.156 66.841 1.00 94.44 287 ILE A O 1
ATOM 2205 N N . LYS A 1 288 ? -30.294 2.344 64.933 1.00 93.69 288 LYS A N 1
ATOM 2206 C CA . LYS A 1 288 ? -31.607 2.977 65.156 1.00 93.69 288 LYS A CA 1
ATOM 2207 C C . LYS A 1 288 ? -32.745 1.965 65.299 1.00 93.69 288 LYS A C 1
ATOM 2209 O O . LYS A 1 288 ? -33.679 2.207 66.055 1.00 93.69 288 LYS A O 1
ATOM 2214 N N . ASN A 1 289 ? -32.703 0.850 64.571 1.00 92.56 289 ASN A N 1
ATOM 2215 C CA . ASN A 1 289 ? -33.700 -0.211 64.702 1.00 92.56 289 ASN A CA 1
ATOM 2216 C C . ASN A 1 289 ? -33.593 -0.914 66.053 1.00 92.56 289 ASN A C 1
ATOM 2218 O O . ASN A 1 289 ? -34.624 -1.118 66.680 1.00 92.56 289 ASN A O 1
ATOM 2222 N N . LYS A 1 290 ? -32.380 -1.215 66.531 1.00 93.62 290 LYS A N 1
ATOM 2223 C CA . LYS A 1 290 ? -32.185 -1.780 67.875 1.00 93.62 290 LYS A CA 1
ATOM 2224 C C . LYS A 1 290 ? -32.662 -0.834 68.974 1.00 93.62 290 LYS A C 1
ATOM 2226 O O . LYS A 1 290 ? -33.289 -1.279 69.928 1.00 93.62 290 LYS A O 1
ATOM 2231 N N . GLU A 1 291 ? -32.401 0.466 68.833 1.00 92.75 291 GLU A N 1
ATOM 2232 C CA . GLU A 1 291 ? -32.928 1.483 69.753 1.00 92.75 291 GLU A CA 1
ATOM 2233 C C . GLU A 1 291 ? -34.462 1.500 69.745 1.00 92.75 291 GLU A C 1
ATOM 2235 O O . GLU A 1 291 ? -35.083 1.478 70.804 1.00 92.75 291 GLU A O 1
ATOM 2240 N N . ARG A 1 292 ? -35.081 1.470 68.557 1.00 90.69 292 ARG A N 1
ATOM 2241 C CA . ARG A 1 292 ? -36.544 1.405 68.414 1.00 90.69 292 ARG A CA 1
ATOM 2242 C C . ARG A 1 292 ? -37.139 0.130 68.996 1.00 90.69 292 ARG A C 1
ATOM 2244 O O . ARG A 1 292 ? -38.197 0.204 69.604 1.00 90.69 292 ARG A O 1
ATOM 2251 N N . GLU A 1 293 ? -36.495 -1.015 68.802 1.00 91.75 293 GLU A N 1
ATOM 2252 C CA . GLU A 1 293 ? -36.930 -2.301 69.353 1.00 91.75 293 GLU A CA 1
ATOM 2253 C C . GLU A 1 293 ? -36.912 -2.263 70.887 1.00 91.75 293 GLU A C 1
ATOM 2255 O O . GLU A 1 293 ? -37.928 -2.547 71.516 1.00 91.75 293 GLU A O 1
ATOM 2260 N N . ALA A 1 294 ? -35.829 -1.753 71.485 1.00 90.31 294 ALA A N 1
ATOM 2261 C CA . ALA A 1 294 ? -35.742 -1.551 72.930 1.00 90.31 294 ALA A CA 1
ATOM 2262 C C . ALA A 1 294 ? -36.803 -0.568 73.464 1.00 90.31 294 ALA A C 1
ATOM 2264 O O . ALA A 1 294 ? -37.369 -0.777 74.540 1.00 90.31 294 ALA A O 1
ATOM 2265 N N . ASP A 1 295 ? -37.099 0.504 72.723 1.00 90.31 295 ASP A N 1
ATOM 2266 C CA . ASP A 1 295 ? -38.161 1.446 73.086 1.00 90.31 295 ASP A CA 1
ATOM 2267 C C . ASP A 1 295 ? -39.560 0.831 72.971 1.00 90.31 295 ASP A C 1
ATOM 2269 O O . ASP A 1 295 ? -40.407 1.086 73.828 1.00 90.31 295 ASP A O 1
ATOM 2273 N N . ILE A 1 296 ? -39.810 0.011 71.946 1.00 89.88 296 ILE A N 1
ATOM 2274 C CA . ILE A 1 296 ? -41.066 -0.731 71.789 1.00 89.88 296 ILE A CA 1
ATOM 2275 C C . ILE A 1 296 ? -41.245 -1.691 72.967 1.00 89.88 296 ILE A C 1
ATOM 2277 O O . ILE A 1 296 ? -42.298 -1.656 73.601 1.00 89.88 296 ILE A O 1
ATOM 2281 N N . ASP A 1 297 ? -40.221 -2.465 73.327 1.00 91.31 297 ASP A N 1
ATOM 2282 C CA . ASP A 1 297 ? -40.267 -3.372 74.479 1.00 91.31 297 ASP A CA 1
ATOM 2283 C C . ASP A 1 297 ? -40.528 -2.617 75.788 1.00 91.31 297 ASP A C 1
ATOM 2285 O O . ASP A 1 297 ? -41.358 -3.023 76.610 1.00 91.31 297 ASP A O 1
ATOM 2289 N N . ARG A 1 298 ? -39.878 -1.459 75.968 1.00 90.62 298 ARG A N 1
ATOM 2290 C CA . ARG A 1 298 ? -40.116 -0.575 77.116 1.00 90.62 298 ARG A CA 1
ATOM 2291 C C . ARG A 1 298 ? -41.562 -0.081 77.152 1.00 90.62 298 ARG A C 1
ATOM 2293 O O . ARG A 1 298 ? -42.181 -0.103 78.217 1.00 90.62 298 ARG A O 1
ATOM 2300 N N . LEU A 1 299 ? -42.102 0.374 76.020 1.00 87.69 299 LEU A N 1
ATOM 2301 C CA . LEU A 1 299 ? -43.480 0.859 75.913 1.00 87.69 299 LEU A CA 1
ATOM 2302 C C . LEU A 1 299 ? -44.498 -0.263 76.145 1.00 87.69 299 LEU A C 1
ATOM 2304 O O . LEU A 1 299 ? -45.481 -0.033 76.847 1.00 87.69 299 LEU A O 1
ATOM 2308 N N . ILE A 1 300 ? -44.252 -1.471 75.631 1.00 87.00 300 ILE A N 1
ATOM 2309 C CA . ILE A 1 300 ? -45.080 -2.657 75.892 1.00 87.00 300 ILE A CA 1
ATOM 2310 C C . ILE A 1 300 ? -45.081 -2.973 77.391 1.00 87.00 300 ILE A C 1
ATOM 2312 O O . ILE A 1 300 ? -46.149 -3.110 77.982 1.00 87.00 300 ILE A O 1
ATOM 2316 N N . GLY A 1 301 ? -43.914 -2.991 78.044 1.00 83.81 301 GLY A N 1
ATOM 2317 C CA . GLY A 1 301 ? -43.826 -3.220 79.490 1.00 83.81 301 GLY A CA 1
ATOM 2318 C C . GLY A 1 301 ? -44.560 -2.156 80.320 1.00 83.81 301 GLY A C 1
ATOM 2319 O O . GLY A 1 301 ? -45.223 -2.473 81.315 1.00 83.81 301 GLY A O 1
ATOM 2320 N N . GLN A 1 302 ? -44.491 -0.888 79.901 1.00 81.00 302 GLN A N 1
ATOM 2321 C CA . GLN A 1 302 ? -45.249 0.204 80.519 1.00 81.00 302 GLN A CA 1
ATOM 2322 C C . GLN A 1 302 ? -46.760 0.042 80.309 1.00 81.00 302 GLN A C 1
ATOM 2324 O O . GLN A 1 302 ? -47.521 0.194 81.267 1.00 81.00 302 GLN A O 1
ATOM 2329 N N . ALA A 1 303 ? -47.195 -0.305 79.096 1.00 75.19 303 ALA A N 1
ATOM 2330 C CA . ALA A 1 303 ? -48.598 -0.536 78.770 1.00 75.19 303 ALA A CA 1
ATOM 2331 C C . ALA A 1 303 ? -49.179 -1.716 79.565 1.00 75.19 303 ALA A C 1
ATOM 2333 O O . ALA A 1 303 ? -50.234 -1.569 80.180 1.00 75.19 303 ALA A O 1
ATOM 2334 N N . ASP A 1 304 ? -48.463 -2.838 79.652 1.00 77.38 304 ASP A N 1
ATOM 2335 C CA . ASP A 1 304 ? -48.859 -4.003 80.452 1.00 77.38 304 ASP A CA 1
ATOM 2336 C C . ASP A 1 304 ? -49.006 -3.658 81.937 1.00 77.38 304 ASP A C 1
ATOM 2338 O O . ASP A 1 304 ? -49.968 -4.066 82.595 1.00 77.38 304 ASP A O 1
ATOM 2342 N N . THR A 1 305 ? -48.073 -2.868 82.473 1.00 73.81 305 THR A N 1
ATOM 2343 C CA . THR A 1 305 ? -48.137 -2.390 83.860 1.00 73.81 305 THR A CA 1
ATOM 2344 C C . THR A 1 305 ? -49.348 -1.481 84.070 1.00 73.81 305 THR A C 1
ATOM 2346 O O . THR A 1 305 ? -50.061 -1.623 85.065 1.00 73.81 305 THR A O 1
ATOM 2349 N N . MET A 1 306 ? -49.623 -0.583 83.119 1.00 72.81 306 MET A N 1
ATOM 2350 C CA . MET A 1 306 ? -50.766 0.327 83.175 1.00 72.81 306 MET A CA 1
ATOM 2351 C C . MET A 1 306 ? -52.102 -0.424 83.095 1.00 72.81 306 MET A C 1
ATOM 2353 O O . MET A 1 306 ? -52.995 -0.150 83.894 1.00 72.81 306 MET A O 1
ATOM 2357 N N . ILE A 1 307 ? -52.237 -1.401 82.192 1.00 72.62 307 ILE A N 1
ATOM 2358 C CA . ILE A 1 307 ? -53.449 -2.222 82.044 1.00 72.62 307 ILE A CA 1
ATOM 2359 C C . ILE A 1 307 ? -53.693 -3.052 83.309 1.00 72.62 307 ILE A C 1
ATOM 2361 O O . ILE A 1 307 ? -54.817 -3.087 83.819 1.00 72.62 307 ILE A O 1
ATOM 2365 N N . ARG A 1 308 ? -52.648 -3.683 83.864 1.00 68.25 308 ARG A N 1
ATOM 2366 C CA . ARG A 1 308 ? -52.752 -4.442 85.121 1.00 68.25 308 ARG A CA 1
ATOM 2367 C C . ARG A 1 308 ? -53.173 -3.546 86.281 1.00 68.25 308 ARG A C 1
ATOM 2369 O O . ARG A 1 308 ? -54.142 -3.883 86.957 1.00 68.25 308 ARG A O 1
ATOM 2376 N N . GLY A 1 309 ? -52.512 -2.399 86.450 1.00 65.75 309 GLY A N 1
ATOM 2377 C CA . GLY A 1 309 ? -52.817 -1.433 87.507 1.00 65.75 309 GLY A CA 1
ATOM 2378 C C . GLY A 1 309 ? -54.224 -0.836 87.399 1.00 65.75 309 GLY A C 1
ATOM 2379 O O . GLY A 1 309 ? -54.922 -0.728 88.405 1.00 65.75 309 GLY A O 1
ATOM 2380 N N . ALA A 1 310 ? -54.686 -0.507 86.189 1.00 66.75 310 ALA A N 1
ATOM 2381 C CA . ALA A 1 310 ? -56.044 -0.009 85.965 1.00 66.75 310 ALA A CA 1
ATOM 2382 C C . ALA A 1 310 ? -57.114 -1.072 86.273 1.00 66.75 310 ALA A C 1
ATOM 2384 O O . ALA A 1 310 ? -58.160 -0.755 86.839 1.00 66.75 310 ALA A O 1
ATOM 2385 N N . THR A 1 311 ? -56.841 -2.343 85.962 1.00 70.12 311 THR A N 1
ATOM 2386 C CA . THR A 1 311 ? -57.784 -3.448 86.192 1.00 70.12 311 THR A CA 1
ATOM 2387 C C . THR A 1 311 ? -57.929 -3.782 87.684 1.00 70.12 311 THR A C 1
ATOM 2389 O O . THR A 1 311 ? -59.049 -3.934 88.175 1.00 70.12 311 THR A O 1
ATOM 2392 N N . THR A 1 312 ? -56.829 -3.848 88.444 1.00 59.84 312 THR A N 1
ATOM 2393 C CA . THR A 1 312 ? -56.871 -4.083 89.903 1.00 59.84 312 THR A CA 1
ATOM 2394 C C . THR A 1 312 ? -57.425 -2.881 90.673 1.00 59.84 312 THR A C 1
ATOM 2396 O O . THR A 1 312 ? -58.188 -3.063 91.628 1.00 59.84 312 THR A O 1
ATOM 2399 N N . ALA A 1 313 ? -57.131 -1.651 90.238 1.00 61.53 313 ALA A N 1
ATOM 2400 C CA . ALA A 1 313 ? -57.736 -0.443 90.801 1.00 61.53 313 ALA A CA 1
ATOM 2401 C C . ALA A 1 313 ? -59.255 -0.380 90.547 1.00 61.53 313 ALA A C 1
ATOM 2403 O O . ALA A 1 313 ? -60.016 -0.106 91.472 1.00 61.53 313 ALA A O 1
ATOM 2404 N N . GLY A 1 314 ? -59.713 -0.703 89.332 1.00 64.62 314 GLY A N 1
ATOM 2405 C CA . GLY A 1 314 ? -61.140 -0.729 88.995 1.00 64.62 314 GLY A CA 1
ATOM 2406 C C . GLY A 1 314 ? -61.931 -1.771 89.794 1.00 64.62 314 GLY A C 1
ATOM 2407 O O . GLY A 1 314 ? -62.975 -1.453 90.367 1.00 64.62 314 GLY A O 1
ATOM 2408 N N . LEU A 1 315 ? -61.409 -2.999 89.905 1.00 65.56 315 LEU A N 1
ATOM 2409 C CA . LEU A 1 315 ? -62.073 -4.076 90.647 1.00 65.56 315 LEU A CA 1
ATOM 2410 C C . LEU A 1 315 ? -62.154 -3.766 92.151 1.00 65.56 315 LEU A C 1
ATOM 2412 O O . LEU A 1 315 ? -63.226 -3.879 92.746 1.00 65.56 315 LEU A O 1
ATOM 2416 N N . SER A 1 316 ? -61.053 -3.312 92.760 1.00 61.94 316 SER A N 1
ATOM 2417 C CA . SER A 1 316 ? -61.027 -2.957 94.187 1.00 61.94 316 SER A CA 1
ATOM 2418 C C . SER A 1 316 ? -61.907 -1.746 94.516 1.00 61.94 316 SER A C 1
ATOM 2420 O O . SER A 1 316 ? -62.591 -1.766 95.537 1.00 61.94 316 SER A O 1
ATOM 2422 N N . SER A 1 317 ? -61.980 -0.746 93.629 1.00 64.94 317 SER A N 1
ATOM 2423 C CA . SER A 1 317 ? -62.882 0.403 93.787 1.00 64.94 317 SER A CA 1
ATOM 2424 C C . SER A 1 317 ? -64.356 -0.011 93.777 1.00 64.94 317 SER A C 1
ATOM 2426 O O . SER A 1 317 ? -65.119 0.439 94.626 1.00 64.94 317 SER A O 1
ATOM 2428 N N . SER A 1 318 ? -64.768 -0.897 92.862 1.00 69.62 318 SER A N 1
ATOM 2429 C CA . SER A 1 318 ? -66.165 -1.360 92.786 1.00 69.62 318 SER A CA 1
ATOM 2430 C C . SER A 1 318 ? -66.604 -2.167 94.023 1.00 69.62 318 SER A C 1
ATOM 2432 O O . SER A 1 318 ? -67.749 -2.067 94.477 1.00 69.62 318 SER A O 1
ATOM 2434 N N . LEU A 1 319 ? -65.678 -2.928 94.618 1.00 68.50 319 LEU A N 1
ATOM 2435 C CA . LEU A 1 319 ? -65.907 -3.680 95.855 1.00 68.50 319 LEU A CA 1
ATOM 2436 C C . LEU A 1 319 ? -65.936 -2.767 97.095 1.00 68.50 319 LEU A C 1
ATOM 2438 O O . LEU A 1 319 ? -66.723 -2.994 98.014 1.00 68.50 319 LEU A O 1
ATOM 2442 N N . ASP A 1 320 ? -65.124 -1.709 97.122 1.00 70.56 320 ASP A N 1
ATOM 2443 C CA . ASP A 1 320 ? -65.128 -0.733 98.219 1.00 70.56 320 ASP A CA 1
ATOM 2444 C C . ASP A 1 320 ? -66.362 0.191 98.158 1.00 70.56 320 ASP A C 1
ATOM 2446 O O . ASP A 1 320 ? -66.977 0.492 99.180 1.00 70.56 320 ASP A O 1
ATOM 2450 N N . GLU A 1 321 ? -66.819 0.566 96.960 1.00 72.69 321 GLU A N 1
ATOM 2451 C CA . GLU A 1 321 ? -68.056 1.335 96.771 1.00 72.69 321 GLU A CA 1
ATOM 2452 C C . GLU A 1 321 ? -69.301 0.537 97.197 1.00 72.69 321 GLU A C 1
ATOM 2454 O O . GLU A 1 321 ? -70.178 1.052 97.903 1.00 72.69 321 GLU A O 1
ATOM 2459 N N . THR A 1 322 ? -69.360 -0.753 96.851 1.00 69.44 322 THR A N 1
ATOM 2460 C CA . THR A 1 322 ? -70.431 -1.645 97.321 1.00 69.44 322 THR A CA 1
ATOM 2461 C C . THR A 1 322 ? -70.395 -1.817 98.839 1.00 69.44 322 THR A C 1
ATOM 2463 O O . THR A 1 322 ? -71.446 -1.692 99.475 1.00 69.44 322 THR A O 1
ATOM 2466 N N . LYS A 1 323 ? -69.215 -1.983 99.452 1.00 72.25 323 LYS A N 1
ATOM 2467 C CA . LYS A 1 323 ? -69.043 -1.966 100.917 1.00 72.25 323 LYS A CA 1
ATOM 2468 C C . LYS A 1 323 ? -69.579 -0.672 101.547 1.00 72.25 323 LYS A C 1
ATOM 2470 O O . LYS A 1 323 ? -70.404 -0.747 102.460 1.00 72.25 323 LYS A O 1
ATOM 2475 N N . LEU A 1 324 ? -69.174 0.501 101.053 1.00 72.62 324 LEU A N 1
ATOM 2476 C CA . LEU A 1 324 ? -69.637 1.801 101.565 1.00 72.62 324 LEU A CA 1
ATOM 2477 C C . LEU A 1 324 ? -71.163 1.945 101.469 1.00 72.62 324 LEU A C 1
ATOM 2479 O O . LEU A 1 324 ? -71.803 2.514 102.360 1.00 72.62 324 LEU A O 1
ATOM 2483 N N . SER A 1 325 ? -71.772 1.399 100.412 1.00 73.81 325 SER A N 1
ATOM 2484 C CA . SER A 1 325 ? -73.229 1.380 100.257 1.00 73.81 325 SER A CA 1
ATOM 2485 C C . SER A 1 325 ? -73.925 0.559 101.357 1.00 73.81 325 SER A C 1
ATOM 2487 O O . SER A 1 325 ? -74.966 0.982 101.874 1.00 73.81 325 SER A O 1
ATOM 2489 N N . TYR A 1 326 ? -73.339 -0.571 101.772 1.00 72.81 326 TYR A N 1
ATOM 2490 C CA . TYR A 1 326 ? -73.860 -1.409 102.854 1.00 72.81 326 TYR A CA 1
ATOM 2491 C C . TYR A 1 326 ? -73.622 -0.793 104.231 1.00 72.81 326 TYR A C 1
ATOM 2493 O O . TYR A 1 326 ? -74.545 -0.781 105.039 1.00 72.81 326 TYR A O 1
ATOM 2501 N N . GLU A 1 327 ? -72.451 -0.207 104.491 1.00 73.81 327 GLU A N 1
ATOM 2502 C CA . GLU A 1 327 ? -72.184 0.520 105.743 1.00 73.81 327 GLU A CA 1
ATOM 2503 C C . GLU A 1 327 ? -73.168 1.679 105.939 1.00 73.81 327 GLU A C 1
ATOM 2505 O O . GLU A 1 327 ? -73.717 1.866 107.027 1.00 73.81 327 GLU A O 1
ATOM 2510 N N . ARG A 1 328 ? -73.486 2.414 104.864 1.00 75.94 328 ARG A N 1
ATOM 2511 C CA . ARG A 1 328 ? -74.499 3.475 104.913 1.00 75.94 328 ARG A CA 1
ATOM 2512 C C . ARG A 1 328 ? -75.880 2.921 105.273 1.00 75.94 328 ARG A C 1
ATOM 2514 O O . ARG A 1 328 ? -76.550 3.474 106.146 1.00 75.94 328 ARG A O 1
ATOM 2521 N N . LYS A 1 329 ? -76.305 1.821 104.637 1.00 74.81 329 LYS A N 1
ATOM 2522 C CA . LYS A 1 329 ? -77.570 1.131 104.965 1.00 74.81 329 LYS A CA 1
ATOM 2523 C C . LYS A 1 329 ? -77.575 0.603 106.402 1.00 74.81 329 LYS A C 1
ATOM 2525 O O . LYS A 1 329 ? -78.609 0.656 107.065 1.00 74.81 329 LYS A O 1
ATOM 2530 N N . LEU A 1 330 ? -76.431 0.149 106.903 1.00 75.88 330 LEU A N 1
ATOM 2531 C CA . LEU A 1 330 ? -76.258 -0.375 108.251 1.00 75.88 330 LEU A CA 1
ATOM 2532 C C . LEU A 1 330 ? -76.434 0.711 109.315 1.00 75.88 330 LEU A C 1
ATOM 2534 O O . LEU A 1 330 ? -77.193 0.503 110.256 1.00 75.88 330 LEU A O 1
ATOM 2538 N N . VAL A 1 331 ? -75.837 1.894 109.134 1.00 75.25 331 VAL A N 1
ATOM 2539 C CA . VAL A 1 331 ? -76.022 3.041 110.048 1.00 75.25 331 VAL A CA 1
ATOM 2540 C C . VAL A 1 331 ? -77.485 3.486 110.092 1.00 75.25 331 VAL A C 1
ATOM 2542 O O . VAL A 1 331 ? -78.028 3.774 111.162 1.00 75.25 331 VAL A O 1
ATOM 2545 N N . VAL A 1 332 ? -78.155 3.518 108.935 1.00 77.12 332 VAL A N 1
ATOM 2546 C CA . VAL A 1 332 ? -79.591 3.826 108.860 1.00 77.12 332 VAL A CA 1
ATOM 2547 C C . VAL A 1 332 ? -80.404 2.759 109.598 1.00 77.12 332 VAL A C 1
ATOM 2549 O O . VAL A 1 332 ? -81.241 3.098 110.431 1.00 77.12 332 VAL A O 1
ATOM 2552 N N . THR A 1 333 ? -80.118 1.478 109.368 1.00 77.12 333 THR A N 1
ATOM 2553 C CA . THR A 1 333 ? -80.808 0.354 110.026 1.00 77.12 333 THR A CA 1
ATOM 2554 C C . THR A 1 333 ? -80.569 0.343 111.536 1.00 77.12 333 THR A C 1
ATOM 2556 O O . THR A 1 333 ? -81.500 0.097 112.293 1.00 77.12 333 THR A O 1
ATOM 2559 N N . GLN A 1 334 ? -79.367 0.694 111.999 1.00 75.62 334 GLN A N 1
ATOM 2560 C CA . GLN A 1 334 ? -79.039 0.826 113.420 1.00 75.62 334 GLN A CA 1
ATOM 2561 C C . GLN A 1 334 ? -79.876 1.910 114.102 1.00 75.62 334 GLN A C 1
ATOM 2563 O O . GLN A 1 334 ? -80.368 1.712 115.213 1.00 75.62 334 GLN A O 1
ATOM 2568 N N . ARG A 1 335 ? -80.068 3.052 113.429 1.00 76.44 335 ARG A N 1
ATOM 2569 C CA . ARG A 1 335 ? -80.940 4.128 113.918 1.00 76.44 335 ARG A CA 1
ATOM 2570 C C . ARG A 1 335 ? -82.394 3.668 114.016 1.00 76.44 335 ARG A C 1
ATOM 2572 O O . ARG A 1 335 ? -83.032 3.940 115.028 1.00 76.44 335 ARG A O 1
ATOM 2579 N N . TRP A 1 336 ? -82.896 2.936 113.020 1.00 77.38 336 TRP A N 1
ATOM 2580 C CA . TRP A 1 336 ? -84.247 2.362 113.058 1.00 77.38 336 TRP A CA 1
ATOM 2581 C C . TRP A 1 336 ? -84.404 1.281 114.127 1.00 77.38 336 TRP A C 1
ATOM 2583 O O . TRP A 1 336 ? -85.413 1.275 114.825 1.00 77.38 336 TRP A O 1
ATOM 2593 N N . PHE A 1 337 ? -83.397 0.427 114.321 1.00 75.44 337 PHE A N 1
ATOM 2594 C CA . PHE A 1 337 ? -83.370 -0.564 115.394 1.00 75.44 337 PHE A CA 1
ATOM 2595 C C . PHE A 1 337 ? -83.454 0.108 116.767 1.00 75.44 337 PHE A C 1
ATOM 2597 O O . PHE A 1 337 ? -84.320 -0.237 117.573 1.00 75.44 337 PHE A O 1
ATOM 2604 N N . LEU A 1 338 ? -82.615 1.121 117.009 1.00 77.12 338 LEU A N 1
ATOM 2605 C CA . LEU A 1 338 ? -82.638 1.877 118.259 1.00 77.12 338 LEU A CA 1
ATOM 2606 C C . LEU A 1 338 ? -83.989 2.584 118.451 1.00 77.12 338 LEU A C 1
ATOM 2608 O O . LEU A 1 338 ? -84.553 2.540 119.541 1.00 77.12 338 LEU A O 1
ATOM 2612 N N . GLY A 1 339 ? -84.548 3.153 117.379 1.00 77.75 339 GLY A N 1
ATOM 2613 C CA . GLY A 1 339 ? -85.892 3.728 117.372 1.00 77.75 339 GLY A CA 1
ATOM 2614 C C . GLY A 1 339 ? -86.978 2.710 117.736 1.00 77.75 339 GLY A C 1
ATOM 2615 O O . GLY A 1 339 ? -87.809 2.993 118.595 1.00 77.75 339 GLY A O 1
ATOM 2616 N N . SER A 1 340 ? -86.942 1.505 117.155 1.00 75.56 340 SER A N 1
ATOM 2617 C CA . SER A 1 340 ? -87.893 0.432 117.475 1.00 75.56 340 SER A CA 1
ATOM 2618 C C . SER A 1 340 ? -87.750 -0.075 118.909 1.00 75.56 340 SER A C 1
ATOM 2620 O O . SER A 1 340 ? -88.758 -0.332 119.560 1.00 75.56 340 SER A O 1
ATOM 2622 N N . ALA A 1 341 ? -86.524 -0.140 119.436 1.00 73.75 341 ALA A N 1
ATOM 2623 C CA . ALA A 1 341 ? -86.269 -0.550 120.810 1.00 73.75 341 ALA A CA 1
ATOM 2624 C C . ALA A 1 341 ? -86.806 0.484 121.811 1.00 73.75 341 ALA A C 1
ATOM 2626 O O . ALA A 1 341 ? -87.446 0.113 122.794 1.00 73.75 341 ALA A O 1
ATOM 2627 N N . ILE A 1 342 ? -86.611 1.781 121.539 1.00 80.19 342 ILE A N 1
ATOM 2628 C CA . ILE A 1 342 ? -87.191 2.869 122.340 1.00 80.19 342 ILE A CA 1
ATOM 2629 C C . ILE A 1 342 ? -88.722 2.833 122.258 1.00 80.19 342 ILE A C 1
ATOM 2631 O O . ILE A 1 342 ? -89.388 2.924 123.286 1.00 80.19 342 ILE A O 1
ATOM 2635 N N . PHE A 1 343 ? -89.286 2.648 121.062 1.00 79.50 343 PHE A N 1
ATOM 2636 C CA . PHE A 1 343 ? -90.731 2.528 120.862 1.00 79.50 343 PHE A CA 1
ATOM 2637 C C . PHE A 1 343 ? -91.323 1.348 121.645 1.00 79.50 343 PHE A C 1
ATOM 2639 O O . PHE A 1 343 ? -92.326 1.504 122.337 1.00 79.50 343 PHE A O 1
ATOM 2646 N N . LEU A 1 344 ? -90.662 0.190 121.619 1.00 78.69 344 LEU A N 1
ATOM 2647 C CA . LEU A 1 344 ? -91.039 -0.969 122.422 1.00 78.69 344 LEU A CA 1
ATOM 2648 C C . LEU A 1 344 ? -90.988 -0.662 123.921 1.00 78.69 344 LEU A C 1
ATOM 2650 O O . LEU A 1 344 ? -91.912 -1.023 124.648 1.00 78.69 344 LEU A O 1
ATOM 2654 N N . LEU A 1 345 ? -89.950 0.037 124.382 1.00 77.31 345 LEU A N 1
ATOM 2655 C CA . LEU A 1 345 ? -89.809 0.436 125.781 1.00 77.31 345 LEU A CA 1
ATOM 2656 C C . LEU A 1 345 ? -90.965 1.360 126.208 1.00 77.31 345 LEU A C 1
ATOM 2658 O O . LEU A 1 345 ? -91.567 1.139 127.258 1.00 77.31 345 LEU A O 1
ATOM 2662 N N . ILE A 1 346 ? -91.348 2.316 125.354 1.00 78.12 346 ILE A N 1
ATOM 2663 C CA . ILE A 1 346 ? -92.508 3.199 125.560 1.00 78.12 346 ILE A CA 1
ATOM 2664 C C . ILE A 1 346 ? -93.822 2.405 125.580 1.00 78.12 346 ILE A C 1
ATOM 2666 O O . ILE A 1 346 ? -94.659 2.658 126.439 1.00 78.12 346 ILE A O 1
ATOM 2670 N N . CYS A 1 347 ? -94.017 1.431 124.687 1.00 72.56 347 CYS A N 1
ATOM 2671 C CA . CYS A 1 347 ? -95.233 0.609 124.660 1.00 72.56 347 CYS A CA 1
ATOM 2672 C C . CYS A 1 347 ? -95.364 -0.319 125.879 1.00 72.56 347 CYS A C 1
ATOM 2674 O O . CYS A 1 347 ? -96.475 -0.589 126.333 1.00 72.56 347 CYS A O 1
ATOM 2676 N N . VAL A 1 348 ? -94.246 -0.813 126.416 1.00 72.38 348 VAL A N 1
ATOM 2677 C CA . VAL A 1 348 ? -94.233 -1.747 127.554 1.00 72.38 348 VAL A CA 1
ATOM 2678 C C . VAL A 1 348 ? -94.325 -1.015 128.902 1.00 72.38 348 VAL A C 1
ATOM 2680 O O . VAL A 1 348 ? -94.909 -1.550 129.846 1.00 72.38 348 VAL A O 1
ATOM 2683 N N . LEU A 1 349 ? -93.824 0.222 128.998 1.00 69.94 349 LEU A N 1
ATOM 2684 C CA . LEU A 1 349 ? -93.832 1.047 130.217 1.00 69.94 349 LEU A CA 1
ATOM 2685 C C . LEU A 1 349 ? -95.212 1.157 130.909 1.00 69.94 349 LEU A C 1
ATOM 2687 O O . LEU A 1 349 ? -95.283 0.882 132.109 1.00 69.94 349 LEU A O 1
ATOM 2691 N N . PRO A 1 350 ? -96.321 1.477 130.209 1.00 65.31 350 PRO A N 1
ATOM 2692 C CA . PRO A 1 350 ? -97.657 1.548 130.807 1.00 65.31 350 PRO A CA 1
ATOM 2693 C C . PRO A 1 350 ? -98.151 0.195 131.333 1.00 65.31 350 PRO A C 1
ATOM 2695 O O . PRO A 1 350 ? -98.862 0.131 132.335 1.00 65.31 350 PRO A O 1
ATOM 2698 N N . ILE A 1 351 ? -97.761 -0.898 130.669 1.00 66.88 351 ILE A N 1
ATOM 2699 C CA . ILE A 1 351 ? -98.147 -2.261 131.052 1.00 66.88 351 ILE A CA 1
ATOM 2700 C C . ILE A 1 351 ? -97.443 -2.650 132.357 1.00 66.88 351 ILE A C 1
ATOM 2702 O O . ILE A 1 351 ? -98.086 -3.160 133.273 1.00 66.88 351 ILE A O 1
ATOM 2706 N N . VAL A 1 352 ? -96.140 -2.372 132.466 1.00 63.88 352 VAL A N 1
ATOM 2707 C CA . VAL A 1 352 ? -95.349 -2.652 133.676 1.00 63.88 352 VAL A CA 1
ATOM 2708 C C . VAL A 1 352 ? -95.779 -1.751 134.835 1.00 63.88 352 VAL A C 1
ATOM 2710 O O . VAL A 1 352 ? -95.936 -2.233 135.956 1.00 63.88 352 VAL A O 1
ATOM 2713 N N . GLY A 1 353 ? -96.043 -0.468 134.565 1.00 64.06 353 GLY A N 1
ATOM 2714 C CA . GLY A 1 353 ? -96.494 0.500 135.569 1.00 64.06 353 GLY A CA 1
ATOM 2715 C C . GLY A 1 353 ? -97.842 0.154 136.208 1.00 64.06 353 GLY A C 1
ATOM 2716 O O . GLY A 1 353 ? -98.063 0.473 137.372 1.00 64.06 353 GLY A O 1
ATOM 2717 N N . GLN A 1 354 ? -98.728 -0.551 135.497 1.00 61.69 354 GLN A N 1
ATOM 2718 C CA . GLN A 1 354 ? -99.976 -1.057 136.081 1.00 61.69 354 GLN A CA 1
ATOM 2719 C C . GLN A 1 354 ? -99.797 -2.320 136.935 1.00 61.69 354 GLN A C 1
ATOM 2721 O O . GLN A 1 354 ? -100.650 -2.592 137.778 1.00 61.69 354 GLN A O 1
ATOM 2726 N N . LEU A 1 355 ? -98.734 -3.103 136.724 1.00 60.91 355 LEU A N 1
ATOM 2727 C CA . LEU A 1 355 ? -98.550 -4.403 137.378 1.00 60.91 355 LEU A CA 1
ATOM 2728 C C . LEU A 1 355 ? -97.823 -4.305 138.731 1.00 60.91 355 LEU A C 1
ATOM 2730 O O . LEU A 1 355 ? -97.940 -5.210 139.554 1.00 60.91 355 LEU A O 1
ATOM 2734 N N . ILE A 1 356 ? -97.082 -3.219 138.966 1.00 58.97 356 ILE A N 1
ATOM 2735 C CA . ILE A 1 356 ? -96.313 -2.994 140.195 1.00 58.97 356 ILE A CA 1
ATOM 2736 C C . ILE A 1 356 ? -97.043 -1.939 141.046 1.00 58.97 356 ILE A C 1
ATOM 2738 O O . ILE A 1 356 ? -97.095 -0.778 140.635 1.00 58.97 356 ILE A O 1
ATOM 2742 N N . PRO A 1 357 ? -97.613 -2.289 142.218 1.00 55.19 357 PRO A N 1
ATOM 2743 C CA . PRO A 1 357 ? -98.265 -1.308 143.081 1.00 55.19 357 PRO A CA 1
ATOM 2744 C C . PRO A 1 357 ? -97.223 -0.316 143.615 1.00 55.19 357 PRO A C 1
ATOM 2746 O O . PRO A 1 357 ? -96.281 -0.692 144.310 1.00 55.19 357 PRO A O 1
ATOM 2749 N N . GLY A 1 358 ? -97.376 0.959 143.261 1.00 60.25 358 GLY A N 1
ATOM 2750 C CA . GLY A 1 358 ? -96.451 2.029 143.623 1.00 60.25 358 GLY A CA 1
ATOM 2751 C C . GLY A 1 358 ? -97.031 3.419 143.330 1.00 60.25 358 GLY A C 1
ATOM 2752 O O . GLY A 1 358 ? -98.075 3.526 142.684 1.00 60.25 358 GLY A O 1
ATOM 2753 N N . PRO A 1 359 ? -96.362 4.501 143.773 1.00 58.09 359 PRO A N 1
ATOM 2754 C CA . PRO A 1 359 ? -96.887 5.876 143.729 1.00 58.09 359 PRO A CA 1
ATOM 2755 C C . PRO A 1 359 ? -97.196 6.407 142.314 1.00 58.09 359 PRO A C 1
ATOM 2757 O O . PRO A 1 359 ? -97.889 7.408 142.163 1.00 58.09 359 PRO A O 1
ATOM 2760 N N . TRP A 1 360 ? -96.738 5.715 141.271 1.00 57.88 360 TRP A N 1
ATOM 2761 C CA . TRP A 1 360 ? -96.908 6.075 139.862 1.00 57.88 360 TRP A CA 1
ATOM 2762 C C . TRP A 1 360 ? -98.300 5.754 139.291 1.00 57.88 360 TRP A C 1
ATOM 2764 O O . TRP A 1 360 ? -98.647 6.262 138.226 1.00 57.88 360 TRP A O 1
ATOM 2774 N N . GLN A 1 361 ? -99.123 4.949 139.981 1.00 55.31 361 GLN A N 1
ATOM 2775 C CA . GLN A 1 361 ? -100.475 4.598 139.509 1.00 55.31 361 GLN A CA 1
ATOM 2776 C C . GLN A 1 361 ? -101.390 5.818 139.329 1.00 55.31 361 GLN A C 1
ATOM 2778 O O . GLN A 1 361 ? -102.292 5.782 138.500 1.00 55.31 361 GLN A O 1
ATOM 2783 N N . GLN A 1 362 ? -101.138 6.909 140.055 1.00 55.44 362 GLN A N 1
ATOM 2784 C CA . GLN A 1 362 ? -101.951 8.128 140.001 1.00 55.44 362 GLN A CA 1
ATOM 2785 C C . GLN A 1 362 ? -101.891 8.835 138.638 1.00 55.44 362 GLN A C 1
ATOM 2787 O O . GLN A 1 362 ? -102.776 9.620 138.314 1.00 55.44 362 GLN A O 1
ATOM 2792 N N . TRP A 1 363 ? -100.846 8.579 137.845 1.00 60.00 363 TRP A N 1
ATOM 2793 C CA . TRP A 1 363 ? -100.620 9.246 136.560 1.00 60.00 363 TRP A CA 1
ATOM 2794 C C . TRP A 1 363 ? -101.248 8.503 135.375 1.00 60.00 363 TRP A C 1
ATOM 2796 O O . TRP A 1 363 ? -101.250 9.025 134.262 1.00 60.00 363 TRP A O 1
ATOM 2806 N N . PHE A 1 364 ? -101.799 7.305 135.593 1.00 52.94 364 PHE A N 1
ATOM 2807 C CA . PHE A 1 364 ? -102.456 6.526 134.546 1.00 52.94 364 PHE A CA 1
ATOM 2808 C C . PHE A 1 364 ? -103.969 6.455 134.802 1.00 52.94 364 PHE A C 1
ATOM 2810 O O . PHE A 1 364 ? -104.378 6.067 135.895 1.00 52.94 364 PHE A O 1
ATOM 2817 N N . PRO A 1 365 ? -104.823 6.810 133.820 1.00 53.53 365 PRO A N 1
ATOM 2818 C CA . PRO A 1 365 ? -106.269 6.851 134.015 1.00 53.53 365 PRO A CA 1
ATOM 2819 C C . PRO A 1 365 ? -106.825 5.452 134.320 1.00 53.53 365 PRO A C 1
ATOM 2821 O O . PRO A 1 365 ? -106.756 4.535 133.499 1.00 53.53 365 PRO A O 1
ATOM 2824 N N . SER A 1 366 ? -107.374 5.297 135.525 1.00 49.09 366 SER A N 1
ATOM 2825 C CA . SER A 1 366 ? -108.011 4.074 136.015 1.00 49.09 366 SER A CA 1
ATOM 2826 C C . SER A 1 366 ? -109.272 3.772 135.208 1.00 49.09 366 SER A C 1
ATOM 2828 O O . SER A 1 366 ? -110.249 4.517 135.271 1.00 49.09 366 SER A O 1
ATOM 2830 N N . THR A 1 367 ? -109.283 2.674 134.452 1.00 48.88 367 THR A N 1
ATOM 2831 C CA . THR A 1 367 ? -110.499 2.222 133.762 1.00 48.88 367 THR A CA 1
ATOM 2832 C C . THR A 1 367 ? -111.548 1.776 134.793 1.00 48.88 367 THR A C 1
ATOM 2834 O O . THR A 1 367 ? -111.214 0.945 135.649 1.00 48.88 367 THR A O 1
ATOM 2837 N N . PRO A 1 368 ? -112.793 2.289 134.730 1.00 45.84 368 PRO A N 1
ATOM 2838 C CA . PRO A 1 368 ? -113.815 2.005 135.729 1.00 45.84 368 PRO A CA 1
ATOM 2839 C C . PRO A 1 368 ? -114.150 0.512 135.773 1.00 45.84 368 PRO A C 1
ATOM 2841 O O . PRO A 1 368 ? -114.544 -0.089 134.775 1.00 45.84 368 PRO A O 1
ATOM 2844 N N . HIS A 1 369 ? -113.982 -0.083 136.953 1.00 51.47 369 HIS A N 1
ATOM 2845 C CA . HIS A 1 369 ? -114.489 -1.408 137.289 1.00 51.47 369 HIS A CA 1
ATOM 2846 C C . HIS A 1 369 ? -116.004 -1.329 137.429 1.00 51.47 369 HIS A C 1
ATOM 2848 O O . HIS A 1 369 ? -116.457 -0.782 138.423 1.00 51.47 369 HIS A O 1
ATOM 2854 N N . ASN A 1 370 ? -116.761 -1.887 136.483 1.00 39.53 370 ASN A N 1
ATOM 2855 C CA . ASN A 1 370 ? -118.150 -2.298 136.694 1.00 39.53 370 ASN A CA 1
ATOM 2856 C C . ASN A 1 370 ? -118.501 -3.443 135.720 1.00 39.53 370 ASN A C 1
ATOM 2858 O O . ASN A 1 370 ? -118.473 -3.241 134.510 1.00 39.53 370 ASN A O 1
ATOM 2862 N N . GLY A 1 371 ? -118.844 -4.623 136.257 1.00 39.84 371 GLY A N 1
ATOM 2863 C CA . GLY A 1 371 ? -119.591 -5.681 135.552 1.00 39.84 371 GLY A CA 1
ATOM 2864 C C . GLY A 1 371 ? -118.798 -6.880 134.999 1.00 39.84 371 GLY A C 1
ATOM 2865 O O . GLY A 1 371 ? -118.139 -6.774 133.974 1.00 39.84 371 GLY A O 1
ATOM 2866 N N . GLU A 1 372 ? -118.919 -8.021 135.690 1.00 40.12 372 GLU A N 1
ATOM 2867 C CA . GLU A 1 372 ? -118.814 -9.431 135.241 1.00 40.12 372 GLU A CA 1
ATOM 2868 C C . GLU A 1 372 ? -117.651 -9.889 134.321 1.00 40.12 372 GLU A C 1
ATOM 2870 O O . GLU A 1 372 ? -117.680 -9.739 133.105 1.00 40.12 372 GLU A O 1
ATOM 2875 N N . GLY A 1 373 ? -116.670 -10.585 134.927 1.00 48.66 373 GLY A N 1
ATOM 2876 C CA . GLY A 1 373 ? -115.964 -11.795 134.439 1.00 48.66 373 GLY A CA 1
ATOM 2877 C C . GLY A 1 373 ? -115.135 -11.775 133.142 1.00 48.66 373 GLY A C 1
ATOM 2878 O O . GLY A 1 373 ? -114.039 -12.336 133.110 1.00 48.66 373 GLY A O 1
ATOM 2879 N N . ALA A 1 374 ? -115.611 -11.141 132.075 1.00 46.78 374 ALA A N 1
ATOM 2880 C CA . ALA A 1 374 ? -115.026 -11.199 130.736 1.00 46.78 374 ALA A CA 1
ATOM 2881 C C . ALA A 1 374 ? -113.990 -10.089 130.458 1.00 46.78 374 ALA A C 1
ATOM 2883 O O . ALA A 1 374 ? -113.239 -10.171 129.486 1.00 46.78 374 ALA A O 1
ATOM 2884 N N . SER A 1 375 ? -113.896 -9.063 131.310 1.00 54.22 375 SER A N 1
ATOM 2885 C CA . SER A 1 375 ? -113.141 -7.834 131.009 1.00 54.22 375 SER A CA 1
ATOM 2886 C C . SER A 1 375 ? -111.623 -7.915 131.245 1.00 54.22 375 SER A C 1
ATOM 2888 O O . SER A 1 375 ? -110.854 -7.224 130.574 1.00 54.22 375 SER A O 1
ATOM 2890 N N . VAL A 1 376 ? -111.146 -8.782 132.147 1.00 59.34 376 VAL A N 1
ATOM 2891 C CA . VAL A 1 376 ? -109.717 -8.824 132.527 1.00 59.34 376 VAL A CA 1
ATOM 2892 C C . VAL A 1 376 ? -108.844 -9.475 131.446 1.00 59.34 376 VAL A C 1
ATOM 2894 O O . VAL A 1 376 ? -107.748 -8.986 131.169 1.00 59.34 376 VAL A O 1
ATOM 2897 N N . TRP A 1 377 ? -109.315 -10.549 130.800 1.00 59.53 377 TRP A N 1
ATOM 2898 C CA . TRP A 1 377 ? -108.531 -11.237 129.764 1.00 59.53 377 TRP A CA 1
ATOM 2899 C C . TRP A 1 377 ? -108.496 -10.445 128.447 1.00 59.53 377 TRP A C 1
ATOM 2901 O O . TRP A 1 377 ? -107.442 -10.362 127.827 1.00 59.53 377 TRP A O 1
ATOM 2911 N N . LEU A 1 378 ? -109.598 -9.777 128.076 1.00 59.66 378 LEU A N 1
ATOM 2912 C CA . LEU A 1 378 ? -109.676 -8.878 126.916 1.00 59.66 378 LEU A CA 1
ATOM 2913 C C . LEU A 1 378 ? -108.738 -7.669 127.066 1.00 59.66 378 LEU A C 1
ATOM 2915 O O . LEU A 1 378 ? -108.059 -7.293 126.111 1.00 59.66 378 LEU A O 1
ATOM 2919 N N . SER A 1 379 ? -108.620 -7.116 128.279 1.00 59.69 379 SER A N 1
ATOM 2920 C CA . SER A 1 379 ? -107.637 -6.066 128.580 1.00 59.69 379 SER A CA 1
ATOM 2921 C C . SER A 1 379 ? -106.190 -6.569 128.454 1.00 59.69 379 SER A C 1
ATOM 2923 O O . SER A 1 379 ? -105.335 -5.858 127.929 1.00 59.69 379 SER A O 1
ATOM 2925 N N . ALA A 1 380 ? -105.898 -7.801 128.884 1.00 63.06 380 ALA A N 1
ATOM 2926 C CA . ALA A 1 380 ? -104.568 -8.397 128.742 1.00 63.06 380 ALA A CA 1
ATOM 2927 C C . ALA A 1 380 ? -104.231 -8.739 127.277 1.00 63.06 380 ALA A C 1
ATOM 2929 O O . ALA A 1 380 ? -103.116 -8.478 126.827 1.00 63.06 380 ALA A O 1
ATOM 2930 N N . LEU A 1 381 ? -105.199 -9.253 126.511 1.00 65.38 381 LEU A N 1
ATOM 2931 C CA . LEU A 1 381 ? -105.032 -9.572 125.092 1.00 65.38 381 LEU A CA 1
ATOM 2932 C C . LEU A 1 381 ? -104.806 -8.311 124.254 1.00 65.38 381 LEU A C 1
ATOM 2934 O O . LEU A 1 381 ? -103.916 -8.295 123.408 1.00 65.38 381 LEU A O 1
ATOM 2938 N N . GLY A 1 382 ? -105.550 -7.235 124.536 1.00 63.28 382 GLY A N 1
ATOM 2939 C CA . GLY A 1 382 ? -105.346 -5.932 123.902 1.00 63.28 382 GLY A CA 1
ATOM 2940 C C . GLY A 1 382 ? -103.940 -5.379 124.148 1.00 63.28 382 GLY A C 1
ATOM 2941 O O . GLY A 1 382 ? -103.320 -4.851 123.231 1.00 63.28 382 GLY A O 1
ATOM 2942 N N . LYS A 1 383 ? -103.384 -5.581 125.352 1.00 65.38 383 LYS A N 1
ATOM 2943 C CA . LYS A 1 383 ? -102.006 -5.183 125.695 1.00 65.38 383 LYS A CA 1
ATOM 2944 C C . LYS A 1 383 ? -100.946 -6.028 124.976 1.00 65.38 383 LYS A C 1
ATOM 2946 O O . LYS A 1 383 ? -99.941 -5.480 124.531 1.00 65.38 383 LYS A O 1
ATOM 2951 N N . ILE A 1 384 ? -101.172 -7.334 124.813 1.00 68.25 384 ILE A N 1
ATOM 2952 C CA . ILE A 1 384 ? -100.271 -8.220 124.052 1.00 68.25 384 ILE A CA 1
ATOM 2953 C C . ILE A 1 384 ? -100.317 -7.884 122.556 1.00 68.25 384 ILE A C 1
ATOM 2955 O O . ILE A 1 384 ? -99.265 -7.757 121.933 1.00 68.25 384 ILE A O 1
ATOM 2959 N N . ILE A 1 385 ? -101.511 -7.670 121.993 1.00 74.38 385 ILE A N 1
ATOM 2960 C CA . ILE A 1 385 ? -101.700 -7.246 120.596 1.00 74.38 385 ILE A CA 1
ATOM 2961 C C . ILE A 1 385 ? -101.021 -5.896 120.336 1.00 74.38 385 ILE A C 1
ATOM 2963 O O . ILE A 1 385 ? -100.465 -5.702 119.262 1.00 74.38 385 ILE A O 1
ATOM 2967 N N . LEU A 1 386 ? -100.992 -4.990 121.319 1.00 69.06 386 LEU A N 1
ATOM 2968 C CA . LEU A 1 386 ? -100.313 -3.697 121.195 1.00 69.06 386 LEU A CA 1
ATOM 2969 C C . LEU A 1 386 ? -98.776 -3.811 121.258 1.00 69.06 386 LEU A C 1
ATOM 2971 O O . LEU A 1 386 ? -98.074 -3.051 120.595 1.00 69.06 386 LEU A O 1
ATOM 2975 N N . ALA A 1 387 ? -98.240 -4.774 122.016 1.00 68.25 387 ALA A N 1
ATOM 2976 C CA . ALA A 1 387 ? -96.798 -5.025 122.114 1.00 68.25 387 ALA A CA 1
ATOM 2977 C C . ALA A 1 387 ? -96.238 -5.868 120.948 1.00 68.25 387 ALA A C 1
ATOM 2979 O O . ALA A 1 387 ? -95.028 -5.859 120.696 1.00 68.25 387 ALA A O 1
ATOM 2980 N N . LEU A 1 388 ? -97.097 -6.591 120.224 1.00 75.00 388 LEU A N 1
ATOM 2981 C CA . LEU A 1 388 ? -96.720 -7.497 119.134 1.00 75.00 388 LEU A CA 1
ATOM 2982 C C . LEU A 1 388 ? -96.058 -6.771 117.939 1.00 75.00 388 LEU A C 1
ATOM 2984 O O . LEU A 1 388 ? -94.975 -7.186 117.524 1.00 75.00 388 LEU A O 1
ATOM 2988 N N . PRO A 1 389 ? -96.599 -5.648 117.420 1.00 76.31 389 PRO A N 1
ATOM 2989 C CA . PRO A 1 389 ? -95.950 -4.889 116.350 1.00 76.31 389 PRO A CA 1
ATOM 2990 C C . PRO A 1 389 ? -94.580 -4.342 116.758 1.00 76.31 389 PRO A C 1
ATOM 2992 O O . PRO A 1 389 ? -93.642 -4.369 115.965 1.00 76.31 389 PRO A O 1
ATOM 2995 N N . ALA A 1 390 ? -94.438 -3.891 118.008 1.00 73.12 390 ALA A N 1
ATOM 2996 C CA . ALA A 1 390 ? -93.179 -3.350 118.515 1.00 73.12 390 ALA A CA 1
ATOM 2997 C C . ALA A 1 390 ? -92.107 -4.442 118.686 1.00 73.12 390 ALA A C 1
ATOM 2999 O O . ALA A 1 390 ? -90.941 -4.238 118.337 1.00 73.12 390 ALA A O 1
ATOM 3000 N N . THR A 1 391 ? -92.496 -5.616 119.195 1.00 73.06 391 THR A N 1
ATOM 3001 C CA . THR A 1 391 ? -91.591 -6.771 119.359 1.00 73.06 391 THR A CA 1
ATOM 3002 C C . THR A 1 391 ? -91.160 -7.333 118.011 1.00 73.06 391 THR A C 1
ATOM 3004 O O . THR A 1 391 ? -89.970 -7.585 117.815 1.00 73.06 391 THR A O 1
ATOM 3007 N N . TRP A 1 392 ? -92.085 -7.442 117.055 1.00 81.38 392 TRP A N 1
ATOM 3008 C CA . TRP A 1 392 ? -91.768 -7.838 115.685 1.00 81.38 392 TRP A CA 1
ATOM 3009 C C . TRP A 1 392 ? -90.836 -6.838 114.995 1.00 81.38 392 TRP A C 1
ATOM 3011 O O . TRP A 1 392 ? -89.813 -7.249 114.456 1.00 81.38 392 TRP A O 1
ATOM 3021 N N . ALA A 1 393 ? -91.126 -5.534 115.067 1.00 72.38 393 ALA A N 1
ATOM 3022 C CA . ALA A 1 393 ? -90.283 -4.504 114.460 1.00 72.38 393 ALA A CA 1
ATOM 3023 C C . ALA A 1 393 ? -88.850 -4.551 115.012 1.00 72.38 393 ALA A C 1
ATOM 3025 O O . ALA A 1 393 ? -87.888 -4.536 114.248 1.00 72.38 393 ALA A O 1
ATOM 3026 N N . THR A 1 394 ? -88.699 -4.690 116.331 1.00 76.06 394 THR A N 1
ATOM 3027 C CA . THR A 1 394 ? -87.380 -4.780 116.974 1.00 76.06 394 THR A CA 1
ATOM 3028 C C . THR A 1 394 ? -86.616 -6.032 116.531 1.00 76.06 394 THR A C 1
ATOM 3030 O O . THR A 1 394 ? -85.431 -5.946 116.210 1.00 76.06 394 THR A O 1
ATOM 3033 N N . ALA A 1 395 ? -87.285 -7.189 116.456 1.00 70.38 395 ALA A N 1
ATOM 3034 C CA . ALA A 1 395 ? -86.675 -8.430 115.976 1.00 70.38 395 ALA A CA 1
ATOM 3035 C C . ALA A 1 395 ? -86.292 -8.355 114.486 1.00 70.38 395 ALA A C 1
ATOM 3037 O O . ALA A 1 395 ? -85.208 -8.796 114.104 1.00 70.38 395 ALA A O 1
ATOM 3038 N N . PHE A 1 396 ? -87.143 -7.746 113.657 1.00 77.31 396 PHE A N 1
ATOM 3039 C CA . PHE A 1 396 ? -86.898 -7.532 112.232 1.00 77.31 396 PHE A CA 1
ATOM 3040 C C . PHE A 1 396 ? -85.687 -6.620 111.994 1.00 77.31 396 PHE A C 1
ATOM 3042 O O . PHE A 1 396 ? -84.788 -6.971 111.231 1.00 77.31 396 PHE A O 1
ATOM 3049 N N . PHE A 1 397 ? -85.606 -5.480 112.688 1.00 73.62 397 PHE A N 1
ATOM 3050 C CA . PHE A 1 397 ? -84.465 -4.574 112.554 1.00 73.62 397 PHE A CA 1
ATOM 3051 C C . PHE A 1 397 ? -83.167 -5.159 113.129 1.00 73.62 397 PHE A C 1
ATOM 3053 O O . PHE A 1 397 ? -82.106 -4.913 112.559 1.00 73.62 397 PHE A O 1
ATOM 3060 N N . ALA A 1 398 ? -83.232 -5.968 114.193 1.00 70.38 398 ALA A N 1
ATOM 3061 C CA . ALA A 1 398 ? -82.067 -6.695 114.706 1.00 70.38 398 ALA A CA 1
ATOM 3062 C C . ALA A 1 398 ? -81.532 -7.717 113.690 1.00 70.38 398 ALA A C 1
ATOM 3064 O O . ALA A 1 398 ? -80.325 -7.775 113.456 1.00 70.38 398 ALA A O 1
ATOM 3065 N N . GLY A 1 399 ? -82.430 -8.491 113.068 1.00 69.62 399 GLY A N 1
ATOM 3066 C CA . GLY A 1 399 ? -82.082 -9.456 112.023 1.00 69.62 399 GLY A CA 1
ATOM 3067 C C . GLY A 1 399 ? -81.448 -8.783 110.806 1.00 69.62 399 GLY A C 1
ATOM 3068 O O . GLY A 1 399 ? -80.341 -9.144 110.413 1.00 69.62 399 GLY A O 1
ATOM 3069 N N . ASN A 1 400 ? -82.086 -7.729 110.286 1.00 70.75 400 ASN A N 1
ATOM 3070 C CA . ASN A 1 400 ? -81.564 -6.965 109.149 1.00 70.75 400 ASN A CA 1
ATOM 3071 C C . ASN A 1 400 ? -80.216 -6.298 109.453 1.00 70.75 400 ASN A C 1
ATOM 3073 O O . ASN A 1 400 ? -79.352 -6.224 108.583 1.00 70.75 400 ASN A O 1
ATOM 3077 N N . TYR A 1 401 ? -80.015 -5.803 110.678 1.00 72.56 401 TYR A N 1
ATOM 3078 C CA . TYR A 1 401 ? -78.740 -5.212 111.080 1.00 72.56 401 TYR A CA 1
ATOM 3079 C C . TYR A 1 401 ? -77.612 -6.252 111.098 1.00 72.56 401 TYR A C 1
ATOM 3081 O O . TYR A 1 401 ? -76.527 -5.982 110.585 1.00 72.56 401 TYR A O 1
ATOM 3089 N N . ALA A 1 402 ? -77.869 -7.442 111.651 1.00 71.50 402 ALA A N 1
ATOM 3090 C CA . ALA A 1 402 ? -76.888 -8.522 111.682 1.00 71.50 402 ALA A CA 1
ATOM 3091 C C . ALA A 1 402 ? -76.510 -8.982 110.264 1.00 71.50 402 ALA A C 1
ATOM 3093 O O . ALA A 1 402 ? -75.326 -9.102 109.953 1.00 71.50 402 ALA A O 1
ATOM 3094 N N . GLU A 1 403 ? -77.498 -9.160 109.387 1.00 73.69 403 GLU A N 1
ATOM 3095 C CA . GLU A 1 403 ? -77.276 -9.569 107.998 1.00 73.69 403 GLU A CA 1
ATOM 3096 C C . GLU A 1 403 ? -76.474 -8.519 107.210 1.00 73.69 403 GLU A C 1
ATOM 3098 O O . GLU A 1 403 ? -75.476 -8.847 106.569 1.00 73.69 403 GLU A O 1
ATOM 3103 N N . LEU A 1 404 ? -76.821 -7.232 107.339 1.00 74.12 404 LEU A N 1
ATOM 3104 C CA . LEU A 1 404 ? -76.068 -6.139 106.712 1.00 74.12 404 LEU A CA 1
ATOM 3105 C C . LEU A 1 404 ? -74.628 -6.029 107.237 1.00 74.12 404 LEU A C 1
ATOM 3107 O O . LEU A 1 404 ? -73.730 -5.658 106.480 1.00 74.12 404 LEU A O 1
ATOM 3111 N N . PHE A 1 405 ? -74.396 -6.338 108.515 1.00 72.75 405 PHE A N 1
ATOM 3112 C CA . PHE A 1 405 ? -73.063 -6.316 109.122 1.00 72.75 405 PHE A CA 1
ATOM 3113 C C . PHE A 1 405 ? -72.179 -7.470 108.645 1.00 72.75 405 PHE A C 1
ATOM 3115 O O . PHE A 1 405 ? -70.976 -7.292 108.448 1.00 72.75 405 PHE A O 1
ATOM 3122 N N . HIS A 1 406 ? -72.766 -8.649 108.444 1.00 74.94 406 HIS A N 1
ATOM 3123 C CA . HIS A 1 406 ? -72.060 -9.779 107.850 1.00 74.94 406 HIS A CA 1
ATOM 3124 C C . HIS A 1 406 ? -71.706 -9.499 106.389 1.00 74.94 406 HIS A C 1
ATOM 3126 O O . HIS A 1 406 ? -70.534 -9.614 106.028 1.00 74.94 406 HIS A O 1
ATOM 3132 N N . LEU A 1 407 ? -72.667 -9.015 105.591 1.00 74.62 407 LEU A N 1
ATOM 3133 C CA . LEU A 1 407 ? -72.404 -8.637 104.202 1.00 74.62 407 LEU A CA 1
ATOM 3134 C C . LEU A 1 407 ? -71.298 -7.575 104.105 1.00 74.62 407 LEU A C 1
ATOM 3136 O O . LEU A 1 407 ? -70.370 -7.737 103.316 1.00 74.62 407 LEU A O 1
ATOM 3140 N N . SER A 1 408 ? -71.340 -6.507 104.911 1.00 74.06 408 SER A N 1
ATOM 3141 C CA . SER A 1 408 ? -70.330 -5.441 104.824 1.00 74.06 408 SER A CA 1
ATOM 3142 C C . SER A 1 408 ? -68.912 -5.931 105.142 1.00 74.06 408 SER A C 1
ATOM 3144 O O . SER A 1 408 ? -67.963 -5.534 104.463 1.00 74.06 408 SER A O 1
ATOM 3146 N N . ARG A 1 409 ? -68.755 -6.833 106.120 1.00 74.69 409 ARG A N 1
ATOM 3147 C CA . ARG A 1 409 ? -67.460 -7.450 106.452 1.00 74.69 409 ARG A CA 1
ATOM 3148 C C . ARG A 1 409 ? -66.939 -8.349 105.337 1.00 74.69 409 ARG A C 1
ATOM 3150 O O . ARG A 1 409 ? -65.754 -8.274 105.018 1.00 74.69 409 ARG A O 1
ATOM 3157 N N . GLU A 1 410 ? -67.801 -9.162 104.734 1.00 74.88 410 GLU A N 1
ATOM 3158 C CA . GLU A 1 410 ? -67.407 -10.050 103.636 1.00 74.88 410 GLU A CA 1
ATOM 3159 C C . GLU A 1 410 ? -67.000 -9.256 102.386 1.00 74.88 410 GLU A C 1
ATOM 3161 O O . GLU A 1 410 ? -65.964 -9.542 101.787 1.00 74.88 410 GLU A O 1
ATOM 3166 N N . TYR A 1 411 ? -67.727 -8.187 102.042 1.00 74.31 411 TYR A N 1
ATOM 3167 C CA . TYR A 1 411 ? -67.329 -7.292 100.949 1.00 74.31 411 TYR A CA 1
ATOM 3168 C C . TYR A 1 411 ? -66.039 -6.517 101.254 1.00 74.31 411 TYR A C 1
ATOM 3170 O O . TYR A 1 411 ? -65.204 -6.362 100.365 1.00 74.31 411 TYR A O 1
ATOM 3178 N N . ALA A 1 412 ? -65.817 -6.086 102.500 1.00 70.94 412 ALA A N 1
ATOM 3179 C CA . ALA A 1 412 ? -64.566 -5.436 102.898 1.00 70.94 412 ALA A CA 1
ATOM 3180 C C . ALA A 1 412 ? -63.355 -6.376 102.782 1.00 70.94 412 ALA A C 1
ATOM 3182 O O . ALA A 1 412 ? -62.293 -5.963 102.313 1.00 70.94 412 ALA A O 1
ATOM 3183 N N . HIS A 1 413 ? -63.521 -7.642 103.167 1.00 76.31 413 HIS A N 1
ATOM 3184 C CA . HIS A 1 413 ? -62.496 -8.670 103.005 1.00 76.31 413 HIS A CA 1
ATOM 3185 C C . HIS A 1 413 ? -62.183 -8.920 101.523 1.00 76.31 413 HIS A C 1
ATOM 3187 O O . HIS A 1 413 ? -61.019 -8.899 101.124 1.00 76.31 413 HIS A O 1
ATOM 3193 N N . LYS A 1 414 ? -63.217 -9.048 100.682 1.00 77.69 414 LYS A N 1
ATOM 3194 C CA . LYS A 1 414 ? -63.067 -9.210 99.227 1.00 77.69 414 LYS A CA 1
ATOM 3195 C C . LYS A 1 414 ? -62.392 -8.008 98.564 1.00 77.69 414 LYS A C 1
ATOM 3197 O O . LYS A 1 414 ? -61.526 -8.195 97.715 1.00 77.69 414 LYS A O 1
ATOM 3202 N N . ALA A 1 415 ? -62.730 -6.785 98.972 1.00 70.00 415 ALA A N 1
ATOM 3203 C CA . ALA A 1 415 ? -62.088 -5.567 98.476 1.00 70.00 415 ALA A CA 1
ATOM 3204 C C . ALA A 1 415 ? -60.598 -5.507 98.856 1.00 70.00 415 ALA A C 1
ATOM 3206 O O . ALA A 1 415 ? -59.751 -5.184 98.019 1.00 70.00 415 ALA A O 1
ATOM 3207 N N . ALA A 1 416 ? -60.262 -5.862 100.101 1.00 71.69 416 ALA A N 1
ATOM 3208 C CA . ALA A 1 416 ? -58.881 -5.920 100.570 1.00 71.69 416 ALA A CA 1
ATOM 3209 C C . ALA A 1 416 ? -58.070 -6.999 99.834 1.00 71.69 416 ALA A C 1
ATOM 3211 O O . ALA A 1 416 ? -56.953 -6.722 99.397 1.00 71.69 416 ALA A O 1
ATOM 3212 N N . MET A 1 417 ? -58.650 -8.185 99.618 1.00 69.81 417 MET A N 1
ATOM 3213 C CA . MET A 1 417 ? -58.034 -9.240 98.809 1.00 69.81 417 MET A CA 1
ATOM 3214 C C . MET A 1 417 ? -57.807 -8.783 97.366 1.00 69.81 417 MET A C 1
ATOM 3216 O O . MET A 1 417 ? -56.685 -8.880 96.880 1.00 69.81 417 MET A O 1
ATOM 3220 N N . ALA A 1 418 ? -58.813 -8.196 96.708 1.00 68.56 418 ALA A N 1
ATOM 3221 C CA . ALA A 1 418 ? -58.688 -7.672 95.345 1.00 68.56 418 ALA A CA 1
ATOM 3222 C C . ALA A 1 418 ? -57.576 -6.615 95.213 1.00 68.56 418 ALA A C 1
ATOM 3224 O O . ALA A 1 418 ? -56.853 -6.595 94.217 1.00 68.56 418 ALA A O 1
ATOM 3225 N N . LYS A 1 419 ? -57.408 -5.759 96.229 1.00 67.62 419 LYS A N 1
ATOM 3226 C CA . LYS A 1 419 ? -56.348 -4.741 96.280 1.00 67.62 419 LYS A CA 1
ATOM 3227 C C . LYS A 1 419 ? -54.960 -5.343 96.536 1.00 67.62 419 LYS A C 1
ATOM 3229 O O . LYS A 1 419 ? -53.973 -4.833 96.015 1.00 67.62 419 LYS A O 1
ATOM 3234 N N . ALA A 1 420 ? -54.879 -6.427 97.308 1.00 69.69 420 ALA A N 1
ATOM 3235 C CA . ALA A 1 420 ? -53.627 -7.106 97.640 1.00 69.69 420 ALA A CA 1
ATOM 3236 C C . ALA A 1 420 ? -53.115 -8.049 96.531 1.00 69.69 420 ALA A C 1
ATOM 3238 O O . ALA A 1 420 ? -51.923 -8.351 96.510 1.00 69.69 420 ALA A O 1
ATOM 3239 N N . VAL A 1 421 ? -53.966 -8.465 95.578 1.00 72.75 421 VAL A N 1
ATOM 3240 C CA . VAL A 1 421 ? -53.581 -9.327 94.435 1.00 72.75 421 VAL A CA 1
ATOM 3241 C C . VAL A 1 421 ? -52.373 -8.784 93.678 1.00 72.75 421 VAL A C 1
ATOM 3243 O O . VAL A 1 421 ? -51.490 -9.553 93.305 1.00 72.75 421 VAL A O 1
ATOM 3246 N N . ASP A 1 422 ? -52.317 -7.471 93.441 1.00 66.50 422 ASP A N 1
ATOM 3247 C CA . ASP A 1 422 ? -51.197 -6.871 92.709 1.00 66.50 422 ASP A CA 1
ATOM 3248 C C . ASP A 1 422 ? -49.877 -6.961 93.496 1.00 66.50 422 ASP A C 1
ATOM 3250 O O . ASP A 1 422 ? -48.826 -7.222 92.915 1.00 66.50 422 ASP A O 1
ATOM 3254 N N . GLY A 1 423 ? -49.939 -6.836 94.827 1.00 69.50 423 GLY A N 1
ATOM 3255 C CA . GLY A 1 423 ? -48.792 -7.033 95.719 1.00 69.50 423 GLY A CA 1
ATOM 3256 C C . GLY A 1 423 ? -48.306 -8.484 95.726 1.00 69.50 423 GLY A C 1
ATOM 3257 O O . GLY A 1 423 ? -47.128 -8.739 95.487 1.00 69.50 423 GLY A O 1
ATOM 3258 N N . PHE A 1 424 ? -49.219 -9.448 95.876 1.00 71.00 424 PHE A N 1
ATOM 3259 C CA . PHE A 1 424 ? -48.868 -10.873 95.892 1.00 71.00 424 PHE A CA 1
ATOM 3260 C C . PHE A 1 424 ? -48.273 -11.364 94.565 1.00 71.00 424 PHE A C 1
ATOM 3262 O O . PHE A 1 424 ? -47.326 -12.147 94.563 1.00 71.00 424 PHE A O 1
ATOM 3269 N N . LYS A 1 425 ? -48.745 -10.842 93.426 1.00 66.44 425 LYS A N 1
ATOM 3270 C CA . LYS A 1 425 ? -48.139 -11.115 92.110 1.00 66.44 425 LYS A CA 1
ATOM 3271 C C . LYS A 1 425 ? -46.703 -10.609 91.972 1.00 66.44 425 LYS A C 1
ATOM 3273 O O . LYS A 1 425 ? -45.966 -11.130 91.131 1.00 66.44 425 LYS A O 1
ATOM 3278 N N . ARG A 1 426 ? -46.332 -9.554 92.708 1.00 67.75 426 ARG A N 1
ATOM 3279 C CA . ARG A 1 426 ? -44.975 -8.984 92.699 1.00 67.75 426 ARG A CA 1
ATOM 3280 C C . ARG A 1 426 ? -44.035 -9.767 93.610 1.00 67.75 426 ARG A C 1
ATOM 3282 O O . ARG A 1 426 ? -42.878 -9.931 93.246 1.00 67.75 426 ARG A O 1
ATOM 3289 N N . GLU A 1 427 ? -44.530 -10.264 94.741 1.00 69.56 427 GLU A N 1
ATOM 3290 C CA . GLU A 1 427 ? -43.731 -11.020 95.715 1.00 69.56 427 GLU A CA 1
ATOM 3291 C C . GLU A 1 427 ? -43.544 -12.502 95.340 1.00 69.56 427 GLU A C 1
ATOM 3293 O O . GLU A 1 427 ? -42.501 -13.072 95.649 1.00 69.56 427 GLU A O 1
ATOM 3298 N N . ALA A 1 428 ? -44.498 -13.117 94.630 1.00 69.44 428 ALA A N 1
ATOM 3299 C CA . ALA A 1 428 ? -44.441 -14.526 94.226 1.00 69.44 428 ALA A CA 1
ATOM 3300 C C . ALA A 1 428 ? -44.760 -14.698 92.726 1.00 69.44 428 ALA A C 1
ATOM 3302 O O . ALA A 1 428 ? -45.900 -14.993 92.352 1.00 69.44 428 ALA A O 1
ATOM 3303 N N . PRO A 1 429 ? -43.773 -14.493 91.833 1.00 66.81 429 PRO A N 1
ATOM 3304 C CA . PRO A 1 429 ? -44.040 -14.416 90.406 1.00 66.81 429 PRO A CA 1
ATOM 3305 C C . PRO A 1 429 ? -44.397 -15.753 89.744 1.00 66.81 429 PRO A C 1
ATOM 3307 O O . PRO A 1 429 ? -45.101 -15.737 88.735 1.00 66.81 429 PRO A O 1
ATOM 3310 N N . ASP A 1 430 ? -43.967 -16.872 90.324 1.00 71.19 430 ASP A N 1
ATOM 3311 C CA . ASP A 1 430 ? -44.186 -18.219 89.781 1.00 71.19 430 ASP A CA 1
ATOM 3312 C C . ASP A 1 430 ? -45.610 -18.743 90.036 1.00 71.19 430 ASP A C 1
ATOM 3314 O O . ASP A 1 430 ? -46.075 -19.641 89.344 1.00 71.19 430 ASP A O 1
ATOM 3318 N N . TYR A 1 431 ? -46.338 -18.139 90.981 1.00 69.69 431 TYR A N 1
ATOM 3319 C CA . TYR A 1 431 ? -47.702 -18.533 91.364 1.00 69.69 431 TYR A CA 1
ATOM 3320 C C . TYR A 1 431 ? -48.752 -17.488 90.963 1.00 69.69 431 TYR A C 1
ATOM 3322 O O . TYR A 1 431 ? -49.873 -17.492 91.470 1.00 69.69 431 TYR A O 1
ATOM 3330 N N . LYS A 1 432 ? -48.412 -16.562 90.053 1.00 66.50 432 LYS A N 1
ATOM 3331 C CA . LYS A 1 432 ? -49.296 -15.452 89.641 1.00 66.50 432 LYS A CA 1
ATOM 3332 C C . LYS A 1 432 ? -50.681 -15.921 89.208 1.00 66.50 432 LYS A C 1
ATOM 3334 O O . LYS A 1 432 ? -51.666 -15.256 89.519 1.00 66.50 432 LYS A O 1
ATOM 3339 N N . GLU A 1 433 ? -50.750 -17.020 88.468 1.00 67.00 433 GLU A N 1
ATOM 3340 C CA . GLU A 1 433 ? -51.995 -17.562 87.916 1.00 67.00 433 GLU A CA 1
ATOM 3341 C C . GLU A 1 433 ? -52.849 -18.227 88.999 1.00 67.00 433 GLU A C 1
ATOM 3343 O O . GLU A 1 433 ? -54.050 -17.974 89.069 1.00 67.00 433 GLU A O 1
ATOM 3348 N N . GLU A 1 434 ? -52.224 -18.980 89.904 1.00 71.06 434 GLU A N 1
ATOM 3349 C CA . GLU A 1 434 ? -52.898 -19.656 91.016 1.00 71.06 434 GLU A CA 1
ATOM 3350 C C . GLU A 1 434 ? -53.404 -18.659 92.072 1.00 71.06 434 GLU A C 1
ATOM 3352 O O . GLU A 1 434 ? -54.535 -18.767 92.543 1.00 71.06 434 GLU A O 1
ATOM 3357 N N . ILE A 1 435 ? -52.628 -17.607 92.360 1.00 67.00 435 ILE A N 1
ATOM 3358 C CA . ILE A 1 435 ? -53.022 -16.510 93.259 1.00 67.00 435 ILE A CA 1
ATOM 3359 C C . ILE A 1 435 ? -54.222 -15.738 92.688 1.00 67.00 435 ILE A C 1
ATOM 3361 O O . ILE A 1 435 ? -55.150 -15.392 93.421 1.00 67.00 435 ILE A O 1
ATOM 3365 N N . VAL A 1 436 ? -54.240 -15.473 91.376 1.00 66.75 436 VAL A N 1
ATOM 3366 C CA . VAL A 1 436 ? -55.386 -14.815 90.722 1.00 66.75 436 VAL A CA 1
ATOM 3367 C C . VAL A 1 436 ? -56.605 -15.708 90.727 1.00 66.75 436 VAL A C 1
ATOM 3369 O O . VAL A 1 436 ? -57.686 -15.224 91.046 1.00 66.75 436 VAL A O 1
ATOM 3372 N N . ALA A 1 437 ? -56.442 -16.983 90.378 1.00 70.12 437 ALA A N 1
ATOM 3373 C CA . ALA A 1 437 ? -57.536 -17.938 90.360 1.00 70.12 437 ALA A CA 1
ATOM 3374 C C . ALA A 1 437 ? -58.156 -18.084 91.755 1.00 70.12 437 ALA A C 1
ATOM 3376 O O . ALA A 1 437 ? -59.373 -17.973 91.886 1.00 70.12 437 ALA A O 1
ATOM 3377 N N . GLY A 1 438 ? -57.334 -18.223 92.800 1.00 70.38 438 GLY A N 1
ATOM 3378 C CA . GLY A 1 438 ? -57.795 -18.305 94.186 1.00 70.38 438 GLY A CA 1
ATOM 3379 C C . GLY A 1 438 ? -58.591 -17.073 94.619 1.00 70.38 438 GLY A C 1
ATOM 3380 O O . GLY A 1 438 ? -59.691 -17.200 95.153 1.00 70.38 438 GLY A O 1
ATOM 3381 N N . VAL A 1 439 ? -58.093 -15.869 94.320 1.00 69.69 439 VAL A N 1
ATOM 3382 C CA . VAL A 1 439 ? -58.811 -14.631 94.664 1.00 69.69 439 VAL A CA 1
ATOM 3383 C C . VAL A 1 439 ? -60.064 -14.436 93.807 1.00 69.69 439 VAL A C 1
ATOM 3385 O O . VAL A 1 439 ? -61.074 -13.947 94.305 1.00 69.69 439 VAL A O 1
ATOM 3388 N N . PHE A 1 440 ? -60.049 -14.839 92.537 1.00 67.81 440 PHE A N 1
ATOM 3389 C CA . PHE A 1 440 ? -61.218 -14.733 91.666 1.00 67.81 440 PHE A CA 1
ATOM 3390 C C . PHE A 1 440 ? -62.340 -15.681 92.101 1.00 67.81 440 PHE A C 1
ATOM 3392 O O . PHE A 1 440 ? -63.493 -15.257 92.163 1.00 67.81 440 PHE A O 1
ATOM 3399 N N . VAL A 1 441 ? -62.007 -16.924 92.467 1.00 74.00 441 VAL A N 1
ATOM 3400 C CA . VAL A 1 441 ? -62.957 -17.886 93.048 1.00 74.00 441 VAL A CA 1
ATOM 3401 C C . VAL A 1 441 ? -63.574 -17.303 94.319 1.00 74.00 441 VAL A C 1
ATOM 3403 O O . VAL A 1 441 ? -64.798 -17.202 94.408 1.00 74.00 441 VAL A O 1
ATOM 3406 N N . GLU A 1 442 ? -62.748 -16.802 95.240 1.00 72.19 442 GLU A N 1
ATOM 3407 C CA . GLU A 1 442 ? -63.216 -16.219 96.502 1.00 72.19 442 GLU A CA 1
ATOM 3408 C C . GLU A 1 442 ? -64.095 -14.971 96.290 1.00 72.19 442 GLU A C 1
ATOM 3410 O O . GLU A 1 442 ? -65.105 -14.790 96.971 1.00 72.19 442 GLU A O 1
ATOM 3415 N N . ILE A 1 443 ? -63.769 -14.106 95.321 1.00 67.69 443 ILE A N 1
ATOM 3416 C CA . ILE A 1 443 ? -64.575 -12.918 94.995 1.00 67.69 443 ILE A CA 1
ATOM 3417 C C . ILE A 1 443 ? -65.899 -13.310 94.327 1.00 67.69 443 ILE A C 1
ATOM 3419 O O . ILE A 1 443 ? -66.925 -12.722 94.681 1.00 67.69 443 ILE A O 1
ATOM 3423 N N . SER A 1 444 ? -65.891 -14.297 93.422 1.00 65.38 444 SER A N 1
ATOM 3424 C CA . SER A 1 444 ? -67.064 -14.733 92.645 1.00 65.38 444 SER A CA 1
ATOM 3425 C C . SER A 1 444 ? -68.186 -15.344 93.492 1.00 65.38 444 SER A C 1
ATOM 3427 O O . SER A 1 444 ? -69.354 -15.288 93.106 1.00 65.38 444 SER A O 1
ATOM 3429 N N . ASP A 1 445 ? -67.850 -15.865 94.671 1.00 72.94 445 ASP A N 1
ATOM 3430 C CA . ASP A 1 445 ? -68.802 -16.491 95.584 1.00 72.94 445 ASP A CA 1
ATOM 3431 C C . ASP A 1 445 ? -69.799 -15.456 96.145 1.00 72.94 445 ASP A C 1
ATOM 3433 O O . ASP A 1 445 ? -69.417 -14.519 96.842 1.00 72.94 445 ASP A O 1
ATOM 3437 N N . ASN A 1 446 ? -71.098 -15.563 95.856 1.00 67.62 446 ASN A N 1
ATOM 3438 C CA . ASN A 1 446 ? -72.065 -14.539 96.274 1.00 67.62 446 ASN A CA 1
ATOM 3439 C C . ASN A 1 446 ? -72.316 -14.583 97.801 1.00 67.62 446 ASN A C 1
ATOM 3441 O O . ASN A 1 446 ? -72.934 -15.547 98.272 1.00 67.62 446 ASN A O 1
ATOM 3445 N N . PRO A 1 447 ? -71.942 -13.544 98.578 1.00 62.88 447 PRO A N 1
ATOM 3446 C CA . PRO A 1 447 ? -72.111 -13.546 100.034 1.00 62.88 447 PRO A CA 1
ATOM 3447 C C . PRO A 1 447 ? -73.588 -13.594 100.465 1.00 62.88 447 PRO A C 1
ATOM 3449 O O . PRO A 1 447 ? -73.917 -14.184 101.489 1.00 62.88 447 PRO A O 1
ATOM 3452 N N . GLY A 1 448 ? -74.515 -13.091 99.638 1.00 57.78 448 GLY A N 1
ATOM 3453 C CA . GLY A 1 448 ? -75.959 -13.147 99.914 1.00 57.78 448 GLY A CA 1
ATOM 3454 C C . GLY A 1 448 ? -76.594 -14.542 99.798 1.00 57.78 448 GLY A C 1
ATOM 3455 O O . GLY A 1 448 ? -77.770 -14.705 100.109 1.00 57.78 448 GLY A O 1
ATOM 3456 N N . SER A 1 449 ? -75.851 -15.552 99.329 1.00 55.19 449 SER A N 1
ATOM 3457 C CA . SER A 1 449 ? -76.346 -16.933 99.187 1.00 55.19 449 SER A CA 1
ATOM 3458 C C . SER A 1 449 ? -76.139 -17.794 100.441 1.00 55.19 449 SER A C 1
ATOM 3460 O O . SER A 1 449 ? -76.779 -18.838 100.591 1.00 55.19 449 SER A O 1
ATOM 3462 N N . ARG A 1 450 ? -75.281 -17.355 101.372 1.00 57.19 450 ARG A N 1
ATOM 3463 C CA . ARG A 1 450 ? -75.031 -18.048 102.639 1.00 57.19 450 ARG A CA 1
ATOM 3464 C C . ARG A 1 450 ? -76.070 -17.571 103.656 1.00 57.19 450 ARG A C 1
ATOM 3466 O O . ARG A 1 450 ? -76.118 -16.395 103.996 1.00 57.19 450 ARG A O 1
ATOM 3473 N N . ARG A 1 451 ? -76.939 -18.475 104.134 1.00 46.16 451 ARG A N 1
ATOM 3474 C CA . ARG A 1 451 ? -77.891 -18.160 105.217 1.00 46.16 451 ARG A CA 1
ATOM 3475 C C . ARG A 1 451 ? -77.107 -17.604 106.405 1.00 46.16 451 ARG A C 1
ATOM 3477 O O . ARG A 1 451 ? -76.254 -18.312 106.940 1.00 46.16 451 ARG A O 1
ATOM 3484 N N . SER A 1 452 ? -77.424 -16.374 106.818 1.00 48.34 452 SER A N 1
ATOM 3485 C CA . SER A 1 452 ? -76.899 -15.793 108.056 1.00 48.34 452 SER A CA 1
ATOM 3486 C C . SER A 1 452 ? -77.036 -16.809 109.202 1.00 48.34 452 SER A C 1
ATOM 3488 O O . SER A 1 452 ? -78.100 -17.429 109.332 1.00 48.34 452 SER A O 1
ATOM 3490 N N . PRO A 1 453 ? -75.997 -17.021 110.031 1.00 50.28 453 PRO A N 1
ATOM 3491 C CA . PRO A 1 453 ? -76.130 -17.856 111.217 1.00 50.28 453 PRO A CA 1
ATOM 3492 C C . PRO A 1 453 ? -77.262 -17.310 112.096 1.00 50.28 453 PRO A C 1
ATOM 3494 O O . PRO A 1 453 ? -77.439 -16.096 112.212 1.00 50.28 453 PRO A O 1
ATOM 3497 N N . ALA A 1 454 ? -78.068 -18.209 112.670 1.00 37.25 454 ALA A N 1
ATOM 3498 C CA . ALA A 1 454 ? -79.244 -17.838 113.452 1.00 37.25 454 ALA A CA 1
ATOM 3499 C C . ALA A 1 454 ? -78.878 -16.797 114.523 1.00 37.25 454 ALA A C 1
ATOM 3501 O O . ALA A 1 454 ? -77.913 -16.986 115.266 1.00 37.25 454 ALA A O 1
ATOM 3502 N N . ALA A 1 455 ? -79.650 -15.705 114.589 1.00 41.12 455 ALA A N 1
ATOM 3503 C CA . ALA A 1 455 ? -79.460 -14.646 115.572 1.00 41.12 455 ALA A CA 1
ATOM 3504 C C . ALA A 1 455 ? -79.337 -15.257 116.975 1.00 41.12 455 ALA A C 1
ATOM 3506 O O . ALA A 1 455 ? -80.235 -15.978 117.422 1.00 41.12 455 ALA A O 1
ATOM 3507 N N . ALA A 1 456 ? -78.221 -14.984 117.657 1.00 39.78 456 ALA A N 1
ATOM 3508 C CA . ALA A 1 456 ? -78.001 -15.409 119.031 1.00 39.78 456 ALA A CA 1
ATOM 3509 C C . ALA A 1 456 ? -79.165 -14.895 119.885 1.00 39.78 456 ALA A C 1
ATOM 3511 O O . ALA A 1 456 ? -79.309 -13.696 120.120 1.00 39.78 456 ALA A O 1
ATOM 3512 N N . THR A 1 457 ? -80.050 -15.799 120.295 1.00 35.88 457 THR A N 1
ATOM 3513 C CA . THR A 1 457 ? -81.200 -15.453 121.122 1.00 35.88 457 THR A CA 1
ATOM 3514 C C . THR A 1 457 ? -80.659 -14.913 122.448 1.00 35.88 457 THR A C 1
ATOM 3516 O O . THR A 1 457 ? -79.863 -15.608 123.085 1.00 35.88 457 THR A O 1
ATOM 3519 N N . PRO A 1 458 ? -81.043 -13.706 122.902 1.00 40.22 458 PRO A N 1
ATOM 3520 C CA . PRO A 1 458 ? -80.629 -13.222 124.208 1.00 40.22 458 PRO A CA 1
ATOM 3521 C C . PRO A 1 458 ? -81.331 -14.073 125.271 1.00 40.22 458 PRO A C 1
ATOM 3523 O O . PRO A 1 458 ? -82.491 -13.846 125.615 1.00 40.22 458 PRO A O 1
ATOM 3526 N N . GLN A 1 459 ? -80.634 -15.091 125.780 1.00 37.50 459 GLN A N 1
ATOM 3527 C CA . GLN A 1 459 ? -81.036 -15.836 126.969 1.00 37.50 459 GLN A CA 1
ATOM 3528 C C . GLN A 1 459 ? -80.908 -14.915 128.185 1.00 37.50 459 GLN A C 1
ATOM 3530 O O . GLN A 1 459 ? -79.926 -14.962 128.920 1.00 37.50 459 GLN A O 1
ATOM 3535 N N . ASN A 1 460 ? -81.897 -14.051 128.402 1.00 42.78 460 ASN A N 1
ATOM 3536 C CA . ASN A 1 460 ? -82.039 -13.386 129.685 1.00 42.78 460 ASN A CA 1
ATOM 3537 C C . ASN A 1 460 ? -82.857 -14.316 130.608 1.00 42.78 460 ASN A C 1
ATOM 3539 O O . ASN A 1 460 ? -84.036 -14.551 130.339 1.00 42.78 460 ASN A O 1
ATOM 3543 N N . PRO A 1 461 ? -82.277 -14.887 131.682 1.00 51.12 461 PRO A N 1
ATOM 3544 C CA . PRO A 1 461 ? -82.954 -15.856 132.557 1.00 51.12 461 PRO A CA 1
ATOM 3545 C C . PRO A 1 461 ? -84.224 -15.300 133.224 1.00 51.12 461 PRO A C 1
ATOM 3547 O O . PRO A 1 461 ? -85.089 -16.058 133.667 1.00 51.12 461 PRO A O 1
ATOM 3550 N N . ILE A 1 462 ? -84.364 -13.973 133.258 1.00 52.09 462 ILE A N 1
ATOM 3551 C CA . ILE A 1 462 ? -85.504 -13.268 133.843 1.00 52.09 462 ILE A CA 1
ATOM 3552 C C . ILE A 1 462 ? -86.768 -13.441 132.985 1.00 52.09 462 ILE A C 1
ATOM 3554 O O . ILE A 1 462 ? -87.840 -13.694 133.534 1.00 52.09 462 ILE A O 1
ATOM 3558 N N . THR A 1 463 ? -86.665 -13.386 131.651 1.00 48.81 463 THR A N 1
ATOM 3559 C CA . THR A 1 463 ? -87.838 -13.509 130.765 1.00 48.81 463 THR A CA 1
ATOM 3560 C C . THR A 1 463 ? -88.396 -14.930 130.749 1.00 48.81 463 THR A C 1
ATOM 3562 O O . THR A 1 463 ? -89.613 -15.101 130.725 1.00 48.81 463 THR A O 1
ATOM 3565 N N . LYS A 1 464 ? -87.535 -15.951 130.870 1.00 51.16 464 LYS A N 1
ATOM 3566 C CA . LYS A 1 464 ? -87.956 -17.355 131.006 1.00 51.16 464 LYS A CA 1
ATOM 3567 C C . LYS A 1 464 ? -88.723 -17.600 132.309 1.00 51.16 464 LYS A C 1
ATOM 3569 O O . LYS A 1 464 ? -89.797 -18.194 132.273 1.00 51.16 464 LYS A O 1
ATOM 3574 N N . ARG A 1 465 ? -88.225 -17.070 133.437 1.00 61.75 465 ARG A N 1
ATOM 3575 C CA . ARG A 1 465 ? -88.925 -17.163 134.728 1.00 61.75 465 ARG A CA 1
ATOM 3576 C C . ARG A 1 465 ? -90.292 -16.495 134.679 1.00 61.75 465 ARG A C 1
ATOM 3578 O O . ARG A 1 465 ? -91.254 -17.130 135.074 1.00 61.75 465 ARG A O 1
ATOM 3585 N N . VAL A 1 466 ? -90.389 -15.269 134.158 1.00 59.09 466 VAL A N 1
ATOM 3586 C CA . VAL A 1 466 ? -91.664 -14.529 134.068 1.00 59.09 466 VAL A CA 1
ATOM 3587 C C . VAL A 1 466 ? -92.689 -15.260 133.193 1.00 59.09 466 VAL A C 1
ATOM 3589 O O . VAL A 1 466 ? -93.867 -15.303 133.545 1.00 59.09 466 VAL A O 1
ATOM 3592 N N . MET A 1 467 ? -92.249 -15.877 132.091 1.00 50.41 467 MET A N 1
ATOM 3593 C CA . MET A 1 467 ? -93.121 -16.664 131.212 1.00 50.41 467 MET A CA 1
ATOM 3594 C C . MET A 1 467 ? -93.647 -17.929 131.912 1.00 50.41 467 MET A C 1
ATOM 3596 O O . MET A 1 467 ? -94.834 -18.238 131.810 1.00 50.41 467 MET A O 1
ATOM 3600 N N . GLU A 1 468 ? -92.796 -18.630 132.670 1.00 66.75 468 GLU A N 1
ATOM 3601 C CA . GLU A 1 468 ? -93.185 -19.807 133.462 1.00 66.75 468 GLU A CA 1
ATOM 3602 C C . GLU A 1 468 ? -94.150 -19.441 134.606 1.00 66.75 468 GLU A C 1
ATOM 3604 O O . GLU A 1 468 ? -95.140 -20.149 134.811 1.00 66.75 468 GLU A O 1
ATOM 3609 N N . THR A 1 469 ? -93.951 -18.311 135.303 1.00 68.38 469 THR A N 1
ATOM 3610 C CA . THR A 1 469 ? -94.894 -17.854 136.344 1.00 68.38 469 THR A CA 1
ATOM 3611 C C . THR A 1 469 ? -96.236 -17.405 135.769 1.00 68.38 469 THR A C 1
ATOM 3613 O O . THR A 1 469 ? -97.271 -17.686 136.372 1.00 68.38 469 THR A O 1
ATOM 3616 N N . LEU A 1 470 ? -96.250 -16.739 134.607 1.00 54.69 470 LEU A N 1
ATOM 3617 C CA . LEU A 1 470 ? -97.488 -16.332 133.929 1.00 54.69 470 LEU A CA 1
ATOM 3618 C C . LEU A 1 470 ? -98.288 -17.540 133.429 1.00 54.69 470 LEU A C 1
ATOM 3620 O O . LEU A 1 470 ? -99.494 -17.609 133.662 1.00 54.69 470 LEU A O 1
ATOM 3624 N N . LEU A 1 471 ? -97.625 -18.522 132.810 1.00 61.97 471 LEU A N 1
ATOM 3625 C CA . LEU A 1 471 ? -98.262 -19.770 132.374 1.00 61.97 471 LEU A CA 1
ATOM 3626 C C . LEU A 1 471 ? -98.793 -20.587 133.564 1.00 61.97 471 LEU A C 1
ATOM 3628 O O . LEU A 1 471 ? -99.905 -21.115 133.499 1.00 61.97 471 LEU A O 1
ATOM 3632 N N . GLY A 1 472 ? -98.055 -20.629 134.679 1.00 69.50 472 GLY A N 1
ATOM 3633 C CA . GLY A 1 472 ? -98.509 -21.260 135.921 1.00 69.50 472 GLY A CA 1
ATOM 3634 C C . GLY A 1 472 ? -99.731 -20.570 136.542 1.00 69.50 472 GLY A C 1
ATOM 3635 O O . GLY A 1 472 ? -100.659 -21.241 136.995 1.00 69.50 472 GLY A O 1
ATOM 3636 N N . ALA A 1 473 ? -99.777 -19.234 136.518 1.00 66.12 473 ALA A N 1
ATOM 3637 C CA . ALA A 1 473 ? -100.895 -18.454 137.051 1.00 66.12 473 ALA A CA 1
ATOM 3638 C C . ALA A 1 473 ? -102.166 -18.556 136.189 1.00 66.12 473 ALA A C 1
ATOM 3640 O O . ALA A 1 473 ? -103.269 -18.586 136.733 1.00 66.12 473 ALA A O 1
ATOM 3641 N N . ILE A 1 474 ? -102.029 -18.655 134.861 1.00 61.28 474 ILE A N 1
ATOM 3642 C CA . ILE A 1 474 ? -103.162 -18.854 133.943 1.00 61.28 474 ILE A CA 1
ATOM 3643 C C . ILE A 1 474 ? -103.766 -20.252 134.130 1.00 61.28 474 ILE A C 1
ATOM 3645 O O . ILE A 1 474 ? -104.987 -20.380 134.208 1.00 61.28 474 ILE A O 1
ATOM 3649 N N . LYS A 1 475 ? -102.931 -21.287 134.302 1.00 65.56 475 LYS A N 1
ATOM 3650 C CA . LYS A 1 475 ? -103.398 -22.659 134.557 1.00 65.56 475 LYS A CA 1
ATOM 3651 C C . LYS A 1 475 ? -104.157 -22.775 135.885 1.00 65.56 475 LYS A C 1
ATOM 3653 O O . LYS A 1 475 ? -105.241 -23.340 135.924 1.00 65.56 475 LYS A O 1
ATOM 3658 N N . LYS A 1 476 ? -103.648 -22.138 136.945 1.00 65.56 476 LYS A N 1
ATOM 3659 C CA . LYS A 1 476 ? -104.275 -22.137 138.279 1.00 65.56 476 LYS A CA 1
ATOM 3660 C C . LYS A 1 476 ? -105.578 -21.322 138.358 1.00 65.56 476 LYS A C 1
ATOM 3662 O O . LYS A 1 476 ? -106.348 -21.505 139.289 1.00 65.56 476 LYS A O 1
ATOM 3667 N N . LYS A 1 477 ? -105.829 -20.414 137.404 1.00 56.16 477 LYS A N 1
ATOM 3668 C CA . LYS A 1 477 ? -107.050 -19.585 137.338 1.00 56.16 477 LYS A CA 1
ATOM 3669 C C . LYS A 1 477 ? -108.132 -20.168 136.414 1.00 56.16 477 LYS A C 1
ATOM 3671 O O . LYS A 1 477 ? -109.288 -19.779 136.533 1.00 56.16 477 LYS A O 1
ATOM 3676 N N . ALA A 1 478 ? -107.769 -21.100 135.528 1.00 57.16 478 ALA A N 1
ATOM 3677 C CA . ALA A 1 478 ? -108.717 -21.918 134.765 1.00 57.16 478 ALA A CA 1
ATOM 3678 C C . ALA A 1 478 ? -109.357 -23.033 135.622 1.00 57.16 478 ALA A C 1
ATOM 3680 O O . ALA A 1 478 ? -110.413 -23.548 135.272 1.00 57.16 478 ALA A O 1
ATOM 3681 N N . GLU A 1 479 ? -108.755 -23.354 136.769 1.00 59.16 479 GLU A N 1
ATOM 3682 C CA . GLU A 1 479 ? -109.260 -24.299 137.770 1.00 59.16 479 GLU A CA 1
ATOM 3683 C C . GLU A 1 479 ? -109.905 -23.522 138.943 1.00 59.16 479 GLU A C 1
ATOM 3685 O O . GLU A 1 479 ? -109.345 -23.397 140.029 1.00 59.16 479 GLU A O 1
ATOM 3690 N N . GLY A 1 480 ? -111.072 -22.914 138.692 1.00 44.75 480 GLY A N 1
ATOM 3691 C CA . GLY A 1 480 ? -111.998 -22.424 139.728 1.00 44.75 480 GLY A CA 1
ATOM 3692 C C . GLY A 1 480 ? -113.010 -23.511 140.135 1.00 44.75 480 GLY A C 1
ATOM 3693 O O . GLY A 1 480 ? -113.199 -24.464 139.387 1.00 44.75 480 GLY A O 1
ATOM 3694 N N . PRO A 1 481 ? -113.649 -23.397 141.312 1.00 48.16 481 PRO A N 1
ATOM 3695 C CA . PRO A 1 481 ? -113.965 -24.517 142.200 1.00 48.16 481 PRO A CA 1
ATOM 3696 C C . PRO A 1 481 ? -115.124 -25.404 141.730 1.00 48.16 481 PRO A C 1
ATOM 3698 O O . PRO A 1 481 ? -116.205 -24.927 141.392 1.00 48.16 481 PRO A O 1
ATOM 3701 N N . SER A 1 482 ? -114.918 -26.716 141.824 1.00 49.22 482 SER A N 1
ATOM 3702 C CA . SER A 1 482 ? -115.977 -27.720 141.898 1.00 49.22 482 SER A CA 1
ATOM 3703 C C . SER A 1 482 ? -116.308 -27.997 143.373 1.00 49.22 482 SER A C 1
ATOM 3705 O O . SER A 1 482 ? -115.563 -28.737 144.008 1.00 49.22 482 SER A O 1
ATOM 3707 N N . GLN A 1 483 ? -117.420 -27.403 143.835 1.00 38.53 483 GLN A N 1
ATOM 3708 C CA . GLN A 1 483 ? -118.132 -27.565 145.124 1.00 38.53 483 GLN A CA 1
ATOM 3709 C C . GLN A 1 483 ? -117.403 -27.213 146.427 1.00 38.53 483 GLN A C 1
ATOM 3711 O O . GLN A 1 483 ? -116.345 -27.799 146.735 1.00 38.53 483 GLN A O 1
#

Organism: NCBI:txid546114